Protein 5UXN (pdb70)

Structure (mmCIF, N/CA/C/O backbone):
data_5UXN
#
_entry.id   5UXN
#
_cell.length_a   81.270
_cell.length_b   100.540
_cell.length_c   115.550
_cell.angle_alpha   90.00
_cell.angle_beta   90.00
_cell.angle_gamma   90.00
#
_symmetry.space_group_name_H-M   'I 2 2 2'
#
loop_
_entity.id
_entity.type
_entity.pdbx_description
1 polymer 'Phospho-2-dehydro-3-deoxyheptonate aldolase'
2 non-polymer 'PHOSPHATE ION'
3 non-polymer 'COBALT (II) ION'
4 non-polymer PHOSPHOENOLPYRUVATE
5 non-polymer TYROSINE
6 non-polymer 'CHLORIDE ION'
7 water water
#
loop_
_atom_site.group_PDB
_atom_site.id
_atom_site.type_symbol
_atom_site.label_atom_id
_atom_site.label_alt_id
_atom_site.label_comp_id
_atom_site.label_asym_id
_atom_site.label_entity_id
_atom_site.label_seq_id
_atom_site.pdbx_PDB_ins_code
_atom_site.Cartn_x
_atom_site.Cartn_y
_atom_site.Cartn_z
_atom_site.occupancy
_atom_site.B_iso_or_equiv
_atom_site.auth_seq_id
_atom_site.auth_comp_id
_atom_site.auth_asym_id
_atom_site.auth_atom_id
_atom_site.pdbx_PDB_model_num
ATOM 1 N N . SER A 1 9 ? 7.408 -8.135 26.408 1.00 48.97 4 SER A N 1
ATOM 2 C CA . SER A 1 9 ? 8.785 -8.749 26.422 1.00 48.39 4 SER A CA 1
ATOM 3 C C . SER A 1 9 ? 9.746 -7.966 25.513 1.00 39.15 4 SER A C 1
ATOM 4 O O . SER A 1 9 ? 9.326 -7.267 24.592 1.00 41.09 4 SER A O 1
ATOM 7 N N . TRP A 1 10 ? 11.033 -8.148 25.755 1.00 31.76 5 TRP A N 1
ATOM 8 C CA . TRP A 1 10 ? 12.055 -7.194 25.307 1.00 25.24 5 TRP A CA 1
ATOM 9 C C . TRP A 1 10 ? 13.223 -7.990 24.829 1.00 22.86 5 TRP A C 1
ATOM 10 O O . TRP A 1 10 ? 13.519 -9.041 25.373 1.00 24.56 5 TRP A O 1
ATOM 21 N N . SER A 1 11 ? 13.911 -7.462 23.815 1.00 23.22 6 SER A N 1
ATOM 22 C CA . SER A 1 11 ? 15.156 -8.007 23.354 1.00 20.85 6 SER A CA 1
ATOM 23 C C . SER A 1 11 ? 16.029 -6.794 22.973 1.00 19.48 6 SER A C 1
ATOM 24 O O . SER A 1 11 ? 15.522 -5.679 22.890 1.00 17.42 6 SER A O 1
ATOM 27 N N . PRO A 1 12 ? 17.332 -7.017 22.743 1.00 19.16 7 PRO A N 1
ATOM 28 C CA . PRO A 1 12 ? 18.226 -5.959 22.292 1.00 21.04 7 PRO A CA 1
ATOM 29 C C . PRO A 1 12 ? 17.852 -5.368 20.938 1.00 21.98 7 PRO A C 1
ATOM 30 O O . PRO A 1 12 ? 18.387 -4.305 20.569 1.00 19.97 7 PRO A O 1
ATOM 34 N N . GLU A 1 13 ? 17.018 -6.080 20.175 1.00 22.56 8 GLU A N 1
ATOM 35 C CA . GLU A 1 13 ? 16.626 -5.632 18.845 1.00 26.49 8 GLU A CA 1
ATOM 36 C C . GLU A 1 13 ? 15.165 -5.166 18.778 1.00 23.75 8 GLU A C 1
ATOM 37 O O . GLU A 1 13 ? 14.694 -4.818 17.714 1.00 22.60 8 GLU A O 1
ATOM 43 N N . SER A 1 14 ? 14.465 -5.184 19.912 1.00 22.08 9 SER A N 1
ATOM 44 C CA . SER A 1 14 ? 13.037 -4.858 19.933 1.00 23.00 9 SER A CA 1
ATOM 45 C C . SER A 1 14 ? 12.813 -3.384 19.579 1.00 22.04 9 SER A C 1
ATOM 46 O O . SER A 1 14 ? 11.752 -3.038 19.114 1.00 21.17 9 SER A O 1
ATOM 49 N N . TRP A 1 15 ? 13.823 -2.529 19.768 1.00 20.67 10 TRP A N 1
ATOM 50 C CA . TRP A 1 15 ? 13.741 -1.134 19.321 1.00 19.70 10 TRP A CA 1
ATOM 51 C C . TRP A 1 15 ? 13.511 -0.924 17.819 1.00 19.13 10 TRP A C 1
ATOM 52 O O . TRP A 1 15 ? 13.006 0.107 17.421 1.00 22.27 10 TRP A O 1
ATOM 63 N N . ARG A 1 16 ? 13.892 -1.894 17.010 1.00 19.28 11 ARG A N 1
ATOM 64 C CA . ARG A 1 16 ? 13.805 -1.812 15.551 1.00 21.01 11 ARG A CA 1
ATOM 65 C C . ARG A 1 16 ? 12.382 -1.882 15.017 1.00 21.76 11 ARG A C 1
ATOM 66 O O . ARG A 1 16 ? 12.171 -1.628 13.857 1.00 23.17 11 ARG A O 1
ATOM 74 N N . ALA A 1 17 ? 11.419 -2.262 15.852 1.00 23.90 12 ALA A N 1
ATOM 75 C CA . ALA A 1 17 ? 10.036 -2.330 15.473 1.00 25.01 12 ALA A CA 1
ATOM 76 C C . ALA A 1 17 ? 9.305 -1.043 15.863 1.00 27.74 12 ALA A C 1
ATOM 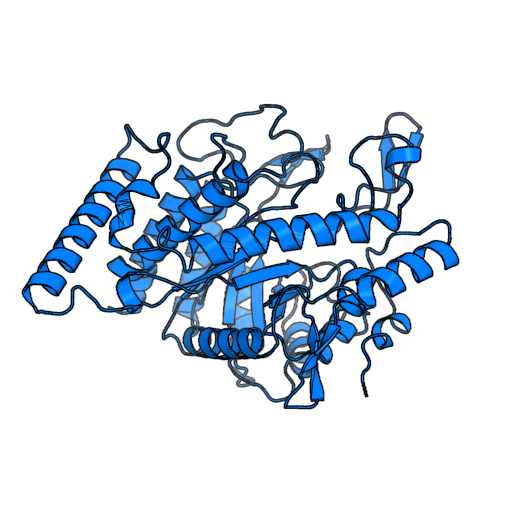77 O O . ALA A 1 17 ? 8.143 -0.850 15.526 1.00 30.76 12 ALA A O 1
ATOM 79 N N . LYS A 1 18 ? 9.978 -0.142 16.551 1.00 28.18 13 LYS A N 1
ATOM 80 C CA . LYS A 1 18 ? 9.326 1.074 16.987 1.00 25.73 13 LYS A CA 1
ATOM 81 C C . LYS A 1 18 ? 9.595 2.190 16.029 1.00 26.23 13 LYS A C 1
ATOM 82 O O . LYS A 1 18 ? 10.628 2.187 15.356 1.00 24.74 13 LYS A O 1
ATOM 88 N N . PRO A 1 19 ? 8.716 3.206 16.019 1.00 24.27 14 PRO A N 1
ATOM 89 C CA . PRO A 1 19 ? 9.048 4.473 15.377 1.00 24.22 14 PRO A CA 1
ATOM 90 C C . PRO A 1 19 ? 10.258 5.172 16.012 1.00 24.71 14 PRO A C 1
ATOM 91 O O . PRO A 1 19 ? 10.429 5.120 17.228 1.00 23.46 14 PRO A O 1
ATOM 95 N N . ILE A 1 20 ? 11.023 5.910 15.208 1.00 22.77 15 ILE A N 1
ATOM 96 C CA . ILE A 1 20 ? 12.361 6.344 15.617 1.00 21.25 15 ILE A CA 1
ATOM 97 C C . ILE A 1 20 ? 12.739 7.662 15.028 1.00 21.22 15 ILE A C 1
ATOM 98 O O . ILE A 1 20 ? 12.559 7.877 13.815 1.00 21.63 15 ILE A O 1
ATOM 103 N N . GLN A 1 21 ? 13.359 8.504 15.847 1.00 21.55 16 GLN A N 1
ATOM 104 C CA . GLN A 1 21 ? 13.925 9.776 15.379 1.00 25.41 16 GLN A CA 1
ATOM 105 C C . GLN A 1 21 ? 15.449 9.752 15.368 1.00 23.85 16 GLN A C 1
ATOM 106 O O . GLN A 1 21 ? 16.065 8.992 16.088 1.00 22.23 16 GLN A O 1
ATOM 112 N N . GLN A 1 22 ? 16.016 10.651 14.571 1.00 23.36 17 GLN A N 1
ATOM 113 C CA . GLN A 1 22 ? 17.418 11.031 14.632 1.00 26.74 17 GLN A CA 1
ATOM 114 C C . GLN A 1 22 ? 18.349 9.928 14.146 1.00 26.95 17 GLN A C 1
ATOM 115 O O . GLN A 1 22 ? 19.519 10.027 14.394 1.00 26.21 17 GLN A O 1
ATOM 121 N N . GLN A 1 23 ? 17.835 8.902 13.460 1.00 25.47 18 GLN A N 1
ATOM 122 C CA . GLN A 1 23 ? 18.693 7.856 12.888 1.00 30.26 18 GLN A CA 1
ATOM 123 C C . GLN A 1 23 ? 19.188 8.254 11.484 1.00 28.88 18 GLN A C 1
ATOM 124 O O . GLN A 1 23 ? 18.413 8.769 10.691 1.00 24.06 18 GLN A O 1
ATOM 130 N N . PRO A 1 24 ? 20.476 7.961 11.180 1.00 26.33 19 PRO A N 1
ATOM 131 C CA . PRO A 1 24 ? 21.011 8.211 9.836 1.00 23.35 19 PRO A CA 1
ATOM 132 C C . PRO A 1 24 ? 20.497 7.183 8.833 1.00 21.39 19 PRO A C 1
ATOM 133 O O . PRO A 1 24 ? 20.004 6.152 9.207 1.00 21.70 19 PRO A O 1
ATOM 137 N N . GLU A 1 25 ? 20.599 7.509 7.566 1.00 22.96 20 GLU A N 1
ATOM 138 C CA . GLU A 1 25 ? 20.228 6.603 6.481 1.00 25.59 20 GLU A CA 1
ATOM 139 C C . GLU A 1 25 ? 21.507 6.032 5.920 1.00 21.17 20 GLU A C 1
ATOM 140 O O . GLU A 1 25 ? 22.263 6.731 5.266 1.00 18.30 20 GLU A O 1
ATOM 146 N N . TYR A 1 26 ? 21.749 4.767 6.214 1.00 19.52 21 TYR A N 1
ATOM 147 C CA . TYR A 1 26 ? 22.954 4.112 5.760 1.00 19.82 21 TYR A CA 1
ATOM 148 C C . TYR A 1 26 ? 22.751 3.685 4.317 1.00 19.58 21 TYR A C 1
ATOM 149 O O . TYR A 1 26 ? 21.692 3.158 3.980 1.00 16.88 21 TYR A O 1
ATOM 158 N N . PRO A 1 27 ? 23.789 3.827 3.483 1.00 18.89 22 PRO A N 1
ATOM 159 C CA . PRO A 1 27 ? 23.572 3.472 2.083 1.00 19.07 22 PRO A CA 1
ATOM 160 C C . PRO A 1 27 ? 23.583 1.961 1.787 1.00 18.77 22 PRO A C 1
ATOM 161 O O . PRO A 1 27 ? 23.079 1.558 0.727 1.00 17.70 22 PRO A O 1
ATOM 165 N N . ASP A 1 28 ? 24.110 1.127 2.687 1.00 17.55 23 ASP A N 1
ATOM 166 C CA . ASP A 1 28 ? 24.212 -0.328 2.420 1.00 16.41 23 ASP A CA 1
ATOM 167 C C . ASP A 1 28 ? 23.843 -1.066 3.694 1.00 18.14 23 ASP A C 1
ATOM 168 O O . ASP A 1 28 ? 24.671 -1.162 4.627 1.00 19.58 23 ASP A O 1
ATOM 173 N N . ALA A 1 29 ? 22.617 -1.585 3.727 1.00 16.34 24 ALA A N 1
ATOM 174 C CA . ALA A 1 29 ? 22.069 -2.248 4.909 1.00 18.32 24 ALA A CA 1
ATOM 175 C C . ALA A 1 29 ? 22.887 -3.475 5.300 1.00 18.16 24 ALA A C 1
ATOM 176 O O . ALA A 1 29 ? 23.065 -3.779 6.471 1.00 19.89 24 ALA A O 1
ATOM 178 N N . ALA A 1 30 ? 23.278 -4.237 4.300 1.00 18.08 25 ALA A N 1
ATOM 179 C CA . ALA A 1 30 ? 24.112 -5.406 4.498 1.00 18.46 25 ALA A CA 1
ATOM 180 C C . ALA A 1 30 ? 25.494 -5.097 5.125 1.00 17.71 25 ALA A C 1
ATOM 181 O O . ALA A 1 30 ? 25.935 -5.788 6.029 1.00 19.52 25 ALA A O 1
ATOM 183 N N . HIS A 1 31 ? 26.201 -4.136 4.567 1.00 17.42 26 HIS A N 1
ATOM 184 C CA . HIS A 1 31 ? 27.463 -3.643 5.131 1.00 16.88 26 HIS A CA 1
ATOM 185 C C . HIS A 1 31 ? 27.304 -3.207 6.604 1.00 15.88 26 HIS A C 1
ATOM 186 O O . HIS A 1 31 ? 28.034 -3.678 7.492 1.00 14.10 26 HIS A O 1
ATOM 193 N N . LEU A 1 32 ? 26.293 -2.379 6.875 1.00 13.94 27 LEU A N 1
ATOM 194 C CA . LEU A 1 32 ? 26.007 -2.005 8.236 1.00 13.05 27 LEU A CA 1
ATOM 195 C C . LEU A 1 32 ? 25.821 -3.261 9.125 1.00 13.52 27 LEU A C 1
ATOM 196 O O . LEU A 1 32 ? 26.349 -3.326 10.252 1.00 12.62 27 LEU A O 1
ATOM 201 N N . ALA A 1 33 ? 25.029 -4.219 8.652 1.00 13.20 28 ALA A N 1
ATOM 202 C CA . ALA A 1 33 ? 24.792 -5.434 9.423 1.00 15.09 28 ALA A CA 1
ATOM 203 C C . ALA A 1 33 ? 26.077 -6.234 9.685 1.00 15.67 28 ALA A C 1
ATOM 204 O O . ALA A 1 33 ? 26.283 -6.709 10.809 1.00 18.88 28 ALA A O 1
ATOM 206 N N . ARG A 1 34 ? 27.008 -6.232 8.770 1.00 14.86 29 ARG A N 1
ATOM 207 C CA . ARG A 1 34 ? 28.298 -6.845 9.050 1.00 16.45 29 ARG A CA 1
ATOM 208 C C . ARG A 1 34 ? 29.124 -6.103 10.117 1.00 16.24 29 ARG A C 1
ATOM 209 O O . ARG A 1 34 ? 29.821 -6.760 10.825 1.00 18.23 29 ARG A O 1
ATOM 217 N N . VAL A 1 35 ? 29.132 -4.760 10.138 1.00 13.60 30 VAL A N 1
ATOM 218 C CA . VAL A 1 35 ? 29.871 -4.042 11.118 1.00 13.91 30 VAL A CA 1
ATOM 219 C C . VAL A 1 35 ? 29.263 -4.286 12.529 1.00 14.47 30 VAL A C 1
ATOM 220 O O . VAL A 1 35 ? 29.977 -4.547 13.498 1.00 12.83 30 VAL A O 1
ATOM 224 N N . GLU A 1 36 ? 27.938 -4.258 12.601 1.00 13.99 31 GLU A N 1
ATOM 225 C CA . GLU A 1 36 ? 27.199 -4.659 13.796 1.00 14.82 31 GLU A CA 1
ATOM 226 C C . GLU A 1 36 ? 27.528 -6.034 14.328 1.00 15.42 31 GLU A C 1
ATOM 227 O O . GLU A 1 36 ? 27.634 -6.204 15.575 1.00 17.49 31 GLU A O 1
ATOM 233 N N . GLN A 1 37 ? 27.686 -7.013 13.464 1.00 15.71 32 GLN A N 1
ATOM 234 C CA . GLN A 1 37 ? 28.091 -8.356 13.946 1.00 18.18 32 GLN A CA 1
ATOM 235 C C . GLN A 1 37 ? 29.517 -8.340 14.443 1.00 15.45 32 GLN A C 1
ATOM 236 O O . GLN A 1 37 ? 29.813 -8.978 15.420 1.00 14.75 32 GLN A O 1
ATOM 242 N N . THR A 1 38 ? 30.393 -7.592 13.774 1.00 15.20 33 THR A N 1
ATOM 243 C CA . THR A 1 38 ? 31.784 -7.457 14.248 1.00 15.12 33 THR A CA 1
ATOM 244 C C . THR A 1 38 ? 31.805 -6.911 15.651 1.00 13.20 33 THR A C 1
ATOM 245 O O . THR A 1 38 ? 32.438 -7.494 16.562 1.00 11.57 33 THR A O 1
ATOM 249 N N . LEU A 1 39 ? 31.061 -5.821 15.860 1.00 11.73 34 LEU A N 1
ATOM 250 C CA . LEU A 1 39 ? 31.065 -5.138 17.135 1.00 11.19 34 LEU A CA 1
ATOM 251 C C . LEU A 1 39 ? 30.415 -6.003 18.217 1.00 11.29 34 LEU A C 1
ATOM 252 O O . LEU A 1 39 ? 30.815 -5.968 19.419 1.00 10.87 34 LEU A O 1
ATOM 257 N N . ALA A 1 40 ? 29.415 -6.791 17.827 1.00 10.82 35 ALA A N 1
ATOM 258 C CA . ALA A 1 40 ? 28.735 -7.665 18.773 1.00 10.67 35 ALA A CA 1
ATOM 259 C C . ALA A 1 40 ? 29.648 -8.690 19.417 1.00 11.27 35 ALA A C 1
ATOM 260 O O . ALA A 1 40 ? 29.415 -9.079 20.516 1.00 12.65 35 ALA A O 1
ATOM 262 N N . GLY A 1 41 ? 30.698 -9.104 18.733 1.00 12.36 36 GLY A N 1
ATOM 263 C CA . GLY A 1 41 ? 31.670 -10.041 19.316 1.00 13.72 36 GLY A CA 1
ATOM 264 C C . GLY A 1 41 ? 32.869 -9.360 20.000 1.00 13.72 36 GLY A C 1
ATOM 265 O O . GLY A 1 41 ? 33.759 -10.047 20.533 1.00 12.79 36 GLY A O 1
ATOM 266 N N . TYR A 1 42 ? 32.918 -8.018 20.003 1.00 12.48 37 TYR A N 1
ATOM 267 C CA . TYR A 1 42 ? 34.010 -7.326 20.704 1.00 11.54 37 TYR A CA 1
ATOM 268 C C . TYR A 1 42 ? 33.712 -7.259 22.227 1.00 11.30 37 TYR A C 1
ATOM 269 O O . TYR A 1 42 ? 32.574 -7.335 22.650 1.00 11.27 37 TYR A O 1
ATOM 278 N N . PRO A 1 43 ? 34.735 -7.138 23.060 1.00 11.04 38 PRO A N 1
ATOM 279 C CA . PRO A 1 43 ? 34.452 -7.060 24.468 1.00 11.65 38 PRO A CA 1
ATOM 280 C C . PRO A 1 43 ? 33.674 -5.770 24.893 1.00 11.42 38 PRO A C 1
ATOM 281 O O . PRO A 1 43 ? 33.877 -4.751 24.306 1.00 10.80 38 PRO A O 1
ATOM 285 N N . PRO A 1 44 ? 32.858 -5.850 25.958 1.00 11.36 39 PRO A N 1
ATOM 286 C CA . PRO A 1 44 ? 32.119 -4.735 26.521 1.00 11.32 39 PRO A CA 1
ATOM 287 C C . PRO A 1 44 ? 33.042 -3.702 27.175 1.00 11.14 39 PRO A C 1
ATOM 288 O O . PRO A 1 44 ? 34.193 -4.023 27.487 1.00 12.76 39 PRO A O 1
ATOM 292 N N . LEU A 1 45 ? 32.608 -2.464 27.231 1.00 10.81 40 LEU A N 1
ATOM 293 C CA . LEU A 1 45 ? 33.387 -1.367 27.847 1.00 11.42 40 LEU A CA 1
ATOM 294 C C . LEU A 1 45 ? 33.296 -1.477 29.375 1.00 12.68 40 LEU A C 1
ATOM 295 O O . LEU A 1 45 ? 34.200 -1.040 30.103 1.00 13.45 40 LEU A O 1
ATOM 300 N N . VAL A 1 46 ? 32.172 -2.002 29.856 1.00 11.97 41 VAL A N 1
ATOM 301 C CA . VAL A 1 46 ? 31.916 -2.119 31.262 1.00 13.78 41 VAL A CA 1
ATOM 302 C C . VAL A 1 46 ? 31.344 -3.502 31.533 1.00 16.65 41 VAL A C 1
ATOM 303 O O . VAL A 1 46 ? 30.827 -4.171 30.645 1.00 13.48 41 VAL A O 1
ATOM 307 N N . PHE A 1 47 ? 31.406 -3.856 32.801 1.00 21.22 42 PHE A N 1
ATOM 308 C CA . PHE A 1 47 ? 30.985 -5.171 33.336 1.00 25.81 42 PHE A CA 1
ATOM 309 C C . PHE A 1 47 ? 29.699 -4.855 34.140 1.00 22.24 42 PHE A C 1
ATOM 310 O O . PHE A 1 47 ? 29.610 -3.805 34.805 1.00 19.30 42 PHE A O 1
ATOM 318 N N . ALA A 1 48 ? 28.691 -5.704 34.015 1.00 20.38 43 ALA A N 1
ATOM 319 C CA . ALA A 1 48 ? 27.389 -5.499 34.643 1.00 20.42 43 ALA A CA 1
ATOM 320 C C . ALA A 1 48 ? 27.406 -5.213 36.152 1.00 18.72 43 ALA A C 1
ATOM 321 O O . ALA A 1 48 ? 26.591 -4.415 36.673 1.00 19.31 43 ALA A O 1
ATOM 323 N N . GLY A 1 49 ? 28.302 -5.882 36.859 1.00 15.54 44 GLY A N 1
ATOM 324 C CA . GLY A 1 49 ? 28.510 -5.619 38.253 1.00 13.90 44 GLY A CA 1
ATOM 325 C C . GLY A 1 49 ? 28.658 -4.120 38.507 1.00 13.69 44 GLY A C 1
ATOM 326 O O . GLY A 1 49 ? 28.202 -3.627 39.548 1.00 13.40 44 GLY A O 1
ATOM 327 N N . GLU A 1 50 ? 29.395 -3.421 37.640 1.00 13.08 45 GLU A N 1
ATOM 328 C CA . GLU A 1 50 ? 29.701 -1.994 37.879 1.00 14.19 45 GLU A CA 1
ATOM 329 C C . GLU A 1 50 ? 28.458 -1.114 37.690 1.00 13.70 45 GLU A C 1
ATOM 330 O O . GLU A 1 50 ? 28.295 -0.140 38.369 1.00 12.91 45 GLU A O 1
ATOM 336 N N . ALA A 1 51 ? 27.614 -1.473 36.749 1.00 14.77 46 ALA A N 1
ATOM 337 C CA . ALA A 1 51 ? 26.373 -0.764 36.513 1.00 14.88 46 ALA A CA 1
ATOM 338 C C . ALA A 1 51 ? 25.442 -0.873 37.701 1.00 15.55 46 ALA A C 1
ATOM 339 O O . ALA A 1 51 ? 24.721 0.075 38.009 1.00 13.83 46 ALA A O 1
ATOM 341 N N . ARG A 1 52 ? 25.481 -2.032 38.360 1.00 16.67 47 ARG A N 1
ATOM 342 C CA . ARG A 1 52 ? 24.723 -2.262 39.578 1.00 18.43 47 ARG A CA 1
ATOM 343 C C . ARG A 1 52 ? 25.268 -1.422 40.715 1.00 16.75 47 ARG A C 1
ATOM 344 O O . ARG A 1 52 ? 24.534 -0.858 41.504 1.00 17.41 47 ARG A O 1
ATOM 352 N N . GLU A 1 53 ? 26.580 -1.343 40.799 1.00 15.24 48 GLU A N 1
ATOM 353 C CA . GLU A 1 53 ? 27.200 -0.497 41.778 1.00 13.67 48 GLU A CA 1
ATOM 354 C C . GLU A 1 53 ? 26.821 0.984 41.571 1.00 13.93 48 GLU A C 1
ATOM 355 O O . GLU A 1 53 ? 26.479 1.664 42.562 1.00 14.73 4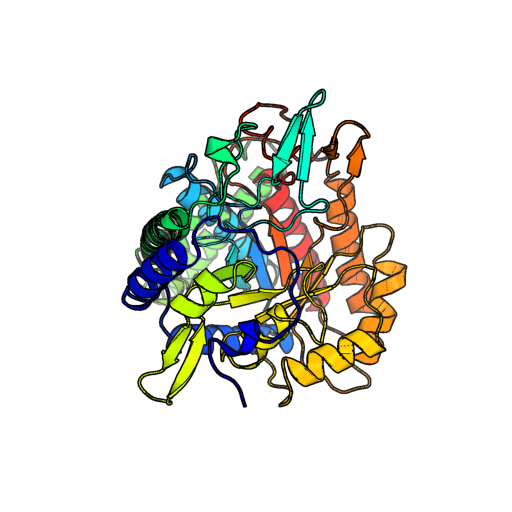8 GLU A O 1
ATOM 361 N N . LEU A 1 54 ? 26.798 1.463 40.334 1.00 13.71 49 LEU A N 1
ATOM 362 C CA . LEU A 1 54 ? 26.365 2.846 40.069 1.00 13.52 49 LEU A CA 1
ATOM 363 C C . LEU A 1 54 ? 24.901 3.061 40.461 1.00 14.78 49 LEU A C 1
ATOM 364 O O . LEU A 1 54 ? 24.544 4.121 40.964 1.00 14.75 49 LEU A O 1
ATOM 369 N N . ARG A 1 55 ? 24.052 2.044 40.250 1.00 15.33 50 ARG A N 1
ATOM 370 C CA . ARG A 1 55 ? 22.659 2.116 40.702 1.00 16.05 50 ARG A CA 1
ATOM 371 C C . ARG A 1 55 ? 22.591 2.322 42.231 1.00 15.58 50 ARG A C 1
ATOM 372 O O . ARG A 1 55 ? 21.872 3.180 42.734 1.00 15.70 50 ARG A O 1
ATOM 380 N N . ARG A 1 56 ? 23.392 1.563 42.941 1.00 15.02 51 ARG A N 1
ATOM 381 C CA . ARG A 1 56 ? 23.540 1.714 44.365 1.00 17.26 51 ARG A CA 1
ATOM 382 C C . ARG A 1 56 ? 23.970 3.140 44.765 1.00 16.98 51 ARG A C 1
ATOM 383 O O . ARG A 1 56 ? 23.448 3.663 45.726 1.00 15.33 51 ARG A O 1
ATOM 391 N N . GLN A 1 57 ? 24.910 3.754 44.042 1.00 16.33 52 GLN A N 1
ATOM 392 C CA . GLN A 1 57 ? 25.315 5.116 44.386 1.00 17.07 52 GLN A CA 1
ATOM 393 C C . GLN A 1 57 ? 24.186 6.118 43.968 1.00 17.17 52 GLN A C 1
ATOM 394 O O . GLN A 1 57 ? 23.884 7.031 44.710 1.00 13.41 52 GLN A O 1
ATOM 400 N N . PHE A 1 58 ? 23.480 5.857 42.859 1.00 16.76 53 PHE A N 1
ATOM 401 C CA . PHE A 1 58 ? 22.357 6.734 42.473 1.00 16.67 53 PHE A CA 1
ATOM 402 C C . PHE A 1 58 ? 21.313 6.765 43.610 1.00 18.10 53 PHE A C 1
ATOM 403 O O . PHE A 1 58 ? 20.820 7.829 43.989 1.00 15.29 53 PHE A O 1
ATOM 411 N N . ALA A 1 59 ? 21.077 5.615 44.211 1.00 18.12 54 ALA A N 1
ATOM 412 C CA . ALA A 1 59 ? 20.077 5.491 45.262 1.00 18.99 54 ALA A CA 1
ATOM 413 C C . ALA A 1 59 ? 20.473 6.343 46.479 1.00 19.51 54 ALA A C 1
ATOM 414 O O . ALA A 1 59 ? 19.603 6.924 47.131 1.00 20.12 54 ALA A O 1
ATOM 416 N N . GLU A 1 60 ? 21.779 6.367 46.779 1.00 19.50 55 GLU A N 1
ATOM 417 C CA . GLU A 1 60 ? 22.338 7.255 47.808 1.00 18.37 55 GLU A CA 1
ATOM 418 C C . GLU A 1 60 ? 22.056 8.690 47.464 1.00 17.98 55 GLU A C 1
ATOM 419 O O . GLU A 1 60 ? 21.634 9.435 48.320 1.00 21.37 55 GLU A O 1
ATOM 425 N N . VAL A 1 61 ? 22.268 9.089 46.223 1.00 16.63 56 VAL A N 1
ATOM 426 C CA . VAL A 1 61 ? 21.958 10.490 45.816 1.00 17.11 56 VAL A CA 1
ATOM 427 C C . VAL A 1 61 ? 20.460 10.769 45.930 1.00 17.48 56 VAL A C 1
ATOM 428 O O . VAL A 1 61 ? 20.055 11.852 46.309 1.00 19.25 56 VAL A O 1
ATOM 432 N N . THR A 1 62 ? 19.643 9.808 45.498 1.00 17.72 57 THR A N 1
ATOM 433 C CA . THR A 1 62 ? 18.209 9.991 45.438 1.00 19.59 57 THR A CA 1
ATOM 434 C C . THR A 1 62 ? 17.598 10.231 46.848 1.00 18.86 57 THR A C 1
ATOM 435 O O . THR A 1 62 ? 16.614 10.959 46.989 1.00 19.93 57 THR A O 1
ATOM 439 N N . ALA A 1 63 ? 18.207 9.604 47.834 1.00 18.67 58 ALA A N 1
ATOM 440 C CA . ALA A 1 63 ? 17.861 9.677 49.252 1.00 21.06 58 ALA A CA 1
ATOM 441 C C . ALA A 1 63 ? 18.508 10.844 49.996 1.00 21.50 58 ALA A C 1
ATOM 442 O O . ALA A 1 63 ? 18.323 10.985 51.214 1.00 22.56 58 ALA A O 1
ATOM 444 N N . GLY A 1 64 ? 19.286 11.677 49.295 1.00 21.02 59 GLY A N 1
ATOM 445 C CA . GLY A 1 64 ? 19.774 12.909 49.904 1.00 20.87 59 GLY A CA 1
ATOM 446 C C . GLY A 1 64 ? 21.072 12.738 50.631 1.00 21.99 59 GLY A C 1
ATOM 447 O O . GLY A 1 64 ? 21.475 13.648 51.356 1.00 21.36 59 GLY A O 1
ATOM 448 N N . ARG A 1 65 ? 21.733 11.586 50.424 1.00 22.09 60 ARG A N 1
ATOM 449 C CA . ARG A 1 65 ? 23.007 11.234 51.092 1.00 22.45 60 ARG A CA 1
ATOM 450 C C . ARG A 1 65 ? 24.293 11.358 50.208 1.00 22.46 60 ARG A C 1
ATOM 451 O O . ARG A 1 65 ? 25.414 11.069 50.669 1.00 21.12 60 ARG A O 1
ATOM 459 N N . ALA A 1 66 ? 24.124 11.784 48.948 1.00 19.98 61 ALA A N 1
ATOM 460 C CA . ALA A 1 66 ? 25.225 12.098 48.049 1.00 17.29 61 ALA A CA 1
ATOM 461 C C . ALA A 1 66 ? 24.773 13.041 46.940 1.00 16.97 61 ALA A C 1
ATOM 462 O O . ALA A 1 66 ? 23.601 13.424 46.891 1.00 18.04 61 ALA A O 1
ATOM 464 N N . PHE A 1 67 ? 25.704 13.415 46.054 1.00 15.00 62 PHE A N 1
ATOM 465 C CA . PHE A 1 67 ? 25.479 14.357 45.002 1.00 15.60 62 PHE A CA 1
ATOM 466 C C . PHE A 1 67 ? 26.114 13.812 43.725 1.00 15.75 62 PHE A C 1
ATOM 467 O O . PHE A 1 67 ? 27.183 13.213 43.788 1.00 14.94 62 PHE A O 1
ATOM 475 N N . LEU A 1 68 ? 25.438 14.000 42.584 1.00 14.33 63 LEU A N 1
ATOM 476 C CA . LEU A 1 68 ? 25.897 13.459 41.312 1.00 15.08 63 LEU A CA 1
ATOM 477 C C . LEU A 1 68 ? 26.569 14.572 40.476 1.00 14.14 63 LEU A C 1
ATOM 478 O O . LEU A 1 68 ? 25.953 15.567 40.158 1.00 12.76 63 LEU A O 1
ATOM 483 N N . LEU A 1 69 ? 27.820 14.322 40.090 1.00 13.21 64 LEU A N 1
ATOM 484 C CA . LEU A 1 69 ? 28.565 15.164 39.185 1.00 12.71 64 LEU A CA 1
ATOM 485 C C . LEU A 1 69 ? 28.756 14.428 37.842 1.00 13.23 64 LEU A C 1
ATOM 486 O O . LEU A 1 69 ? 29.460 13.406 37.738 1.00 11.96 64 LEU A O 1
ATOM 491 N N . GLN A 1 70 ? 28.130 14.970 36.805 1.00 12.54 65 GLN A N 1
ATOM 492 C CA . GLN A 1 70 ? 28.217 14.407 35.477 1.00 13.63 65 GLN A CA 1
ATOM 493 C C . GLN A 1 70 ? 28.680 15.487 34.541 1.00 13.55 65 GLN A C 1
ATOM 494 O O . GLN A 1 70 ? 28.062 16.544 34.428 1.00 14.61 65 GLN A O 1
ATOM 500 N N . GLY A 1 71 ? 29.811 15.244 33.910 1.00 13.85 66 GLY A N 1
ATOM 501 C CA . GLY A 1 71 ? 30.475 16.231 33.096 1.00 14.20 66 GLY A CA 1
ATOM 502 C C . GLY A 1 71 ? 31.319 15.583 32.014 1.00 15.07 66 GLY A C 1
ATOM 503 O O . GLY A 1 71 ? 31.852 14.492 32.202 1.00 13.21 66 GLY A O 1
ATOM 504 N N . GLY A 1 72 ? 31.436 16.270 30.892 1.00 14.34 67 GLY A N 1
ATOM 505 C CA . GLY A 1 72 ? 32.411 15.920 29.907 1.00 16.03 67 GLY A CA 1
ATOM 506 C C . GLY A 1 72 ? 32.099 16.593 28.615 1.00 17.13 67 GLY A C 1
ATOM 507 O O . GLY A 1 72 ? 31.534 17.699 28.606 1.00 14.26 67 GLY A O 1
ATOM 508 N N . ASP A 1 73 ? 32.401 15.908 27.523 1.00 17.98 68 ASP A N 1
ATOM 509 C CA . ASP A 1 73 ? 32.274 16.501 26.205 1.00 20.63 68 ASP A CA 1
ATOM 510 C C . ASP A 1 73 ? 30.836 16.681 25.727 1.00 20.38 68 ASP A C 1
ATOM 511 O O . ASP A 1 73 ? 29.933 15.939 26.128 1.00 18.78 68 ASP A O 1
ATOM 516 N N . CYS A 1 74 ? 30.674 17.620 24.809 1.00 18.83 69 CYS A N 1
ATOM 517 C CA . CYS A 1 74 ? 29.471 17.870 24.057 1.00 19.17 69 CYS A CA 1
ATOM 518 C C . CYS A 1 74 ? 29.409 16.669 23.085 1.00 16.69 69 CYS A C 1
ATOM 519 O O . CYS A 1 74 ? 28.462 15.951 23.109 1.00 15.52 69 CYS A O 1
ATOM 522 N N . ALA A 1 75 ? 30.435 16.473 22.265 1.00 16.41 70 ALA A N 1
ATOM 523 C CA . ALA A 1 75 ? 30.633 15.269 21.495 1.00 16.93 70 ALA A CA 1
ATOM 524 C C . ALA A 1 75 ? 32.090 15.056 21.270 1.00 17.49 70 ALA A C 1
ATOM 525 O O . ALA A 1 75 ? 32.786 15.934 20.766 1.00 18.35 70 ALA A O 1
ATOM 527 N N . GLU A 1 76 ? 32.561 13.870 21.608 1.00 16.90 71 GLU A N 1
ATOM 528 C CA . GLU A 1 76 ? 33.941 13.535 21.390 1.00 15.74 71 GLU A CA 1
ATOM 529 C C . GLU A 1 76 ? 34.182 13.466 19.908 1.00 15.01 71 GLU A C 1
ATOM 530 O O . GLU A 1 76 ? 33.283 13.054 19.185 1.00 14.99 71 GLU A O 1
ATOM 536 N N . SER A 1 77 ? 35.400 13.809 19.455 1.00 14.46 72 SER A N 1
ATOM 537 C CA . SER A 1 77 ? 35.782 13.657 18.068 1.00 14.11 72 SER A CA 1
ATOM 538 C C . SER A 1 77 ? 37.012 12.721 17.828 1.00 15.05 72 SER A C 1
ATOM 539 O O .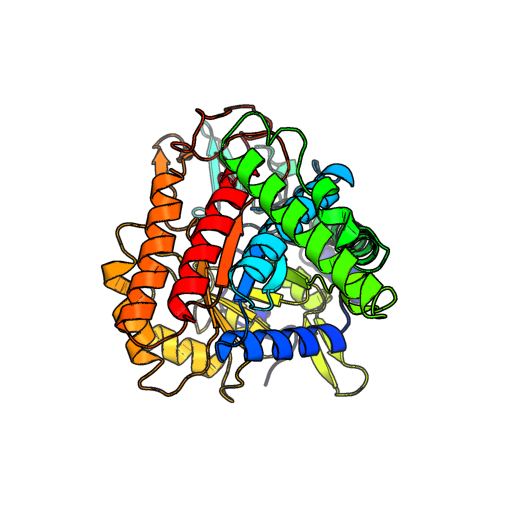 SER A 1 77 ? 37.897 12.582 18.678 1.00 13.00 72 SER A O 1
ATOM 542 N N . PHE A 1 78 ? 37.077 12.153 16.625 1.00 13.94 73 PHE A N 1
ATOM 543 C CA . PHE A 1 78 ? 38.216 11.395 16.194 1.00 16.37 73 PHE A CA 1
ATOM 544 C C . PHE A 1 78 ? 39.519 12.216 16.092 1.00 17.48 73 PHE A C 1
ATOM 545 O O . PHE A 1 78 ? 40.609 11.705 16.418 1.00 17.45 73 PHE A O 1
ATOM 553 N N . ALA A 1 79 ? 39.396 13.490 15.720 1.00 16.32 74 ALA A N 1
ATOM 554 C CA . ALA A 1 79 ? 40.544 14.373 15.603 1.00 17.86 74 ALA A CA 1
ATOM 555 C C . ALA A 1 79 ? 41.102 14.809 16.928 1.00 18.69 74 ALA A C 1
ATOM 556 O O . ALA A 1 79 ? 42.257 15.218 17.010 1.00 19.98 74 ALA A O 1
ATOM 558 N N . GLU A 1 80 ? 40.318 14.694 17.999 1.00 23.09 75 GLU A N 1
ATOM 559 C CA . GLU A 1 80 ? 40.786 15.045 19.355 1.00 27.25 75 GLU A CA 1
ATOM 560 C C . GLU A 1 80 ? 40.815 13.821 20.243 1.00 25.96 75 GLU A C 1
ATOM 561 O O . GLU A 1 80 ? 39.943 13.571 21.048 1.00 37.25 75 GLU A O 1
ATOM 567 N N . PHE A 1 81 ? 41.793 12.985 20.035 1.00 23.96 76 PHE A N 1
ATOM 568 C CA . PHE A 1 81 ? 41.828 11.724 20.686 1.00 22.55 76 PHE A CA 1
ATOM 569 C C . PHE A 1 81 ? 43.206 11.689 21.298 1.00 23.37 76 PHE A C 1
ATOM 570 O O . PHE A 1 81 ? 44.185 11.167 20.703 1.00 24.17 76 PHE A O 1
ATOM 578 N N . SER A 1 82 ? 43.329 12.309 22.467 1.00 19.37 77 SER A N 1
ATOM 579 C CA . SER A 1 82 ? 44.643 12.365 23.065 1.00 19.19 77 SER A CA 1
ATOM 580 C C . SER A 1 82 ? 44.526 12.068 24.514 1.00 15.72 77 SER A C 1
ATOM 581 O O . SER A 1 82 ? 43.555 12.456 25.170 1.00 14.59 77 SER A O 1
ATOM 584 N N . ALA A 1 83 ? 45.565 11.423 25.041 1.00 14.46 78 ALA A N 1
ATOM 585 C CA . ALA A 1 83 ? 45.705 11.279 26.460 1.00 13.43 78 ALA A CA 1
ATOM 586 C C . ALA A 1 83 ? 45.575 12.605 27.210 1.00 13.22 78 ALA A C 1
ATOM 587 O O . ALA A 1 83 ? 44.966 12.631 28.265 1.00 13.04 78 ALA A O 1
ATOM 589 N N . ALA A 1 84 ? 46.223 13.661 26.713 1.00 13.40 79 ALA A N 1
ATOM 590 C CA . ALA A 1 84 ? 46.193 14.977 27.373 1.00 15.28 79 ALA A CA 1
ATOM 591 C C . ALA A 1 84 ? 44.742 15.470 27.568 1.00 16.10 79 ALA A C 1
ATOM 592 O O . ALA A 1 84 ? 44.381 15.979 28.625 1.00 17.60 79 ALA A O 1
ATOM 594 N N . LYS A 1 85 ? 43.930 15.312 26.552 1.00 17.01 80 LYS A N 1
ATOM 595 C CA . LYS A 1 85 ? 42.602 15.825 26.605 1.00 20.42 80 LYS A CA 1
ATOM 596 C C . LYS A 1 85 ? 41.766 15.021 27.644 1.00 20.59 80 LYS A C 1
ATOM 597 O O . LYS A 1 85 ? 40.961 15.590 28.379 1.00 17.71 80 LYS A O 1
ATOM 603 N N . ILE A 1 86 ? 41.940 13.696 27.655 1.00 18.76 81 ILE A N 1
ATOM 604 C CA . ILE A 1 86 ? 41.212 12.807 28.575 1.00 18.01 81 ILE A CA 1
ATOM 605 C C . ILE A 1 86 ? 41.634 13.161 30.045 1.00 17.62 81 ILE A C 1
ATOM 606 O O . ILE A 1 86 ? 40.814 13.486 30.924 1.00 15.70 81 ILE A O 1
ATOM 611 N N . ARG A 1 87 ? 42.931 13.168 30.278 1.00 16.20 82 ARG A N 1
ATOM 612 C CA . ARG A 1 87 ? 43.489 13.562 31.573 1.00 17.64 82 ARG A CA 1
ATOM 613 C C . ARG A 1 87 ? 42.986 14.944 32.065 1.00 15.88 82 ARG A C 1
ATOM 614 O O . ARG A 1 87 ? 42.529 15.084 33.208 1.00 14.65 82 ARG A O 1
ATOM 622 N N . ASP A 1 88 ? 43.001 15.941 31.202 1.00 14.35 83 ASP A N 1
ATOM 623 C CA . ASP A 1 88 ? 42.674 17.303 31.652 1.00 15.30 83 ASP A CA 1
ATOM 624 C C . ASP A 1 88 ? 41.197 17.468 32.017 1.00 14.84 83 ASP A C 1
ATOM 625 O O . ASP A 1 88 ? 40.857 18.100 32.985 1.00 15.70 83 ASP A O 1
ATOM 630 N N . THR A 1 89 ? 40.327 16.845 31.248 1.00 15.26 84 THR A N 1
ATOM 631 C CA . THR A 1 89 ? 38.939 16.780 31.550 1.00 14.59 84 THR A CA 1
ATOM 632 C C . THR A 1 89 ? 38.674 16.052 32.882 1.00 14.01 84 THR A C 1
ATOM 633 O O . THR A 1 89 ? 37.899 16.505 33.697 1.00 12.14 84 THR A O 1
ATOM 637 N N . PHE A 1 90 ? 39.431 15.008 33.153 1.00 13.55 85 PHE A N 1
ATOM 638 C CA . PHE A 1 90 ? 39.279 14.226 34.368 1.00 13.29 85 PHE A CA 1
ATOM 639 C C . PHE A 1 90 ? 39.815 14.989 35.575 1.00 12.31 85 PHE A C 1
ATOM 640 O O . PHE A 1 90 ? 39.249 14.932 36.615 1.00 12.21 85 PHE A O 1
ATOM 648 N N . LYS A 1 91 ? 40.921 15.710 35.411 1.00 12.93 86 LYS A N 1
ATOM 649 C CA . LYS A 1 91 ? 41.372 16.666 36.391 1.00 13.04 86 LYS A CA 1
ATOM 650 C C . LYS A 1 91 ? 40.277 17.635 36.821 1.00 12.09 86 LYS A C 1
ATOM 651 O O . LYS A 1 91 ? 40.095 17.848 38.003 1.00 11.78 86 LYS A O 1
ATOM 657 N N . VAL A 1 92 ? 39.565 18.202 35.883 1.00 12.22 87 VAL A N 1
ATOM 658 C CA . VAL A 1 92 ? 38.543 19.189 36.241 1.00 14.11 87 VAL A CA 1
ATOM 659 C C . VAL A 1 92 ? 37.430 18.526 37.000 1.00 15.06 87 VAL A C 1
ATOM 660 O O . VAL A 1 92 ? 36.943 19.083 38.004 1.00 15.73 87 VAL A O 1
ATOM 664 N N . LEU A 1 93 ? 37.080 17.301 36.601 1.00 16.44 88 LEU A N 1
ATOM 665 C CA . LEU A 1 93 ? 36.094 16.567 37.356 1.00 16.75 88 LEU A CA 1
ATOM 666 C C . LEU A 1 93 ? 36.527 16.272 38.786 1.00 15.13 88 LEU A C 1
ATOM 667 O O . LEU A 1 93 ? 35.721 16.416 39.731 1.00 15.43 88 LEU A O 1
ATOM 672 N N . LEU A 1 94 ? 37.775 15.874 38.974 1.00 13.49 89 LEU A N 1
ATOM 673 C CA . LEU A 1 94 ? 38.233 15.591 40.338 1.00 13.38 89 LEU A CA 1
ATOM 674 C C . LEU A 1 94 ? 38.249 16.858 41.202 1.00 13.38 89 LEU A C 1
ATOM 675 O O . LEU A 1 94 ? 37.911 16.830 42.373 1.00 14.24 89 LEU A O 1
ATOM 680 N N . GLN A 1 95 ? 38.711 17.963 40.632 1.00 14.77 90 GLN A N 1
ATOM 681 C CA . GLN A 1 95 ? 38.676 19.254 41.284 1.00 17.31 90 GLN A CA 1
ATOM 682 C C . GLN A 1 95 ? 37.293 19.631 41.779 1.00 14.78 90 GLN A C 1
ATOM 683 O O . GLN A 1 95 ? 37.097 19.926 42.927 1.00 15.45 90 GLN A O 1
ATOM 689 N N . MET A 1 96 ? 36.333 19.603 40.897 1.00 14.68 91 MET A N 1
ATOM 690 C CA . MET A 1 96 ? 34.976 19.895 41.246 1.00 13.74 91 MET A CA 1
ATOM 691 C C . MET A 1 96 ? 34.524 18.979 42.377 1.00 13.67 91 MET A C 1
ATOM 692 O O . MET A 1 96 ? 33.856 19.441 43.330 1.00 11.77 91 MET A O 1
ATOM 697 N N . ALA A 1 97 ? 34.913 17.690 42.290 1.00 12.68 92 ALA A N 1
ATOM 698 C CA . ALA A 1 97 ? 34.364 16.703 43.174 1.00 12.25 92 ALA A CA 1
ATOM 699 C C . ALA A 1 97 ? 34.882 16.920 44.575 1.00 12.66 92 ALA A C 1
ATOM 700 O O . ALA A 1 97 ? 34.112 16.941 45.532 1.00 11.43 92 ALA A O 1
ATOM 702 N N . VAL A 1 98 ? 36.186 17.159 44.685 1.00 12.35 93 VAL A N 1
ATOM 703 C CA . VAL A 1 98 ? 36.746 17.364 45.965 1.00 14.64 93 VAL A CA 1
ATOM 704 C C . VAL A 1 98 ? 36.258 18.680 46.652 1.00 16.48 93 VAL A C 1
ATOM 705 O O . VAL A 1 98 ? 36.084 18.732 47.889 1.00 14.99 93 VAL A O 1
ATOM 709 N N . VAL A 1 99 ? 36.056 19.725 45.834 1.00 15.21 94 VAL A N 1
ATOM 710 C CA . VAL A 1 99 ? 35.552 20.973 46.338 1.00 15.97 94 VAL A CA 1
ATOM 711 C C . VAL A 1 99 ? 34.181 20.751 46.955 1.00 15.53 94 VAL A C 1
ATOM 712 O O . VAL A 1 99 ? 33.922 21.180 48.059 1.00 15.54 94 VAL A O 1
ATOM 716 N N . MET A 1 100 ? 33.318 20.064 46.236 1.00 16.07 95 MET A N 1
ATOM 717 C CA . MET A 1 100 ? 32.014 19.753 46.749 1.00 16.06 95 MET A CA 1
ATOM 718 C C . MET A 1 100 ? 32.066 18.789 47.946 1.00 18.74 95 MET A C 1
ATOM 719 O O . MET A 1 100 ? 31.387 18.991 48.972 1.00 16.09 95 MET A O 1
ATOM 724 N N . THR A 1 101 ? 32.896 17.749 47.847 1.00 18.27 96 THR A N 1
ATOM 725 C CA . THR A 1 101 ? 32.932 16.772 48.902 1.00 18.94 96 THR A CA 1
ATOM 726 C C . THR A 1 101 ? 33.356 17.436 50.261 1.00 20.27 96 THR A C 1
ATOM 727 O O . THR A 1 101 ? 32.664 17.281 51.259 1.00 18.44 96 THR A O 1
ATOM 731 N N . PHE A 1 102 ? 34.434 18.225 50.240 1.00 22.64 97 PHE A N 1
ATOM 732 C CA . PHE A 1 102 ? 35.032 18.776 51.448 1.00 25.47 97 PHE A CA 1
ATOM 733 C C . PHE A 1 102 ? 34.156 19.842 52.079 1.00 23.93 97 PHE A C 1
ATOM 734 O O . PHE A 1 102 ? 33.954 19.865 53.300 1.00 21.14 97 PHE A O 1
ATOM 742 N N . ALA A 1 103 ? 33.629 20.723 51.260 1.00 24.30 98 ALA A N 1
ATOM 743 C CA . ALA A 1 103 ? 32.879 21.849 51.819 1.00 28.40 98 ALA A CA 1
ATOM 744 C C . ALA A 1 103 ? 31.514 21.410 52.272 1.00 29.43 98 ALA A C 1
ATOM 745 O O . ALA A 1 103 ? 30.984 21.976 53.213 1.00 32.53 98 ALA A O 1
ATOM 747 N N . ALA A 1 104 ? 30.947 20.371 51.645 1.00 28.24 99 ALA A N 1
ATOM 748 C CA . ALA A 1 104 ? 29.606 19.920 51.967 1.00 24.61 99 ALA A CA 1
ATOM 749 C C . ALA A 1 104 ? 29.503 18.630 52.782 1.00 27.48 99 ALA A C 1
ATOM 750 O O . ALA A 1 104 ? 28.381 18.239 53.147 1.00 22.52 99 ALA A O 1
ATOM 752 N N . GLY A 1 105 ? 30.619 17.922 53.014 1.00 26.98 100 GLY A N 1
ATOM 753 C CA . GLY A 1 105 ? 30.564 16.688 53.849 1.00 27.09 100 GLY A CA 1
ATOM 754 C C . GLY A 1 105 ? 29.774 15.547 53.206 1.00 27.52 100 GLY A C 1
ATOM 755 O O . GLY A 1 105 ? 29.263 14.664 53.902 1.00 31.45 100 GLY A O 1
ATOM 756 N N . CYS A 1 106 ? 29.769 15.526 51.869 1.00 27.20 101 CYS A N 1
ATOM 757 C CA . CYS A 1 106 ? 28.804 14.786 51.053 1.00 28.15 101 CYS A CA 1
ATOM 758 C C . CYS A 1 106 ? 29.596 13.992 50.019 1.00 23.99 101 CYS A C 1
ATOM 759 O O . CYS A 1 106 ? 30.412 14.566 49.318 1.00 23.94 101 CYS A O 1
ATOM 762 N N . PRO A 1 107 ? 29.387 12.687 49.931 1.00 20.77 102 PRO A N 1
ATOM 763 C CA . PRO A 1 107 ? 29.978 11.913 48.824 1.00 18.58 102 PRO A CA 1
ATOM 764 C C . PRO A 1 107 ? 29.493 12.417 47.453 1.00 18.27 102 PRO A C 1
ATOM 765 O O . PRO A 1 107 ? 28.286 12.723 47.287 1.00 15.58 102 PRO A O 1
ATOM 769 N N . VAL A 1 108 ? 30.420 12.482 46.501 1.00 14.72 103 VAL A N 1
ATOM 770 C CA . VAL A 1 108 ? 30.079 12.851 45.140 1.00 15.60 103 VAL A CA 1
ATOM 771 C C . VAL A 1 108 ? 30.271 11.644 44.215 1.00 14.18 103 VAL A C 1
ATOM 772 O O . VAL A 1 108 ? 31.296 11.005 44.237 1.00 13.06 103 VAL A O 1
ATOM 776 N N . VAL A 1 109 ? 29.241 11.349 43.433 1.00 14.95 104 VAL A N 1
ATOM 777 C CA . VAL A 1 109 ? 29.303 10.254 42.469 1.00 15.04 104 VAL A CA 1
ATOM 778 C C . VAL A 1 109 ? 29.774 10.855 41.151 1.00 13.82 104 VAL A C 1
ATOM 779 O O . VAL A 1 109 ? 29.153 11.780 40.637 1.00 13.10 104 VAL A O 1
ATOM 783 N N . LYS A 1 110 ? 30.892 10.365 40.646 1.00 12.61 105 LYS A N 1
ATOM 784 C CA . LYS A 1 110 ? 31.527 10.955 39.459 1.00 12.37 105 LYS A CA 1
ATOM 785 C C . LYS A 1 110 ? 31.302 10.190 38.127 1.00 13.40 105 LYS A C 1
ATOM 786 O O . LYS A 1 110 ? 31.762 9.025 37.940 1.00 12.36 105 LYS A O 1
ATOM 792 N N . VAL A 1 111 ? 30.619 10.866 37.208 1.00 12.17 106 VAL A N 1
ATOM 793 C CA . VAL A 1 111 ? 30.239 10.312 35.951 1.00 12.45 106 VAL A CA 1
ATOM 794 C C . VAL A 1 111 ? 30.656 11.186 34.779 1.00 11.62 106 VAL A C 1
ATOM 795 O O . VAL A 1 111 ? 30.224 12.330 34.655 1.00 10.64 106 VAL A O 1
ATOM 799 N N . GLY A 1 112 ? 31.500 10.617 33.909 1.00 12.53 107 GLY A N 1
ATOM 800 C CA . GLY A 1 112 ? 32.071 11.339 32.765 1.00 11.75 107 GLY A CA 1
ATOM 801 C C . GLY A 1 112 ? 31.289 11.093 31.518 1.00 12.07 107 GLY A C 1
ATOM 802 O O . GLY A 1 112 ? 31.017 9.929 31.197 1.00 12.60 107 GLY A O 1
ATOM 803 N N . ARG A 1 113 ? 30.919 12.181 30.816 1.00 12.47 108 ARG A N 1
ATOM 804 C CA . ARG A 1 113 ? 30.436 12.154 29.455 1.00 12.42 108 ARG A CA 1
ATOM 805 C C . ARG A 1 113 ? 31.597 11.887 28.511 1.00 14.28 108 ARG A C 1
ATOM 806 O O . ARG A 1 113 ? 32.122 12.813 27.847 1.00 14.84 108 ARG A O 1
ATOM 814 N N . MET A 1 114 ? 32.055 10.646 28.501 1.00 14.99 109 MET A N 1
ATOM 815 C CA . MET A 1 114 ? 33.327 10.301 27.918 1.00 15.52 109 MET A CA 1
ATOM 816 C C . MET A 1 114 ? 33.315 8.828 27.533 1.00 13.59 109 MET A C 1
ATOM 817 O O . MET A 1 114 ? 32.462 8.065 27.995 1.00 11.54 109 MET A O 1
ATOM 822 N N . ALA A 1 115 ? 34.284 8.437 26.710 1.00 12.28 110 ALA A N 1
ATOM 823 C CA . ALA A 1 115 ? 34.394 7.096 26.229 1.00 12.03 110 ALA A CA 1
ATOM 824 C C . ALA A 1 115 ? 33.102 6.554 25.606 1.00 12.52 110 ALA A C 1
ATOM 825 O O . ALA A 1 115 ? 32.636 5.483 25.954 1.00 12.94 110 ALA A O 1
ATOM 827 N N . GLY A 1 116 ? 32.551 7.317 24.666 1.00 13.86 111 GLY A N 1
ATOM 828 C CA . GLY A 1 116 ? 31.373 6.934 23.891 1.00 13.30 111 GLY A CA 1
ATOM 829 C C . GLY A 1 116 ? 30.321 8.036 23.653 1.00 14.24 111 GLY A C 1
ATOM 830 O O . GLY A 1 116 ? 29.251 7.730 23.125 1.00 15.72 111 GLY A O 1
ATOM 831 N N . GLN A 1 117 ? 30.604 9.292 24.009 1.00 13.41 112 GLN A N 1
ATOM 832 C CA . GLN A 1 117 ? 29.719 10.419 23.712 1.00 14.07 112 GLN A CA 1
ATOM 833 C C . GLN A 1 117 ? 30.025 10.969 22.312 1.00 13.52 112 GLN A C 1
ATOM 834 O O . GLN A 1 117 ? 30.673 11.987 22.149 1.00 15.79 112 GLN A O 1
ATOM 840 N N . PHE A 1 118 ? 29.587 10.239 21.285 1.00 14.21 113 PHE A N 1
ATOM 841 C CA . PHE A 1 118 ? 29.946 10.543 19.895 1.00 15.39 113 PHE A CA 1
ATOM 842 C C . PHE A 1 118 ? 28.774 11.020 19.081 1.00 17.00 113 PHE A C 1
ATOM 843 O O . PHE A 1 118 ? 28.879 12.023 18.411 1.00 18.29 113 PHE A O 1
ATOM 851 N N . ALA A 1 119 ? 27.676 10.263 19.110 1.00 17.73 114 ALA A N 1
ATOM 852 C CA . ALA A 1 119 ? 26.437 10.595 18.377 1.00 18.49 114 ALA A CA 1
ATOM 853 C C . ALA A 1 119 ? 25.826 11.908 18.878 1.00 20.40 114 ALA A C 1
ATOM 854 O O . ALA A 1 119 ? 25.742 12.134 20.110 1.00 20.75 114 ALA A O 1
ATOM 856 N N . LYS A 1 120 ? 25.326 12.695 17.916 1.00 20.23 115 LYS A N 1
ATOM 857 C CA . LYS A 1 120 ? 24.686 13.966 18.173 1.00 21.36 115 LYS A CA 1
ATOM 858 C C . LYS A 1 120 ? 23.329 14.081 17.553 1.00 21.55 115 LYS A C 1
ATOM 859 O O . LYS A 1 120 ? 23.174 13.827 16.364 1.00 22.49 115 LYS A O 1
ATOM 865 N N . PRO A 1 121 ? 22.351 14.514 18.327 1.00 17.84 116 PRO A N 1
ATOM 866 C CA . PRO A 1 121 ? 21.011 14.753 17.751 1.00 17.89 116 PRO A CA 1
ATOM 867 C C . PRO A 1 121 ? 20.968 16.151 17.140 1.00 19.44 116 PRO A C 1
ATOM 868 O O . PRO A 1 121 ? 21.611 17.070 17.657 1.00 19.98 116 PRO A O 1
ATOM 872 N N . ARG A 1 122 ? 20.300 16.306 16.000 1.00 20.71 117 ARG A N 1
ATOM 873 C CA . ARG A 1 122 ? 20.270 17.589 15.302 1.00 22.88 117 ARG A CA 1
ATOM 874 C C . ARG A 1 122 ? 18.834 18.145 15.121 1.00 24.67 117 ARG A C 1
ATOM 875 O O . ARG A 1 122 ? 17.854 17.394 15.019 1.00 21.73 117 ARG A O 1
ATOM 883 N N . SER A 1 123 ? 18.735 19.470 15.115 1.00 25.52 118 SER A N 1
ATOM 884 C CA . SER A 1 123 ? 17.440 20.181 14.930 1.00 27.85 118 SER A CA 1
ATOM 885 C C . SER A 1 123 ? 16.911 19.938 13.534 1.00 25.92 118 SER A C 1
ATOM 886 O O . SER A 1 123 ? 15.712 19.827 13.337 1.00 28.66 118 SER A O 1
ATOM 889 N N . SER A 1 124 ? 17.815 19.835 12.574 1.00 25.33 119 SER A N 1
ATOM 890 C CA . SER A 1 124 ? 17.483 19.500 11.176 1.00 26.93 119 SER A CA 1
ATOM 891 C C . SER A 1 124 ? 18.264 18.245 10.668 1.00 25.48 119 SER A C 1
ATOM 892 O O . SER A 1 124 ? 19.469 18.103 10.931 1.00 25.63 119 SER A O 1
ATOM 895 N N . GLY A 1 125 ? 17.611 17.428 9.843 1.00 23.68 120 GLY A N 1
ATOM 896 C CA . GLY A 1 125 ? 18.230 16.212 9.245 1.00 24.46 120 GLY A CA 1
ATOM 897 C C . GLY A 1 125 ? 19.086 16.456 7.996 1.00 24.36 120 GLY A C 1
ATOM 898 O O . GLY A 1 125 ? 19.808 15.556 7.521 1.00 25.89 120 GLY A O 1
ATOM 899 N N . ASP A 1 126 ? 19.081 17.688 7.501 1.00 21.07 121 ASP A N 1
ATOM 900 C CA . ASP A 1 126 ? 20.038 18.051 6.472 1.00 24.14 121 ASP A CA 1
ATOM 901 C C . ASP A 1 126 ? 20.624 19.442 6.679 1.00 22.58 121 ASP A C 1
ATOM 902 O O . ASP A 1 126 ? 20.251 20.146 7.616 1.00 26.08 121 ASP A O 1
ATOM 907 N N . GLU A 1 127 ? 21.586 19.811 5.847 1.00 22.00 122 GLU A N 1
ATOM 908 C CA . GLU A 1 127 ? 22.216 21.120 5.948 1.00 20.64 122 GLU A CA 1
ATOM 909 C C . GLU A 1 127 ? 22.393 21.650 4.551 1.00 22.12 122 GLU A C 1
ATOM 910 O O . GLU A 1 127 ? 22.708 20.893 3.618 1.00 25.34 122 GLU A O 1
ATOM 916 N N . THR A 1 128 ? 22.188 22.957 4.389 1.00 26.41 123 THR A N 1
ATOM 917 C CA . THR A 1 128 ? 22.286 23.607 3.064 1.00 27.95 123 THR A CA 1
ATOM 918 C C . THR A 1 128 ? 23.335 24.720 3.059 1.00 28.47 123 THR A C 1
ATOM 919 O O . THR A 1 128 ? 23.310 25.588 3.902 1.00 29.21 123 THR A O 1
ATOM 923 N N . GLN A 1 129 ? 24.284 24.659 2.125 1.00 30.90 124 GLN A N 1
ATOM 924 C CA . GLN A 1 129 ? 25.227 25.762 1.925 1.00 35.74 124 GLN A CA 1
ATOM 925 C C . GLN A 1 129 ? 25.226 26.147 0.447 1.00 36.77 124 GLN A C 1
ATOM 926 O O . GLN A 1 129 ? 25.549 25.315 -0.414 1.00 40.76 124 GLN A O 1
ATOM 932 N N . ASN A 1 130 ? 24.775 27.371 0.161 1.00 34.11 125 ASN A N 1
ATOM 933 C CA . ASN A 1 130 ? 24.796 27.924 -1.191 1.00 32.55 125 ASN A CA 1
ATOM 934 C C . ASN A 1 130 ? 24.318 26.931 -2.240 1.00 25.76 125 ASN A C 1
ATOM 935 O O . ASN A 1 130 ? 25.085 26.516 -3.108 1.00 22.55 125 ASN A O 1
ATOM 940 N N . GLY A 1 131 ? 23.082 26.488 -2.113 1.00 25.04 126 GLY A N 1
ATOM 941 C CA . GLY A 1 131 ? 22.476 25.626 -3.106 1.00 25.68 126 GLY A CA 1
ATOM 942 C C . GLY A 1 131 ? 22.800 24.148 -3.071 1.00 27.39 126 GLY A C 1
ATOM 943 O O . GLY A 1 131 ? 22.184 23.353 -3.803 1.00 27.63 126 GLY A O 1
ATOM 944 N N . VAL A 1 132 ? 23.723 23.739 -2.209 1.00 28.43 127 VAL A N 1
ATOM 945 C CA . VAL A 1 132 ? 24.042 22.311 -2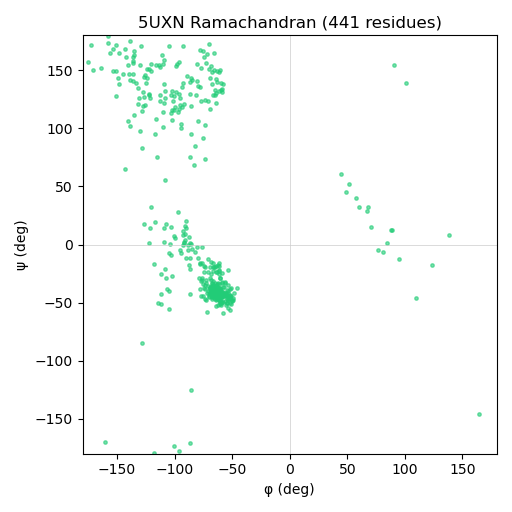.091 1.00 29.44 127 VAL A CA 1
ATOM 946 C C . VAL A 1 132 ? 23.498 21.800 -0.779 1.00 28.02 127 VAL A C 1
ATOM 947 O O . VAL A 1 132 ? 23.680 22.439 0.258 1.00 30.96 127 VAL A O 1
ATOM 951 N N . THR A 1 133 ? 22.808 20.667 -0.830 1.00 28.45 128 THR A N 1
ATOM 952 C CA . THR A 1 133 ? 22.151 20.087 0.344 1.00 27.59 128 THR A CA 1
ATOM 953 C C . THR A 1 133 ? 22.652 18.679 0.613 1.00 28.48 128 THR A C 1
ATOM 954 O O . THR A 1 133 ? 22.678 17.801 -0.292 1.00 25.41 128 THR A O 1
ATOM 958 N N . LEU A 1 134 ? 23.059 18.468 1.877 1.00 29.60 129 LEU A N 1
ATOM 959 C CA . LEU A 1 134 ? 23.780 17.237 2.294 1.00 26.46 129 LEU A CA 1
ATOM 960 C C . LEU A 1 134 ? 23.220 16.721 3.611 1.00 24.25 129 LEU A C 1
ATOM 961 O O . LEU A 1 134 ? 22.558 17.484 4.328 1.00 22.08 129 LEU A O 1
ATOM 966 N N . PRO A 1 135 ? 23.409 15.417 3.903 1.00 20.83 130 PRO A N 1
ATOM 967 C CA . PRO A 1 135 ? 22.873 14.924 5.166 1.00 20.89 130 PRO A CA 1
ATOM 968 C C . PRO A 1 135 ? 23.593 15.657 6.320 1.00 20.84 130 PRO A C 1
ATOM 969 O O . PRO A 1 135 ? 24.740 16.113 6.161 1.00 18.84 130 PRO A O 1
ATOM 973 N N . ALA A 1 136 ? 22.897 15.843 7.424 1.00 19.77 131 ALA A N 1
ATOM 974 C CA . ALA A 1 136 ? 23.449 16.564 8.536 1.00 19.80 131 ALA A CA 1
ATOM 975 C C . ALA A 1 136 ? 24.579 15.750 9.227 1.00 18.59 131 ALA A C 1
ATOM 976 O O . ALA A 1 136 ? 24.625 14.528 9.146 1.00 14.96 131 ALA A O 1
ATOM 978 N N . TYR A 1 137 ? 25.530 16.473 9.821 1.00 19.16 132 TYR A N 1
ATOM 979 C CA . TYR A 1 137 ? 26.578 15.863 10.666 1.00 17.84 132 TYR A CA 1
ATOM 980 C C . TYR A 1 137 ? 25.959 15.387 11.944 1.00 16.47 132 TYR A C 1
ATOM 981 O O . TYR A 1 137 ? 25.371 16.165 12.631 1.00 16.37 132 TYR A O 1
ATOM 990 N N . ARG A 1 138 ? 26.114 14.096 12.244 1.00 17.01 133 ARG A N 1
ATOM 991 C CA . ARG A 1 138 ? 25.468 13.443 13.367 1.00 16.11 133 ARG A CA 1
ATOM 992 C C . ARG A 1 138 ? 26.474 12.924 14.391 1.00 15.81 133 ARG A C 1
ATOM 993 O O . ARG A 1 138 ? 26.114 12.068 15.206 1.00 13.39 133 ARG A O 1
ATOM 1001 N N . GLY A 1 139 ? 27.710 13.467 14.360 1.00 14.48 134 GLY A N 1
ATOM 1002 C CA . GLY A 1 139 ? 28.824 12.958 15.136 1.00 15.11 134 GLY A CA 1
ATOM 1003 C C . GLY A 1 139 ? 29.681 11.906 14.447 1.00 14.99 134 GLY A C 1
ATOM 1004 O O . GLY A 1 139 ? 29.240 11.220 13.538 1.00 17.41 134 GLY A O 1
ATOM 1005 N N . ASP A 1 140 ? 30.927 11.818 14.863 1.00 14.67 135 ASP A N 1
ATOM 1006 C CA . ASP A 1 140 ? 31.922 11.024 14.156 1.00 14.38 135 ASP A CA 1
ATOM 1007 C C . ASP A 1 140 ? 31.620 9.539 14.119 1.00 13.37 135 ASP A C 1
ATOM 1008 O O . ASP A 1 140 ? 32.089 8.871 13.263 1.00 13.48 135 ASP A O 1
ATOM 1013 N N . ILE A 1 141 ? 30.833 9.053 15.068 1.00 13.56 136 ILE A N 1
ATOM 1014 C CA . ILE A 1 141 ? 30.358 7.659 15.054 1.00 13.74 136 ILE A CA 1
ATOM 1015 C C . ILE A 1 141 ? 29.480 7.324 13.810 1.00 13.53 136 ILE A C 1
ATOM 1016 O O . ILE A 1 141 ? 29.357 6.154 13.419 1.00 13.92 136 ILE A O 1
ATOM 1021 N N . VAL A 1 142 ? 28.897 8.365 13.210 1.00 12.69 137 VAL A N 1
ATOM 1022 C CA . VAL A 1 142 ? 28.062 8.259 12.034 1.00 12.52 137 VAL A CA 1
ATOM 1023 C C . VAL A 1 142 ? 28.749 8.725 10.754 1.00 11.53 137 VAL A C 1
ATOM 1024 O O . VAL A 1 142 ? 28.743 8.023 9.766 1.00 10.92 137 VAL A O 1
ATOM 1028 N N . ASN A 1 143 ? 29.235 9.966 10.769 1.00 10.81 138 ASN A N 1
ATOM 1029 C CA . ASN A 1 143 ? 29.760 10.573 9.603 1.00 11.62 138 ASN A CA 1
ATOM 1030 C C . ASN A 1 143 ? 30.651 11.732 10.008 1.00 11.91 138 ASN A C 1
ATOM 1031 O O . ASN A 1 143 ? 30.967 11.888 11.189 1.00 12.07 138 ASN A O 1
ATOM 1036 N N . GLY A 1 144 ? 31.062 12.543 9.044 1.00 12.43 139 GLY A N 1
ATOM 1037 C CA . GLY A 1 144 ? 32.156 13.524 9.254 1.00 13.05 139 GLY A CA 1
ATOM 1038 C C . GLY A 1 144 ? 31.657 14.955 9.183 1.00 13.82 139 GLY A C 1
ATOM 1039 O O . GLY A 1 144 ? 30.695 15.269 8.500 1.00 12.67 139 GLY A O 1
ATOM 1040 N N . ILE A 1 145 ? 32.369 15.844 9.845 1.00 17.71 140 ILE A N 1
ATOM 1041 C CA . ILE A 1 145 ? 31.954 17.244 9.969 1.00 19.90 140 ILE A CA 1
ATOM 1042 C C . ILE A 1 145 ? 32.092 18.016 8.643 1.00 19.57 140 ILE A C 1
ATOM 1043 O O . ILE A 1 145 ? 31.367 19.004 8.415 1.00 21.03 140 ILE A O 1
ATOM 1048 N N . GLY A 1 146 ? 32.969 17.531 7.760 1.00 18.81 141 GLY A N 1
ATOM 1049 C CA . GLY A 1 146 ? 33.227 18.189 6.471 1.00 20.73 141 GLY A CA 1
ATOM 1050 C C . GLY A 1 146 ? 31.954 18.310 5.623 1.00 22.23 141 GLY A C 1
ATOM 1051 O O . GLY A 1 146 ? 31.175 17.331 5.509 1.00 20.22 141 GLY A O 1
ATOM 1052 N N . PHE A 1 147 ? 31.727 19.507 5.056 1.00 21.79 142 PHE A N 1
ATOM 1053 C CA . PHE A 1 147 ? 30.577 19.726 4.169 1.00 22.79 142 PHE A CA 1
ATOM 1054 C C . PHE A 1 147 ? 30.901 19.238 2.750 1.00 21.93 142 PHE A C 1
ATOM 1055 O O . PHE A 1 147 ? 31.399 19.990 1.898 1.00 23.53 142 PHE A O 1
ATOM 1063 N N . ASP A 1 148 ? 30.701 17.947 2.553 1.00 21.48 143 ASP A N 1
ATOM 1064 C CA . ASP A 1 148 ? 31.013 17.255 1.285 1.00 22.80 143 ASP A CA 1
ATOM 1065 C C . ASP A 1 148 ? 30.448 15.839 1.364 1.00 22.04 143 ASP A C 1
ATOM 1066 O O . ASP A 1 148 ? 30.371 15.274 2.446 1.00 20.27 143 ASP A O 1
ATOM 1071 N N . GLU A 1 149 ? 30.074 15.275 0.225 1.00 21.85 144 GLU A N 1
ATOM 1072 C CA . GLU A 1 149 ? 29.340 14.019 0.125 1.00 23.97 144 GLU A CA 1
ATOM 1073 C C . GLU A 1 149 ? 29.987 12.809 0.821 1.00 24.76 144 GLU A C 1
ATOM 1074 O O . GLU A 1 149 ? 29.349 12.090 1.592 1.00 25.81 144 GLU A O 1
ATOM 1077 N N . LYS A 1 150 ? 31.255 12.563 0.523 1.00 27.80 145 LYS A N 1
ATOM 1078 C CA . LYS A 1 150 ? 32.006 11.445 1.119 1.00 27.38 145 LYS A CA 1
ATOM 1079 C C . LYS A 1 150 ? 32.022 11.535 2.690 1.00 25.09 145 LYS A C 1
ATOM 1080 O O . LYS A 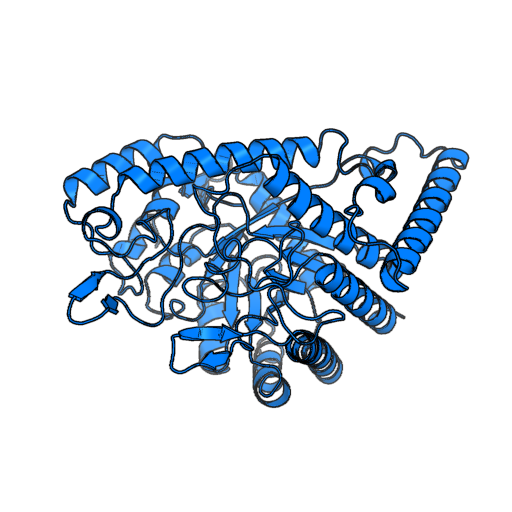1 150 ? 31.749 10.555 3.375 1.00 23.27 145 LYS A O 1
ATOM 1083 N N . SER A 1 151 ? 32.263 12.732 3.217 1.00 22.08 146 SER A N 1
ATOM 1084 C CA . SER A 1 151 ? 32.122 12.990 4.656 1.00 21.05 146 SER A CA 1
ATOM 1085 C C . SER A 1 151 ? 30.758 12.661 5.216 1.00 18.91 146 SER A C 1
ATOM 1086 O O . SER A 1 151 ? 30.692 11.986 6.243 1.00 17.81 146 SER A O 1
ATOM 1089 N N . ARG A 1 152 ? 29.692 13.133 4.547 1.00 15.93 147 ARG A N 1
ATOM 1090 C CA . ARG A 1 152 ? 28.347 13.133 5.108 1.00 15.04 147 ARG A CA 1
ATOM 1091 C C . ARG A 1 152 ? 27.552 11.889 4.896 1.00 13.78 147 ARG A C 1
ATOM 1092 O O . ARG A 1 152 ? 26.616 11.634 5.627 1.00 11.79 147 ARG A O 1
ATOM 1100 N N . VAL A 1 153 ? 27.944 11.065 3.953 1.00 15.43 148 VAL A N 1
ATOM 1101 C CA . VAL A 1 153 ? 27.295 9.791 3.775 1.00 17.61 148 VAL A CA 1
ATOM 1102 C C . VAL A 1 153 ? 27.600 8.929 5.015 1.00 18.15 148 VAL A C 1
ATOM 1103 O O . VAL A 1 153 ? 28.760 8.816 5.403 1.00 16.89 148 VAL A O 1
ATOM 1107 N N . PRO A 1 154 ? 26.558 8.356 5.652 1.00 17.65 149 PRO A N 1
ATOM 1108 C CA . PRO A 1 154 ? 26.842 7.549 6.807 1.00 17.46 149 PRO A CA 1
ATOM 1109 C C . PRO A 1 154 ? 27.752 6.374 6.466 1.00 17.44 149 PRO A C 1
ATOM 1110 O O . PRO A 1 154 ? 27.611 5.798 5.424 1.00 16.36 149 PRO A O 1
ATOM 1114 N N . ASP A 1 155 ? 28.783 6.174 7.289 1.00 16.00 150 ASP A N 1
ATOM 1115 C CA . ASP A 1 155 ? 29.771 5.097 7.117 1.00 14.47 150 ASP A CA 1
ATOM 1116 C C . ASP A 1 155 ? 29.714 4.131 8.291 1.00 12.77 150 ASP A C 1
ATOM 1117 O O . ASP A 1 155 ? 30.162 4.474 9.374 1.00 10.07 150 ASP A O 1
ATOM 1122 N N . PRO A 1 156 ? 29.182 2.909 8.081 1.00 12.79 151 PRO A N 1
ATOM 1123 C CA . PRO A 1 156 ? 29.095 2.000 9.226 1.00 12.83 151 PRO A CA 1
ATOM 1124 C C . PRO A 1 156 ? 30.431 1.611 9.887 1.00 13.22 151 PRO A C 1
ATOM 1125 O O . PRO A 1 156 ? 30.446 1.266 11.082 1.00 12.47 151 PRO A O 1
ATOM 1129 N N . GLU A 1 157 ? 31.552 1.782 9.201 1.00 14.13 152 GLU A N 1
ATOM 1130 C CA . GLU A 1 157 ? 32.851 1.431 9.810 1.00 14.83 152 GLU A CA 1
ATOM 1131 C C . GLU A 1 157 ? 33.182 2.342 11.019 1.00 14.12 152 GLU A C 1
ATOM 1132 O O . GLU A 1 157 ? 33.973 1.959 11.900 1.00 10.29 152 GLU A O 1
ATOM 1138 N N . ARG A 1 158 ? 32.514 3.493 11.078 1.00 12.86 153 ARG A N 1
ATOM 1139 C CA . ARG A 1 158 ? 32.754 4.468 12.105 1.00 13.60 153 ARG A CA 1
ATOM 1140 C C . ARG A 1 158 ? 32.321 4.017 13.476 1.00 13.00 153 ARG A C 1
ATOM 1141 O O . ARG A 1 158 ? 32.874 4.487 14.463 1.00 13.35 153 ARG A O 1
ATOM 1149 N N . LEU A 1 159 ? 31.349 3.101 13.522 1.00 11.79 154 LEU A N 1
ATOM 1150 C CA . LEU A 1 159 ? 31.020 2.399 14.706 1.00 11.72 154 LEU A CA 1
ATOM 1151 C C . LEU A 1 159 ? 32.229 1.802 15.402 1.00 11.88 154 LEU A C 1
ATOM 1152 O O . LEU A 1 159 ? 32.341 1.899 16.634 1.00 10.56 154 LEU A O 1
ATOM 1157 N N . LEU A 1 160 ? 33.069 1.121 14.631 1.00 11.21 155 LEU A N 1
ATOM 1158 C CA . LEU A 1 160 ? 34.228 0.452 15.184 1.00 11.04 155 LEU A CA 1
ATOM 1159 C C . LEU A 1 160 ? 35.275 1.465 15.603 1.00 11.37 155 LEU A C 1
ATOM 1160 O O . LEU A 1 160 ? 35.878 1.306 16.630 1.00 11.59 155 LEU A O 1
ATOM 1165 N N . GLN A 1 161 ? 35.512 2.499 14.806 1.00 11.14 156 GLN A N 1
ATOM 1166 C CA . GLN A 1 161 ? 36.443 3.508 15.234 1.00 11.60 156 GLN A CA 1
ATOM 1167 C C . GLN A 1 161 ? 35.961 4.187 16.570 1.00 11.61 156 GLN A C 1
ATOM 1168 O O . GLN A 1 161 ? 36.776 4.444 17.460 1.00 11.23 156 GLN A O 1
ATOM 1174 N N . ALA A 1 162 ? 34.665 4.416 16.726 1.00 10.52 157 ALA A N 1
ATOM 1175 C CA . ALA A 1 162 ? 34.136 4.962 18.020 1.00 10.99 157 ALA A CA 1
ATOM 1176 C C . ALA A 1 162 ? 34.393 4.011 19.214 1.00 10.37 157 ALA A C 1
ATOM 1177 O O . ALA A 1 162 ? 34.834 4.432 20.262 1.00 9.42 157 ALA A O 1
ATOM 1179 N N . TYR A 1 163 ? 34.116 2.724 19.003 1.00 10.12 158 TYR A N 1
ATOM 1180 C CA . TYR A 1 163 ? 34.429 1.702 19.960 1.00 10.25 158 TYR A CA 1
ATOM 1181 C C . TYR A 1 163 ? 35.915 1.701 20.365 1.00 10.12 158 TYR A C 1
ATOM 1182 O O . TYR A 1 163 ? 36.234 1.707 21.545 1.00 10.49 158 TYR A O 1
ATOM 1191 N N . HIS A 1 164 ? 36.799 1.697 19.405 1.00 10.80 159 HIS A N 1
ATOM 1192 C CA . HIS A 1 164 ? 38.252 1.714 19.719 1.00 11.87 159 HIS A CA 1
ATOM 1193 C C . HIS A 1 164 ? 38.695 2.953 20.436 1.00 11.27 159 HIS A C 1
ATOM 1194 O O . HIS A 1 164 ? 39.555 2.878 21.312 1.00 11.20 159 HIS A O 1
ATOM 1201 N N . GLN A 1 165 ? 38.118 4.104 20.105 1.00 9.78 160 GLN A N 1
ATOM 1202 C CA . GLN A 1 165 ? 38.465 5.298 20.839 1.00 10.13 160 GLN A CA 1
ATOM 1203 C C . GLN A 1 165 ? 37.945 5.138 22.292 1.00 9.43 160 GLN A C 1
ATOM 1204 O O . GLN A 1 165 ? 38.606 5.529 23.283 1.00 7.86 160 GLN A O 1
ATOM 1210 N N . SER A 1 166 ? 36.772 4.524 22.429 1.00 8.76 161 SER A N 1
ATOM 1211 C CA . SER A 1 166 ? 36.167 4.350 23.729 1.00 8.70 161 SER A CA 1
ATOM 1212 C C . SER A 1 166 ? 36.954 3.383 24.622 1.00 8.28 161 SER A C 1
ATOM 1213 O O . SER A 1 166 ? 37.186 3.639 25.778 1.00 7.40 161 SER A O 1
ATOM 1216 N N . THR A 1 167 ? 37.378 2.247 24.103 1.00 8.53 162 THR A N 1
ATOM 1217 C CA . THR A 1 167 ? 38.175 1.354 24.981 1.00 8.28 162 THR A CA 1
ATOM 1218 C C . THR A 1 167 ? 39.496 2.063 25.364 1.00 8.11 162 THR A C 1
ATOM 1219 O O . THR A 1 167 ? 39.869 2.071 26.504 1.00 9.48 162 THR A O 1
ATOM 1223 N N . ALA A 1 168 ? 40.159 2.724 24.449 1.00 7.72 163 ALA A N 1
ATOM 1224 C CA . ALA A 1 168 ? 41.332 3.469 24.835 1.00 7.51 163 ALA A CA 1
ATOM 1225 C C . ALA A 1 168 ? 41.102 4.481 25.914 1.00 7.37 163 ALA A C 1
ATOM 1226 O O . ALA A 1 168 ? 41.929 4.588 26.806 1.00 7.06 163 ALA A O 1
ATOM 1228 N N . SER A 1 169 ? 39.977 5.228 25.855 1.00 7.33 164 SER A N 1
ATOM 1229 C CA . SER A 1 169 ? 39.756 6.308 26.782 1.00 7.59 164 SER A CA 1
ATOM 1230 C C . SER A 1 169 ? 39.377 5.806 28.148 1.00 8.09 164 SER A C 1
ATOM 1231 O O . SER A 1 169 ? 39.875 6.295 29.139 1.00 8.44 164 SER A O 1
ATOM 1234 N N . LEU A 1 170 ? 38.480 4.814 28.202 1.00 7.81 165 LEU A N 1
ATOM 1235 C CA . LEU A 1 170 ? 38.091 4.254 29.443 1.00 8.34 165 LEU A CA 1
ATOM 1236 C C . LEU A 1 170 ? 39.219 3.460 30.089 1.00 8.41 165 LEU A C 1
ATOM 1237 O O . LEU A 1 170 ? 39.476 3.605 31.301 1.00 7.76 165 LEU A O 1
ATOM 1242 N N . ASN A 1 171 ? 40.009 2.757 29.281 1.00 8.61 166 ASN A N 1
ATOM 1243 C CA . ASN A 1 171 ? 41.175 2.083 29.865 1.00 9.12 166 ASN A CA 1
ATOM 1244 C C . ASN A 1 171 ? 42.067 3.092 30.639 1.00 9.64 166 ASN A C 1
ATOM 1245 O O . ASN A 1 171 ? 42.469 2.847 31.799 1.00 10.70 166 ASN A O 1
ATOM 1250 N N . LEU A 1 172 ? 42.337 4.225 30.017 1.00 10.03 167 LEU A N 1
ATOM 1251 C CA . LEU A 1 172 ? 43.171 5.249 30.635 1.00 10.91 167 LEU A CA 1
ATOM 1252 C C . LEU A 1 172 ? 42.511 5.865 31.887 1.00 11.12 167 LEU A C 1
ATOM 1253 O O . LEU A 1 172 ? 43.160 6.114 32.907 1.00 10.85 167 LEU A O 1
ATOM 1258 N N . LEU A 1 173 ? 41.212 6.116 31.801 1.00 11.89 168 LEU A N 1
ATOM 1259 C CA . LEU A 1 173 ? 40.455 6.698 32.918 1.00 11.95 168 LEU A CA 1
ATOM 1260 C C . LEU A 1 173 ? 40.449 5.768 34.106 1.00 10.84 168 LEU A C 1
ATOM 1261 O O . LEU A 1 173 ? 40.684 6.200 35.211 1.00 11.05 168 LEU A O 1
ATOM 1266 N N . ARG A 1 174 ? 40.250 4.468 33.860 1.00 10.34 169 ARG A N 1
ATOM 1267 C CA . ARG A 1 174 ? 40.307 3.482 34.912 1.00 9.68 169 ARG A CA 1
ATOM 1268 C C . ARG A 1 174 ? 41.718 3.421 35.503 1.00 8.88 169 ARG A C 1
ATOM 1269 O O . ARG A 1 174 ? 41.894 3.258 36.700 1.00 8.83 169 ARG A O 1
ATOM 1277 N N . ALA A 1 175 ? 42.721 3.514 34.671 1.00 9.36 170 ALA A N 1
ATOM 1278 C CA . ALA A 1 175 ? 44.094 3.604 35.166 1.00 10.25 170 ALA A CA 1
ATOM 1279 C C . ALA A 1 175 ? 44.329 4.823 36.084 1.00 11.02 170 ALA A C 1
ATOM 1280 O O . ALA A 1 175 ? 45.002 4.715 37.109 1.00 11.19 170 ALA A O 1
ATOM 1282 N N . PHE A 1 176 ? 43.817 5.970 35.705 1.00 12.59 171 PHE A N 1
ATOM 1283 C CA . PHE A 1 176 ? 44.031 7.181 36.464 1.00 13.53 171 PHE A CA 1
ATOM 1284 C C . PHE A 1 176 ? 43.324 7.076 37.786 1.00 13.90 171 PHE A C 1
ATOM 1285 O O . PHE A 1 176 ? 43.873 7.449 38.866 1.00 16.16 171 PHE A O 1
ATOM 1293 N N . ALA A 1 177 ? 42.113 6.541 37.726 1.00 13.32 172 ALA A N 1
ATOM 1294 C CA . ALA A 1 177 ? 41.222 6.549 38.863 1.00 12.75 172 ALA A CA 1
ATOM 1295 C C . ALA A 1 177 ? 41.712 5.585 39.942 1.00 13.63 172 ALA A C 1
ATOM 1296 O O . ALA A 1 177 ? 41.635 5.908 41.137 1.00 13.12 172 ALA A O 1
ATOM 1298 N N . GLN A 1 178 ? 42.211 4.427 39.521 1.00 12.63 173 GLN A N 1
ATOM 1299 C CA A GLN A 1 178 ? 42.615 3.363 40.435 0.50 14.71 173 GLN A CA 1
ATOM 1300 C CA B GLN A 1 178 ? 42.605 3.393 40.452 0.50 14.27 173 GLN A CA 1
ATOM 1301 C C . GLN A 1 178 ? 44.119 3.394 40.712 1.00 14.31 173 GLN A C 1
ATOM 1302 O O . GLN A 1 178 ? 44.543 2.974 41.753 1.00 15.40 173 GLN A O 1
ATOM 1313 N N . GLY A 1 179 ? 44.899 3.850 39.750 1.00 13.94 174 GLY A N 1
ATOM 1314 C CA . GLY A 1 179 ? 46.362 3.670 39.789 1.00 14.99 174 GLY A CA 1
ATOM 1315 C C . GLY A 1 179 ? 47.225 4.770 40.439 1.00 14.47 174 GLY A C 1
ATOM 1316 O O . GLY A 1 179 ? 48.445 4.708 40.358 1.00 11.69 174 GLY A O 1
ATOM 1317 N N . GLY A 1 180 ? 46.595 5.746 41.104 1.00 14.75 175 GLY A N 1
ATOM 1318 C CA . GLY A 1 180 ? 47.350 6.760 41.897 1.00 15.29 175 GLY A CA 1
ATOM 1319 C C . GLY A 1 180 ? 47.124 8.206 41.544 1.00 15.16 175 GLY A C 1
ATOM 1320 O O . GLY A 1 180 ? 47.418 9.112 42.352 1.00 16.33 175 GLY A O 1
ATOM 1321 N N . PHE A 1 181 ? 46.578 8.437 40.366 1.00 14.18 176 PHE A N 1
ATOM 1322 C CA . PHE A 1 181 ? 46.407 9.778 39.832 1.00 14.27 176 PHE A CA 1
ATOM 1323 C C . PHE A 1 181 ? 45.289 10.530 40.565 1.00 12.95 176 PHE A C 1
ATOM 1324 O O . PHE A 1 181 ? 45.383 11.725 40.781 1.00 11.34 176 PHE A O 1
ATOM 1332 N N . ALA A 1 182 ? 44.269 9.775 40.988 1.00 12.71 177 ALA A N 1
ATOM 1333 C CA . ALA A 1 182 ? 43.129 10.316 41.751 1.00 13.43 177 ALA A CA 1
ATOM 1334 C C . ALA A 1 182 ? 43.324 10.279 43.295 1.00 14.61 177 ALA A C 1
ATOM 1335 O O . ALA A 1 182 ? 42.394 10.618 44.071 1.00 12.64 177 ALA A O 1
ATOM 1337 N N . ASP A 1 183 ? 44.508 9.845 43.748 1.00 15.27 178 ASP A N 1
ATOM 1338 C CA . ASP A 1 183 ? 44.830 9.811 45.177 1.00 16.22 178 ASP A CA 1
ATOM 1339 C C . ASP A 1 183 ? 44.712 11.245 45.755 1.00 15.49 178 ASP A C 1
ATOM 1340 O O . ASP A 1 183 ? 45.237 12.182 45.195 1.00 16.64 178 ASP A O 1
ATOM 1345 N N . LEU A 1 184 ? 44.011 11.412 46.867 1.00 15.88 179 LEU A N 1
ATOM 1346 C CA . LEU A 1 184 ? 43.789 12.754 47.478 1.00 15.25 179 LEU A CA 1
ATOM 1347 C C . LEU A 1 184 ? 45.062 13.609 47.767 1.00 15.94 179 LEU A C 1
ATOM 1348 O O . LEU A 1 184 ? 45.002 14.832 47.782 1.00 12.60 179 LEU A O 1
ATOM 1353 N N . HIS A 1 185 ? 46.208 12.965 47.877 1.00 18.31 180 HIS A N 1
ATOM 1354 C CA . HIS A 1 185 ? 47.489 13.683 48.000 1.00 23.01 180 HIS A CA 1
ATOM 1355 C C . HIS A 1 185 ? 47.842 14.448 46.752 1.00 22.72 180 HIS A C 1
ATOM 1356 O O . HIS A 1 185 ? 48.726 15.321 46.828 1.00 20.90 180 HIS A O 1
ATOM 1363 N N . GLN A 1 186 ? 47.160 14.118 45.621 1.00 20.29 181 GLN A N 1
ATOM 1364 C CA . GLN A 1 186 ? 47.346 14.779 44.355 1.00 20.39 181 GLN A CA 1
ATOM 1365 C C . GLN A 1 186 ? 46.496 16.012 44.133 1.00 19.92 181 GLN A C 1
ATOM 1366 O O . GLN A 1 186 ? 46.563 16.628 43.054 1.00 19.53 181 GLN A O 1
ATOM 1372 N N . VAL A 1 187 ? 45.774 16.417 45.163 1.00 18.15 182 VAL A N 1
ATOM 1373 C CA . VAL A 1 187 ? 44.814 17.483 45.086 1.00 17.32 182 VAL A CA 1
ATOM 1374 C C . VAL A 1 187 ? 45.282 18.733 44.353 1.00 18.04 182 VAL A C 1
ATOM 1375 O O . VAL A 1 187 ? 44.448 19.363 43.599 1.00 19.40 182 VAL A O 1
ATOM 1379 N N . HIS A 1 188 ? 46.545 19.097 44.526 1.00 16.58 183 HIS A N 1
ATOM 1380 C CA . HIS A 1 188 ? 47.097 20.325 43.865 1.00 19.27 183 HIS A CA 1
ATOM 1381 C C . HIS A 1 188 ? 47.336 20.132 42.386 1.00 18.93 183 HIS A C 1
ATOM 1382 O O . HIS A 1 188 ? 47.227 21.074 41.607 1.00 16.80 183 HIS A O 1
ATOM 1389 N N . ARG A 1 189 ? 47.792 18.930 42.032 1.00 20.50 184 ARG A N 1
ATOM 1390 C CA . ARG A 1 189 ? 48.139 18.585 40.663 1.00 22.76 184 ARG A CA 1
ATOM 1391 C C . ARG A 1 189 ? 46.890 18.531 39.776 1.00 22.45 184 ARG A C 1
ATOM 1392 O O . ARG A 1 189 ? 46.981 18.589 38.565 1.00 23.57 184 ARG A O 1
ATOM 1395 N N . TRP A 1 190 ? 45.700 18.483 40.365 1.00 22.73 185 TRP A N 1
ATOM 1396 C CA . TRP A 1 190 ? 44.509 18.537 39.543 1.00 23.41 185 TRP A CA 1
ATOM 1397 C C . TRP A 1 190 ? 44.238 19.966 39.001 1.00 28.59 185 TRP A C 1
ATOM 1398 O O . TRP A 1 190 ? 43.589 20.126 37.976 1.00 29.17 185 TRP A O 1
ATOM 1409 N N . ASN A 1 191 ? 44.746 20.997 39.672 1.00 29.57 186 ASN A N 1
ATOM 1410 C CA . ASN A 1 191 ? 44.561 22.364 39.180 1.00 30.11 186 ASN A CA 1
ATOM 1411 C C . ASN A 1 191 ? 45.356 22.609 37.883 1.00 29.67 186 ASN A C 1
ATOM 1412 O O . ASN A 1 191 ? 46.595 22.527 37.852 1.00 31.53 186 ASN A O 1
ATOM 1417 N N . LEU A 1 192 ? 44.632 22.888 36.804 1.00 27.99 187 LEU A N 1
ATOM 1418 C CA . LEU A 1 192 ? 45.272 23.218 35.542 1.00 32.16 187 LEU A CA 1
ATOM 1419 C C . LEU A 1 192 ? 46.070 24.539 35.682 1.00 31.94 187 LEU A C 1
ATOM 1420 O O . LEU A 1 192 ? 45.655 25.438 36.398 1.00 28.73 187 LEU A O 1
ATOM 1425 N N . ASP A 1 193 ? 47.225 24.621 35.038 1.00 35.17 188 ASP A N 1
ATOM 1426 C CA . ASP A 1 193 ? 48.145 25.735 35.276 1.00 40.48 188 ASP A CA 1
ATOM 1427 C C . ASP A 1 193 ? 47.578 27.127 34.864 1.00 41.30 188 ASP A C 1
ATOM 1428 O O . ASP A 1 193 ? 48.036 28.147 35.364 1.00 45.63 188 ASP A O 1
ATOM 1433 N N . PHE A 1 194 ? 46.540 27.152 34.035 1.00 37.54 189 PHE A N 1
ATOM 1434 C CA . PHE A 1 194 ? 45.889 28.416 33.629 1.00 41.74 189 PHE A CA 1
ATOM 1435 C C . PHE A 1 194 ? 44.821 28.964 34.573 1.00 43.53 189 PHE A C 1
ATOM 1436 O O . PHE A 1 194 ? 44.266 30.072 34.359 1.00 40.07 189 PHE A O 1
ATOM 1444 N N . ILE A 1 195 ? 44.532 28.198 35.619 1.00 46.19 190 ILE A N 1
ATOM 1445 C CA . ILE A 1 195 ? 43.789 28.714 36.758 1.00 46.33 190 ILE A CA 1
ATOM 1446 C C . ILE A 1 195 ? 44.861 29.161 37.765 1.00 49.61 190 ILE A C 1
ATOM 1447 O O . ILE A 1 195 ? 45.512 28.328 38.412 1.00 43.35 190 ILE A O 1
ATOM 1452 N N . ALA A 1 196 ? 45.042 30.479 37.830 1.00 49.24 191 ALA A N 1
ATOM 1453 C CA . ALA A 1 196 ? 46.078 31.155 38.618 1.00 53.34 191 ALA A CA 1
ATOM 1454 C C . ALA A 1 196 ? 45.774 32.658 38.525 1.00 53.65 191 ALA A C 1
ATOM 1455 O O . ALA A 1 196 ? 44.872 33.082 37.782 1.00 50.68 191 ALA A O 1
ATOM 1457 N N . ASN A 1 197 ? 46.485 33.455 39.308 1.00 55.16 192 ASN A N 1
ATOM 1458 C CA . ASN A 1 197 ? 46.327 34.916 39.263 1.00 56.21 192 ASN A CA 1
ATOM 1459 C C . ASN A 1 197 ? 44.862 35.403 39.336 1.00 55.10 192 ASN A C 1
ATOM 1460 O O . ASN A 1 197 ? 44.456 36.280 38.557 1.00 48.74 192 ASN A O 1
ATOM 1465 N N . SER A 1 198 ? 44.086 34.819 40.260 1.00 51.78 193 SER A N 1
ATOM 1466 C CA . SER A 1 198 ? 42.652 35.148 40.436 1.00 50.00 193 SER A CA 1
ATOM 1467 C C . SER A 1 198 ? 42.145 34.646 41.787 1.00 47.40 193 SER A C 1
ATOM 1468 O O . SER A 1 198 ? 42.645 33.629 42.311 1.00 43.64 193 SER A O 1
ATOM 1471 N N . ALA A 1 199 ? 41.129 35.327 42.325 1.00 37.99 194 ALA A N 1
ATOM 1472 C CA . ALA A 1 199 ? 40.581 34.962 43.642 1.00 46.44 194 ALA A CA 1
ATOM 1473 C C . ALA A 1 199 ? 40.109 33.488 43.688 1.00 46.34 194 ALA A C 1
ATOM 1474 O O . ALA A 1 199 ? 40.229 32.837 44.718 1.00 47.54 194 ALA A O 1
ATOM 1476 N N . LEU A 1 200 ? 39.615 32.997 42.550 1.00 44.53 195 LEU A N 1
ATOM 1477 C CA . LEU A 1 200 ? 39.113 31.632 42.402 1.00 44.92 195 LEU A CA 1
ATOM 1478 C C . LEU A 1 200 ? 40.240 30.575 42.516 1.00 39.47 195 LEU A C 1
ATOM 1479 O O . LEU A 1 200 ? 40.075 29.583 43.187 1.00 29.24 195 LEU A O 1
ATOM 1484 N N . ALA A 1 201 ? 41.384 30.827 41.894 1.00 35.16 196 ALA A N 1
ATOM 1485 C CA . ALA A 1 201 ? 42.531 29.947 42.003 1.00 32.06 196 ALA A CA 1
ATOM 1486 C C . ALA A 1 201 ? 43.048 29.897 43.439 1.00 33.81 196 ALA A C 1
ATOM 1487 O O . ALA A 1 201 ? 43.325 28.820 43.967 1.00 33.87 196 ALA A O 1
ATOM 1489 N N . GLU A 1 202 ? 43.200 31.086 44.029 1.00 32.20 197 GLU A N 1
ATOM 1490 C CA . GLU A 1 202 ? 43.558 31.270 45.415 1.00 32.05 197 GLU A CA 1
ATOM 1491 C C . GLU A 1 202 ? 42.618 30.450 46.273 1.00 26.46 197 GLU A C 1
ATOM 1492 O O . GLU A 1 202 ? 43.061 29.783 47.161 1.00 25.98 197 GLU A O 1
ATOM 1494 N N . ARG A 1 203 ? 41.338 30.525 45.978 1.00 22.86 198 ARG A N 1
ATOM 1495 C CA . ARG A 1 203 ? 40.330 29.741 46.659 1.00 24.69 198 ARG A CA 1
ATOM 1496 C C . ARG A 1 203 ? 40.551 28.210 46.548 1.00 23.55 198 ARG A C 1
ATOM 1497 O O . ARG A 1 203 ? 40.428 27.502 47.527 1.00 24.91 198 ARG A O 1
ATOM 1505 N N . TYR A 1 204 ? 40.893 27.700 45.388 1.00 21.08 199 TYR A N 1
ATOM 1506 C CA . TYR A 1 204 ? 41.088 26.271 45.275 1.00 21.14 199 TYR A CA 1
ATOM 1507 C C . TYR A 1 204 ? 42.320 25.888 46.030 1.00 21.20 199 TYR A C 1
ATOM 1508 O O . TYR A 1 204 ? 42.325 24.879 46.708 1.00 16.79 199 TYR A O 1
ATOM 1517 N N . GLN A 1 205 ? 43.356 26.706 45.890 1.00 23.14 200 GLN A N 1
ATOM 1518 C CA . GLN A 1 205 ? 44.632 26.416 46.527 1.00 28.37 200 GLN A CA 1
ATOM 1519 C C . GLN A 1 205 ? 44.530 26.342 48.075 1.00 27.25 200 GLN A C 1
ATOM 1520 O O . GLN A 1 205 ? 45.146 25.445 48.683 1.00 23.31 200 GLN A O 1
ATOM 1526 N N . GLN A 1 206 ? 43.704 27.213 48.666 1.00 22.95 201 GLN A N 1
ATOM 1527 C CA . GLN A 1 206 ? 43.426 27.191 50.092 1.00 25.13 201 GLN A CA 1
ATOM 1528 C C . GLN A 1 206 ? 42.657 25.930 50.498 1.00 22.53 201 GLN A C 1
ATOM 1529 O O . GLN A 1 206 ? 42.862 25.429 51.571 1.00 19.88 201 GLN A O 1
ATOM 1535 N N . LEU A 1 207 ? 41.698 25.503 49.689 1.00 20.95 202 LEU A N 1
ATOM 1536 C CA . LEU A 1 207 ? 40.940 24.314 49.986 1.00 20.38 202 LEU A CA 1
ATOM 1537 C C . LEU A 1 207 ? 41.845 23.108 49.886 1.00 19.72 202 LEU A C 1
ATOM 1538 O O . LEU A 1 207 ? 41.882 22.317 50.786 1.00 21.01 202 LEU A O 1
ATOM 1543 N N . ALA A 1 208 ? 42.660 23.047 48.836 1.00 18.86 203 ALA A N 1
ATOM 1544 C CA . ALA A 1 208 ? 43.662 22.040 48.714 1.00 19.45 203 ALA A CA 1
ATOM 1545 C C . ALA A 1 208 ? 44.591 21.991 49.943 1.00 21.63 203 ALA A C 1
ATOM 1546 O O . ALA A 1 208 ? 44.904 20.906 50.410 1.00 20.56 203 ALA A O 1
ATOM 1548 N N . ASP A 1 209 ? 45.020 23.148 50.450 1.00 20.70 204 ASP A N 1
ATOM 1549 C CA . ASP A 1 209 ? 45.836 23.189 51.661 1.00 23.27 204 ASP A CA 1
ATOM 1550 C C . ASP A 1 209 ? 45.076 22.571 52.804 1.00 22.18 204 ASP A C 1
ATOM 1551 O O . ASP A 1 209 ? 45.641 21.805 53.551 1.00 21.89 204 ASP A O 1
ATOM 1556 N N . ARG A 1 210 ? 43.813 22.918 52.955 1.00 21.84 205 ARG A N 1
ATOM 1557 C CA . ARG A 1 210 ? 42.984 22.313 54.004 1.00 24.29 205 ARG A CA 1
ATOM 1558 C C . ARG A 1 210 ? 42.923 20.788 53.878 1.00 23.73 205 ARG A C 1
ATOM 1559 O O . ARG A 1 210 ? 42.84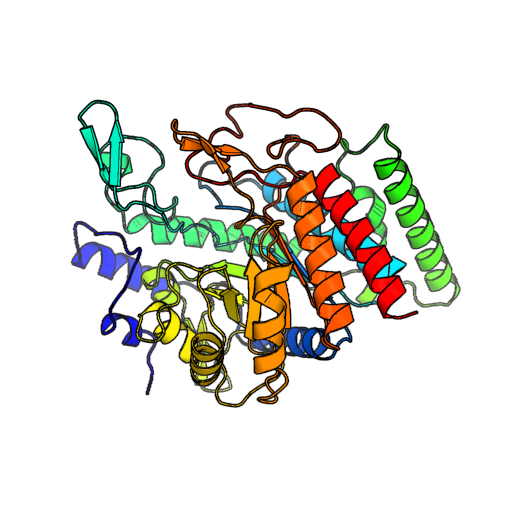5 20.099 54.897 1.00 23.71 205 ARG A O 1
ATOM 1567 N N . ILE A 1 211 ? 42.903 20.282 52.631 1.00 20.13 206 ILE A N 1
ATOM 1568 C CA . ILE A 1 211 ? 42.898 18.825 52.371 1.00 20.39 206 ILE A CA 1
ATOM 1569 C C . ILE A 1 211 ? 44.226 18.190 52.764 1.00 18.30 206 ILE A C 1
ATOM 1570 O O . ILE A 1 211 ? 44.223 17.136 53.313 1.00 17.66 206 ILE A O 1
ATOM 1575 N N . ASP A 1 212 ? 45.350 18.863 52.484 1.00 19.34 207 ASP A N 1
ATOM 1576 C CA . ASP A 1 212 ? 46.682 18.429 52.931 1.00 19.34 207 ASP A CA 1
ATOM 1577 C C . ASP A 1 212 ? 46.732 18.258 54.438 1.00 20.39 207 ASP A C 1
ATOM 1578 O O . ASP A 1 212 ? 47.236 17.253 54.936 1.00 16.56 207 ASP A O 1
ATOM 1583 N N . GLU A 1 213 ? 46.155 19.228 55.132 1.00 19.21 208 GLU A N 1
ATOM 1584 C CA . GLU A 1 213 ? 46.122 19.226 56.570 1.00 21.96 208 GLU A CA 1
ATOM 1585 C C . GLU A 1 213 ? 45.274 18.105 57.106 1.00 18.71 208 GLU A C 1
ATOM 1586 O O . GLU A 1 213 ? 45.619 17.484 58.109 1.00 20.85 208 GLU A O 1
ATOM 1592 N N . THR A 1 214 ? 44.149 17.876 56.467 1.00 18.59 209 THR A N 1
ATOM 1593 C CA . THR A 1 214 ? 43.239 16.773 56.825 1.00 19.17 209 THR A CA 1
ATOM 1594 C C . THR A 1 214 ? 43.984 15.439 56.686 1.00 20.09 209 THR A C 1
ATOM 1595 O O . THR A 1 214 ? 43.972 14.640 57.612 1.00 18.49 209 THR A O 1
ATOM 1599 N N . LEU A 1 215 ? 44.655 15.225 55.557 1.00 17.74 210 LEU A N 1
ATOM 1600 C CA . LEU A 1 215 ? 45.389 13.969 55.350 1.00 20.09 210 LEU A CA 1
ATOM 1601 C C . LEU A 1 215 ? 46.592 13.787 56.278 1.00 20.05 210 LEU A C 1
ATOM 1602 O O . LEU A 1 215 ? 46.905 12.669 56.706 1.00 19.34 210 LEU A O 1
ATOM 1607 N N . ALA A 1 216 ? 47.311 14.866 56.537 1.00 16.20 211 ALA A N 1
ATOM 1608 C CA . ALA A 1 216 ? 48.388 14.813 57.487 1.00 16.45 211 ALA A CA 1
ATOM 1609 C C . ALA A 1 216 ? 47.849 14.391 58.872 1.00 14.84 211 ALA A C 1
ATOM 1610 O O . ALA A 1 216 ? 48.467 13.673 59.592 1.00 13.48 211 ALA A O 1
ATOM 1612 N N . PHE A 1 217 ? 46.693 14.912 59.250 1.00 16.45 212 PHE A N 1
ATOM 1613 C CA . PHE A 1 217 ? 46.088 14.574 60.523 1.00 17.04 212 PHE A CA 1
ATOM 1614 C C . PHE A 1 217 ? 45.617 13.124 60.547 1.00 17.59 212 PHE A C 1
ATOM 1615 O O . PHE A 1 217 ? 45.764 12.454 61.541 1.00 16.55 212 PHE A O 1
ATOM 1623 N N . MET A 1 218 ? 45.120 12.636 59.425 1.00 19.78 213 MET A N 1
ATOM 1624 C CA . MET A 1 218 ? 44.743 11.237 59.302 1.00 22.49 213 MET A CA 1
ATOM 1625 C C . MET A 1 218 ? 45.923 10.292 59.414 1.00 24.28 213 MET A C 1
ATOM 1626 O O . MET A 1 218 ? 45.805 9.229 60.049 1.00 22.89 213 MET A O 1
ATOM 1631 N N . ARG A 1 219 ? 47.048 10.698 58.811 1.00 23.17 214 ARG A N 1
ATOM 1632 C CA . ARG A 1 219 ? 48.324 10.021 58.933 1.00 24.40 214 ARG A CA 1
ATOM 1633 C C . ARG A 1 219 ? 48.733 9.987 60.417 1.00 23.75 214 ARG A C 1
ATOM 1634 O O . ARG A 1 219 ? 49.088 8.948 60.938 1.00 25.23 214 ARG A O 1
ATOM 1638 N N . ALA A 1 220 ? 48.728 11.138 61.077 1.00 23.53 215 ALA A N 1
ATOM 1639 C CA . ALA A 1 220 ? 49.085 11.195 62.507 1.00 21.86 215 ALA A CA 1
ATOM 1640 C C . ALA A 1 220 ? 48.124 10.364 63.387 1.00 18.93 215 ALA A C 1
ATOM 1641 O O . ALA A 1 220 ? 48.535 9.925 64.431 1.00 17.62 215 ALA A O 1
ATOM 1643 N N . CYS A 1 221 ? 46.883 10.147 62.947 1.00 18.76 216 CYS A N 1
ATOM 1644 C CA . CYS A 1 221 ? 45.935 9.247 63.604 1.00 19.19 216 CYS A CA 1
ATOM 1645 C C . CYS A 1 221 ? 46.106 7.769 63.312 1.00 21.48 216 CYS A C 1
ATOM 1646 O O . CYS A 1 221 ? 45.353 6.945 63.881 1.00 21.90 216 CYS A O 1
ATOM 1649 N N . GLY A 1 222 ? 47.067 7.402 62.451 1.00 22.49 217 GLY A N 1
ATOM 1650 C CA . GLY A 1 222 ? 47.221 5.999 62.018 1.00 26.04 217 GLY A CA 1
ATOM 1651 C C . GLY A 1 222 ? 46.416 5.516 60.794 1.00 27.44 217 GLY A C 1
ATOM 1652 O O . GLY A 1 222 ? 46.364 4.308 60.499 1.00 28.70 217 GLY A O 1
ATOM 1653 N N . LEU A 1 223 ? 45.829 6.433 60.036 1.00 27.54 218 LEU A N 1
ATOM 1654 C CA . LEU A 1 223 ? 45.068 6.061 58.848 1.00 26.74 218 LEU A CA 1
ATOM 1655 C C . LEU A 1 223 ? 45.770 6.300 57.478 1.00 29.84 218 LEU A C 1
ATOM 1656 O O . LEU A 1 223 ? 45.119 6.241 56.419 1.00 31.08 218 LEU A O 1
ATOM 1661 N N . ASP A 1 224 ? 47.080 6.524 57.466 1.00 32.38 219 ASP A N 1
ATOM 1662 C CA . ASP A 1 224 ? 47.751 6.893 56.212 1.00 38.71 219 ASP A CA 1
ATOM 1663 C C . ASP A 1 224 ? 47.622 5.870 55.073 1.00 35.34 219 ASP A C 1
ATOM 1664 O O . ASP A 1 224 ? 47.569 6.261 53.919 1.00 33.84 219 ASP A O 1
ATOM 1669 N N . SER A 1 225 ? 47.556 4.589 55.392 1.00 30.32 220 SER A N 1
ATOM 1670 C CA . SER A 1 225 ? 47.430 3.570 54.346 1.00 33.50 220 SER A CA 1
ATOM 1671 C C . SER A 1 225 ? 45.968 3.164 53.947 1.00 30.89 220 SER A C 1
ATOM 1672 O O . SER A 1 225 ? 45.765 2.140 53.283 1.00 28.25 220 SER A O 1
ATOM 1675 N N . ALA A 1 226 ? 44.951 3.946 54.308 1.00 26.79 221 ALA A N 1
ATOM 1676 C CA . ALA A 1 226 ? 43.588 3.571 53.879 1.00 25.08 221 ALA A CA 1
ATOM 1677 C C . ALA A 1 226 ? 43.409 3.617 52.328 1.00 22.98 221 ALA A C 1
ATOM 1678 O O . ALA A 1 226 ? 43.713 4.617 51.671 1.00 24.31 221 ALA A O 1
ATOM 1680 N N . PRO A 1 227 ? 42.891 2.529 51.733 1.00 19.20 222 PRO A N 1
ATOM 1681 C CA . PRO A 1 227 ? 42.735 2.555 50.291 1.00 17.42 222 PRO A CA 1
ATOM 1682 C C . PRO A 1 227 ? 41.754 3.605 49.797 1.00 15.17 222 PRO A C 1
ATOM 1683 O O . PRO A 1 227 ? 41.902 4.084 48.670 1.00 15.88 222 PRO A O 1
ATOM 1687 N N . GLN A 1 228 ? 40.831 4.009 50.651 1.00 14.03 223 GLN A N 1
ATOM 1688 C CA . GLN A 1 228 ? 39.830 5.006 50.377 1.00 15.40 223 GLN A CA 1
ATOM 1689 C C . GLN A 1 228 ? 40.418 6.378 50.059 1.00 16.03 223 GLN A C 1
ATOM 1690 O O . GLN A 1 228 ? 39.768 7.156 49.391 1.00 15.22 223 GLN A O 1
ATOM 1696 N N . LEU A 1 229 ? 41.653 6.657 50.468 1.00 15.80 224 LEU A N 1
ATOM 1697 C CA . LEU A 1 229 ? 42.269 7.949 50.220 1.00 17.95 224 LEU A CA 1
ATOM 1698 C C . LEU A 1 229 ? 43.029 8.016 48.906 1.00 18.74 224 LEU A C 1
ATOM 1699 O O . LEU A 1 229 ? 43.425 9.086 48.437 1.00 16.80 224 LEU A O 1
ATOM 1704 N N . ARG A 1 230 ? 43.211 6.852 48.316 1.00 19.05 225 ARG A N 1
ATOM 1705 C CA . ARG A 1 230 ? 44.137 6.647 47.227 1.00 19.43 225 ARG A CA 1
ATOM 1706 C C . ARG A 1 230 ? 43.498 6.411 45.837 1.00 16.29 225 ARG A C 1
ATOM 1707 O O . ARG A 1 230 ? 44.155 6.599 44.822 1.00 14.36 225 ARG A O 1
ATOM 1710 N N . GLU A 1 231 ? 42.238 5.995 45.803 1.00 14.81 226 GLU A N 1
ATOM 1711 C CA . GLU A 1 231 ? 41.577 5.585 44.579 1.00 14.77 226 GLU A CA 1
ATOM 1712 C C . GLU A 1 231 ? 40.155 6.078 44.664 1.00 14.68 226 GLU A C 1
ATOM 1713 O O . GLU A 1 231 ? 39.675 6.335 45.765 1.00 11.83 226 GLU A O 1
ATOM 1719 N N . THR A 1 232 ? 39.465 6.159 43.517 1.00 13.69 227 THR A N 1
ATOM 1720 C CA . THR A 1 232 ? 38.055 6.451 43.491 1.00 14.51 227 THR A CA 1
ATOM 1721 C C . THR A 1 232 ? 37.455 5.759 42.326 1.00 15.88 227 THR A C 1
ATOM 1722 O O . THR A 1 232 ? 38.161 5.403 41.444 1.00 20.09 227 THR A O 1
ATOM 1726 N N . SER A 1 233 ? 36.142 5.629 42.281 1.00 18.27 228 SER A N 1
ATOM 1727 C CA . SER A 1 233 ? 35.516 5.061 41.108 1.00 20.47 228 SER A CA 1
ATOM 1728 C C . SER A 1 233 ? 35.137 6.202 40.152 1.00 19.64 228 SER A C 1
ATOM 1729 O O . SER A 1 233 ? 34.726 7.291 40.605 1.00 17.57 228 SER A O 1
ATOM 1732 N N . PHE A 1 234 ? 35.363 5.973 38.858 1.00 17.34 229 PHE A N 1
ATOM 1733 C CA . PHE A 1 234 ? 34.872 6.854 37.801 1.00 17.92 229 PHE A CA 1
ATOM 1734 C C . PHE A 1 234 ? 33.984 6.061 36.830 1.00 16.67 229 PHE A C 1
ATOM 1735 O O . PHE A 1 234 ? 34.401 5.021 36.313 1.00 13.93 229 PHE A O 1
ATOM 1743 N N . PHE A 1 235 ? 32.794 6.598 36.563 1.00 12.86 230 PHE A N 1
ATOM 1744 C CA . PHE A 1 235 ? 31.824 5.941 35.712 1.00 12.63 230 PHE A CA 1
ATOM 1745 C C . PHE A 1 235 ? 31.719 6.746 34.438 1.00 12.23 230 PHE A C 1
ATOM 1746 O O . PHE A 1 235 ? 32.208 7.878 34.391 1.00 13.87 230 PHE A O 1
ATOM 1754 N N . THR A 1 236 ? 31.156 6.132 33.402 1.00 11.62 231 THR A N 1
ATOM 1755 C CA . THR A 1 236 ? 30.985 6.716 32.074 1.00 11.33 231 THR A CA 1
ATOM 1756 C C . THR A 1 236 ? 29.523 6.722 31.675 1.00 10.70 231 THR A C 1
ATOM 1757 O O . THR A 1 236 ? 28.727 5.905 32.123 1.00 10.75 231 THR A O 1
ATOM 1761 N N . ALA A 1 237 ? 29.188 7.704 30.850 1.00 10.11 232 ALA A N 1
ATOM 1762 C CA . ALA A 1 237 ? 27.863 7.877 30.357 1.00 10.91 232 ALA A CA 1
ATOM 1763 C C . ALA A 1 237 ? 27.856 8.531 29.015 1.00 10.84 232 ALA A C 1
ATOM 1764 O O . ALA A 1 237 ? 28.798 9.236 28.657 1.00 14.83 232 ALA A O 1
ATOM 1766 N N . HIS A 1 238 ? 26.864 8.210 28.198 1.00 11.47 233 HIS A N 1
ATOM 1767 C CA . HIS A 1 238 ? 26.566 8.986 26.976 1.00 10.90 233 HIS A CA 1
ATOM 1768 C C . HIS A 1 238 ? 25.104 8.911 26.640 1.00 10.56 233 HIS A C 1
ATOM 1769 O O . HIS A 1 238 ? 24.377 8.081 27.168 1.00 10.60 233 HIS A O 1
ATOM 1776 N N . GLU A 1 239 ? 24.683 9.703 25.661 1.00 11.00 234 GLU A N 1
ATOM 1777 C CA . GLU A 1 239 ? 23.316 9.580 25.143 1.00 10.90 234 GLU A CA 1
ATOM 1778 C C . GLU A 1 239 ? 23.257 8.342 24.325 1.00 11.06 234 GLU A C 1
ATOM 1779 O O . GLU A 1 239 ? 24.009 8.200 23.395 1.00 11.26 234 GLU A O 1
ATOM 1785 N N . ALA A 1 240 ? 22.337 7.455 24.669 1.00 12.00 235 ALA A N 1
ATOM 1786 C CA . ALA A 1 240 ? 22.043 6.321 23.829 1.00 13.58 235 ALA A CA 1
ATOM 1787 C C . ALA A 1 240 ? 21.236 6.817 22.644 1.00 13.61 235 ALA A C 1
ATOM 1788 O O . ALA A 1 240 ? 20.012 6.967 22.769 1.00 18.01 235 ALA A O 1
ATOM 1790 N N . LEU A 1 241 ? 21.901 7.172 21.556 1.00 13.53 236 LEU A N 1
ATOM 1791 C CA . LEU A 1 241 ? 21.258 7.791 20.370 1.00 13.91 236 LEU A CA 1
ATOM 1792 C C . LEU A 1 241 ? 21.328 6.893 19.164 1.00 14.52 236 LEU A C 1
ATOM 1793 O O . LEU A 1 241 ? 20.326 6.649 18.503 1.00 12.94 236 LEU A O 1
ATOM 1798 N N . LEU A 1 242 ? 22.523 6.403 18.872 1.00 14.77 237 LEU A N 1
ATOM 1799 C CA . LEU A 1 242 ? 22.687 5.437 17.810 1.00 14.11 237 LEU A CA 1
ATOM 1800 C C . LEU A 1 242 ? 22.436 4.025 18.325 1.00 13.89 237 LEU A C 1
ATOM 1801 O O . LEU A 1 242 ? 23.361 3.357 18.799 1.00 12.77 237 LEU A O 1
ATOM 1806 N N . LEU A 1 243 ? 21.205 3.518 18.167 1.00 13.75 238 LEU A N 1
ATOM 1807 C CA . LEU A 1 243 ? 20.824 2.274 18.777 1.00 14.98 238 LEU A CA 1
ATOM 1808 C C . LEU A 1 243 ? 21.537 1.001 18.240 1.00 17.41 238 LEU A C 1
ATOM 1809 O O . LEU A 1 243 ? 21.560 -0.003 18.917 1.00 17.09 238 LEU A O 1
ATOM 1814 N N . ASN A 1 244 ? 22.118 1.085 17.051 1.00 20.79 239 ASN A N 1
ATOM 1815 C CA . ASN A 1 244 ? 22.909 0.016 16.447 1.00 19.71 239 ASN A CA 1
ATOM 1816 C C . ASN A 1 244 ? 24.160 -0.239 17.280 1.00 16.83 239 ASN A C 1
ATOM 1817 O O . ASN A 1 244 ? 24.510 -1.343 17.544 1.00 18.15 239 ASN A O 1
ATOM 1822 N N . TYR A 1 245 ? 24.808 0.824 17.713 1.00 13.51 240 TYR A N 1
ATOM 1823 C CA . TYR A 1 245 ? 25.927 0.739 18.585 1.00 12.74 240 TYR A CA 1
ATOM 1824 C C . TYR A 1 245 ? 25.559 0.120 19.935 1.00 12.96 240 TYR A C 1
ATOM 1825 O O . TYR A 1 245 ? 26.192 -0.888 20.407 1.00 12.21 240 TYR A O 1
ATOM 1834 N N . GLU A 1 246 ? 24.526 0.687 20.528 1.00 11.86 241 GLU A N 1
ATOM 1835 C CA . GLU A 1 246 ? 23.994 0.230 21.806 1.00 12.54 241 GLU A CA 1
ATOM 1836 C C . GLU A 1 246 ? 23.567 -1.251 21.788 1.00 12.95 241 GLU A C 1
ATOM 1837 O O . GLU A 1 246 ? 23.890 -1.990 22.724 1.00 12.88 241 GLU A O 1
ATOM 1843 N N . GLU A 1 247 ? 22.915 -1.683 20.735 1.00 12.62 242 GLU A N 1
ATOM 1844 C CA . GLU A 1 247 ? 22.487 -3.064 20.666 1.00 14.15 242 GLU A CA 1
ATOM 1845 C C . GLU A 1 247 ? 23.682 -4.014 20.619 1.00 13.28 242 GLU A C 1
ATOM 1846 O O . GLU A 1 247 ? 23.734 -4.979 21.360 1.00 12.24 242 GLU A O 1
ATOM 1852 N N . ALA A 1 248 ? 24.657 -3.709 19.774 1.00 13.01 243 ALA A N 1
ATOM 1853 C CA . ALA A 1 248 ? 25.798 -4.581 19.591 1.00 13.07 243 ALA A CA 1
ATOM 1854 C C . ALA A 1 248 ? 26.559 -4.754 20.914 1.00 12.61 243 ALA A C 1
ATOM 1855 O O . ALA A 1 248 ? 27.083 -5.827 21.159 1.00 14.21 243 ALA A O 1
ATOM 1857 N N . LEU A 1 249 ? 26.504 -3.735 21.775 1.00 12.06 244 LEU A N 1
ATOM 1858 C CA . LEU A 1 249 ? 27.205 -3.697 23.078 1.00 11.96 244 LEU A CA 1
ATOM 1859 C C . LEU A 1 249 ? 26.319 -4.025 24.289 1.00 11.98 244 LEU A C 1
ATOM 1860 O O . LEU A 1 249 ? 26.776 -3.930 25.406 1.00 10.77 244 LEU A O 1
ATOM 1865 N N . THR A 1 250 ? 25.065 -4.461 24.046 1.00 11.61 245 THR A N 1
ATOM 1866 C CA . THR A 1 250 ? 24.205 -5.008 25.047 1.00 12.63 245 THR A CA 1
ATOM 1867 C C . THR A 1 250 ? 24.454 -6.540 25.203 1.00 13.13 245 THR A C 1
ATOM 1868 O O . THR A 1 250 ? 24.558 -7.227 24.254 1.00 11.68 245 THR A O 1
ATOM 1872 N N . ARG A 1 251 ? 24.660 -6.978 26.442 1.00 14.49 246 ARG A N 1
ATOM 1873 C CA . ARG A 1 251 ? 25.198 -8.289 26.788 1.00 15.64 246 ARG A CA 1
ATOM 1874 C C . ARG A 1 251 ? 24.519 -8.735 28.052 1.00 16.94 246 ARG A C 1
ATOM 1875 O O . ARG A 1 251 ? 24.097 -7.888 28.904 1.00 14.69 246 ARG A O 1
ATOM 1883 N N . ARG A 1 252 ? 24.334 -10.045 28.135 1.00 16.72 247 ARG A N 1
ATOM 1884 C CA . ARG A 1 252 ? 23.733 -10.649 29.312 1.00 19.78 247 ARG A CA 1
ATOM 1885 C C . ARG A 1 252 ? 24.694 -10.765 30.461 1.00 19.96 247 ARG A C 1
ATOM 1886 O O . ARG A 1 252 ? 25.781 -11.239 30.270 1.00 21.30 247 ARG A O 1
ATOM 1894 N N . ASP A 1 253 ? 24.251 -10.423 31.670 1.00 20.75 248 ASP A N 1
ATOM 1895 C CA . ASP A 1 253 ? 25.075 -10.617 32.839 1.00 24.25 248 ASP A CA 1
ATOM 1896 C C . ASP A 1 253 ? 25.307 -12.140 33.009 1.00 26.99 248 ASP A C 1
ATOM 1897 O O . ASP A 1 253 ? 24.344 -12.932 32.988 1.00 26.28 248 ASP A O 1
ATOM 1902 N N . SER A 1 254 ? 26.574 -12.507 33.185 1.00 33.65 249 SER A N 1
ATOM 1903 C CA . SER A 1 254 ? 27.010 -13.912 33.407 1.00 41.79 249 SER A CA 1
ATOM 1904 C C . SER A 1 254 ? 26.252 -14.623 34.552 1.00 40.76 249 SER A C 1
ATOM 1905 O O . SER A 1 254 ? 25.741 -15.710 34.369 1.00 40.65 249 SER A O 1
ATOM 1908 N N . LEU A 1 255 ? 26.191 -13.978 35.718 1.00 34.40 250 LEU A N 1
ATOM 1909 C CA . LEU A 1 255 ? 25.576 -14.550 36.905 1.00 35.49 250 LEU A CA 1
ATOM 1910 C C . LEU A 1 255 ? 24.067 -14.578 36.840 1.00 32.29 250 LEU A C 1
ATOM 1911 O O . LEU A 1 255 ? 23.478 -15.606 37.161 1.00 32.45 250 LEU A O 1
ATOM 1913 N N . THR A 1 256 ? 23.443 -13.457 36.446 1.00 27.36 251 THR A N 1
ATOM 1914 C CA . THR A 1 256 ? 21.981 -13.290 36.570 1.00 25.55 251 THR A CA 1
ATOM 1915 C C . THR A 1 256 ? 21.147 -13.449 35.284 1.00 24.59 251 THR A C 1
ATOM 1916 O O . THR A 1 256 ? 19.938 -13.383 35.350 1.00 26.78 251 THR A O 1
ATOM 1920 N N . GLY A 1 257 ? 21.763 -13.537 34.124 1.00 27.69 252 GLY A N 1
ATOM 1921 C CA . GLY A 1 257 ? 21.010 -13.590 32.861 1.00 26.46 252 GLY A CA 1
ATOM 1922 C C . GLY A 1 257 ? 20.440 -12.257 32.370 1.00 27.50 252 GLY A C 1
ATOM 1923 O O . GLY A 1 257 ? 19.876 -12.191 31.283 1.00 30.58 252 GLY A O 1
ATOM 1924 N N . GLU A 1 258 ? 20.577 -11.186 33.145 1.00 26.91 253 GLU A N 1
ATOM 1925 C CA . GLU A 1 258 ? 19.806 -9.967 32.881 1.00 27.32 253 GLU A CA 1
ATOM 1926 C C . GLU A 1 258 ? 20.598 -9.087 31.916 1.00 22.08 253 GLU A C 1
ATOM 1927 O O . GLU A 1 258 ? 21.813 -9.146 31.917 1.00 17.07 253 GLU A O 1
ATOM 1933 N N . TRP A 1 259 ? 19.894 -8.386 31.026 1.00 18.83 254 TRP A N 1
ATOM 1934 C CA . TRP A 1 259 ? 20.559 -7.612 29.958 1.00 17.97 254 TRP A CA 1
ATOM 1935 C C . TRP A 1 259 ? 21.086 -6.269 30.500 1.00 15.50 254 TRP A C 1
ATOM 1936 O O . TRP A 1 259 ? 20.395 -5.590 31.256 1.00 16.11 254 TRP A O 1
ATOM 1947 N N . TYR A 1 260 ? 22.305 -5.918 30.104 1.00 14.24 255 TYR A N 1
ATOM 1948 C CA . TYR A 1 260 ? 22.913 -4.606 30.391 1.00 13.50 255 TYR A CA 1
ATOM 1949 C C . TYR A 1 260 ? 23.504 -4.025 29.119 1.00 12.13 255 TYR A C 1
ATOM 1950 O O . TYR A 1 260 ? 24.171 -4.731 28.359 1.00 11.45 255 TYR A O 1
ATOM 1959 N N . ASP A 1 261 ? 23.255 -2.758 28.861 1.00 11.42 256 ASP A N 1
ATOM 1960 C CA . ASP A 1 261 ? 23.947 -2.049 27.799 1.00 12.96 256 ASP A CA 1
ATOM 1961 C C . ASP A 1 261 ? 25.351 -1.797 28.292 1.00 12.52 256 ASP A C 1
ATOM 1962 O O . ASP A 1 261 ? 25.562 -0.905 29.110 1.00 12.69 256 ASP A O 1
ATOM 1967 N N . CYS A 1 262 ? 26.304 -2.598 27.807 1.00 12.28 257 CYS A N 1
ATOM 1968 C CA . CYS A 1 262 ? 27.710 -2.479 28.283 1.00 12.52 257 CYS A CA 1
ATOM 1969 C C . CYS A 1 262 ? 28.610 -1.503 27.504 1.00 11.42 257 CYS A C 1
ATOM 1970 O O . CYS A 1 262 ? 29.854 -1.564 27.559 1.00 13.19 257 CYS A O 1
ATOM 1973 N N . SER A 1 263 ? 28.011 -0.566 26.781 1.00 10.10 258 SER A N 1
ATOM 1974 C CA . SER A 1 263 ? 28.754 0.498 26.099 1.00 9.08 258 SER A CA 1
ATOM 1975 C C . SER A 1 263 ? 29.267 1.565 27.094 1.00 9.08 258 SER A C 1
ATOM 1976 O O . SER A 1 263 ? 30.229 2.290 26.810 1.00 10.62 258 SER A O 1
ATOM 1979 N N . ALA A 1 264 ? 28.672 1.582 28.274 1.00 8.55 259 ALA A N 1
ATOM 1980 C CA . ALA A 1 264 ? 28.812 2.640 29.284 1.00 9.79 259 ALA A CA 1
ATOM 1981 C C . ALA A 1 264 ? 28.047 2.221 30.546 1.00 11.11 259 ALA A C 1
ATOM 1982 O O . ALA A 1 264 ? 27.116 1.391 30.481 1.00 10.57 259 ALA A O 1
ATOM 1984 N N . HIS A 1 265 ? 28.437 2.805 31.680 1.00 11.64 260 HIS A N 1
ATOM 1985 C CA . HIS A 1 265 ? 27.785 2.533 32.916 1.00 12.44 260 HIS A CA 1
ATOM 1986 C C . HIS A 1 265 ? 26.338 3.094 32.913 1.00 12.74 260 HIS A C 1
ATOM 1987 O O . HIS A 1 265 ? 25.399 2.397 33.285 1.00 10.75 260 HIS A O 1
ATOM 1994 N N . MET A 1 266 ? 26.206 4.326 32.446 1.00 12.48 261 MET A N 1
ATOM 1995 C CA . MET A 1 266 ? 24.898 4.993 32.380 1.00 13.51 261 MET A CA 1
ATOM 1996 C C . MET A 1 266 ? 24.559 5.508 30.977 1.00 12.74 261 MET A C 1
ATOM 1997 O O . MET A 1 266 ? 25.405 6.111 30.279 1.00 12.10 261 MET A O 1
ATOM 2002 N N . LEU A 1 267 ? 23.313 5.333 30.587 1.00 11.16 262 LEU A N 1
ATOM 2003 C CA . LEU A 1 267 ? 22.852 5.857 29.303 1.00 12.17 262 LEU A CA 1
ATOM 2004 C C . LEU A 1 267 ? 21.663 6.750 29.522 1.00 12.93 262 LEU A C 1
ATOM 2005 O O . LEU A 1 267 ? 20.916 6.576 30.469 1.00 12.60 262 LEU A O 1
ATOM 2010 N N . TRP A 1 268 ? 21.489 7.718 28.652 1.00 14.71 263 TRP A N 1
ATOM 2011 C CA . TRP A 1 268 ? 20.374 8.628 28.804 1.00 14.44 263 TRP A CA 1
ATOM 2012 C C . TRP A 1 268 ? 19.700 8.872 27.464 1.00 14.33 263 TRP A C 1
ATOM 2013 O O . TRP A 1 268 ? 20.311 8.748 26.421 1.00 15.44 263 TRP A O 1
ATOM 2024 N N . ILE A 1 269 ? 18.435 9.266 27.545 1.00 15.02 264 ILE A N 1
ATOM 2025 C CA . ILE A 1 269 ? 17.631 9.589 26.398 1.00 15.15 264 ILE A CA 1
ATOM 2026 C C . ILE A 1 269 ? 17.542 11.115 26.261 1.00 14.44 264 ILE A C 1
ATOM 2027 O O . ILE A 1 269 ? 17.266 11.810 27.212 1.00 13.56 264 ILE A O 1
ATOM 2032 N N . GLY A 1 270 ? 17.775 11.592 25.057 1.00 16.01 265 GLY A N 1
ATOM 2033 C CA . GLY A 1 270 ? 17.869 13.017 24.779 1.00 17.71 265 GLY A CA 1
ATOM 2034 C C . GLY A 1 270 ? 16.465 13.589 24.730 1.00 18.16 265 GLY A C 1
ATOM 2035 O O . GLY A 1 270 ? 15.484 12.852 24.720 1.00 17.03 265 GLY A O 1
ATOM 2036 N N . ASP A 1 271 ? 16.393 14.904 24.754 1.00 17.62 266 ASP A N 1
ATOM 2037 C CA . ASP A 1 271 ? 15.118 15.575 24.803 1.00 20.25 266 ASP A CA 1
ATOM 2038 C C . ASP A 1 271 ? 14.266 15.357 23.540 1.00 19.68 266 ASP A C 1
ATOM 2039 O O . ASP A 1 271 ? 13.059 15.263 23.609 1.00 20.27 266 ASP A O 1
ATOM 2044 N N . ARG A 1 272 ? 14.909 15.223 22.384 1.00 20.30 267 ARG A N 1
ATOM 2045 C CA . ARG A 1 272 ? 14.205 15.057 21.146 1.00 18.24 267 ARG A CA 1
ATOM 2046 C C . ARG A 1 272 ? 13.890 13.599 20.823 1.00 17.01 267 ARG A C 1
ATOM 2047 O O . ARG A 1 272 ? 13.323 13.357 19.794 1.00 13.88 267 ARG A O 1
ATOM 2055 N N . THR A 1 273 ? 14.281 12.630 21.653 1.00 15.99 268 THR A N 1
ATOM 2056 C CA . THR A 1 273 ? 14.104 11.203 21.288 1.00 15.51 268 THR A CA 1
ATOM 2057 C C . THR A 1 273 ? 13.363 10.412 22.351 1.00 18.34 268 THR A C 1
ATOM 2058 O O . THR A 1 273 ? 13.412 9.167 22.387 1.00 16.64 268 THR A O 1
ATOM 2062 N N . ARG A 1 274 ? 12.682 11.148 23.232 1.00 21.41 269 ARG A N 1
ATOM 2063 C CA . ARG A 1 274 ? 12.057 10.549 24.391 1.00 23.73 269 ARG A CA 1
ATOM 2064 C C . ARG A 1 274 ? 10.585 10.245 24.195 1.00 23.57 269 ARG A C 1
ATOM 2065 O O . ARG A 1 274 ? 9.844 10.107 25.155 1.00 24.00 269 ARG A O 1
ATOM 2073 N N . GLN A 1 275 ? 10.194 10.004 22.957 1.00 26.44 270 GLN A N 1
ATOM 2074 C CA . GLN A 1 275 ? 8.810 9.652 22.633 1.00 27.23 270 GLN A CA 1
ATOM 2075 C C . GLN A 1 275 ? 8.499 8.352 23.366 1.00 26.77 270 GLN A C 1
ATOM 2076 O O . GLN A 1 275 ? 9.291 7.383 23.318 1.00 26.30 270 GLN A O 1
ATOM 2082 N N . ILE A 1 276 ? 7.364 8.321 24.050 1.00 24.94 271 ILE A N 1
ATOM 2083 C CA . ILE A 1 276 ? 7.073 7.205 24.936 1.00 27.00 271 ILE A CA 1
ATOM 2084 C C . ILE A 1 276 ? 6.814 5.929 24.171 1.00 24.30 271 ILE A C 1
ATOM 2085 O O . ILE A 1 276 ? 7.082 4.862 24.669 1.00 25.34 271 ILE A O 1
ATOM 2090 N N . ASP A 1 277 ? 6.316 6.059 22.950 1.00 26.47 272 ASP A N 1
ATOM 2091 C CA . ASP A 1 277 ? 6.114 4.919 22.042 1.00 29.70 272 ASP A CA 1
ATOM 2092 C C . ASP A 1 277 ? 7.326 4.679 21.115 1.00 27.01 272 ASP A C 1
ATOM 2093 O O . ASP A 1 277 ? 7.257 3.834 20.220 1.00 31.31 272 ASP A O 1
ATOM 2098 N N . GLY A 1 278 ? 8.423 5.392 21.356 1.00 22.63 273 GLY A N 1
ATOM 2099 C CA . GLY A 1 278 ? 9.538 5.409 20.445 1.00 21.48 273 GLY A CA 1
ATOM 2100 C C . GLY A 1 278 ? 10.629 4.388 20.727 1.00 18.51 273 GLY A C 1
ATOM 2101 O O . GLY A 1 278 ? 10.664 3.764 21.774 1.00 17.79 273 GLY A O 1
ATOM 2102 N N . ALA A 1 279 ? 11.556 4.271 19.782 1.00 18.25 274 ALA A N 1
ATOM 2103 C CA . ALA A 1 279 ? 12.637 3.276 19.854 1.00 17.54 274 ALA A CA 1
ATOM 2104 C C . ALA A 1 279 ? 13.560 3.437 21.083 1.00 17.72 274 ALA A C 1
ATOM 2105 O O . ALA A 1 279 ? 13.985 2.444 21.650 1.00 18.16 274 ALA A O 1
ATOM 2107 N N . HIS A 1 280 ? 13.897 4.691 21.427 1.00 17.71 275 HIS A N 1
ATOM 2108 C CA . HIS A 1 280 ? 14.933 4.993 22.415 1.00 16.32 275 HIS A CA 1
ATOM 2109 C C . HIS A 1 280 ? 14.491 4.558 23.790 1.00 16.96 275 HIS A C 1
ATOM 2110 O O . HIS A 1 280 ? 15.229 3.856 24.493 1.00 15.11 275 HIS A O 1
ATOM 2117 N N . VAL A 1 281 ? 13.257 4.909 24.137 1.00 16.36 276 VAL A N 1
ATOM 2118 C CA . VAL A 1 281 ? 12.672 4.457 25.346 1.00 17.08 276 VAL A CA 1
ATOM 2119 C C . VAL A 1 281 ? 12.564 2.927 25.353 1.00 17.52 276 VAL A C 1
ATOM 2120 O O . VAL A 1 281 ? 12.738 2.302 26.395 1.00 17.82 276 VAL A O 1
ATOM 2124 N N . GLU A 1 282 ? 12.259 2.316 24.211 1.00 17.22 277 GLU A N 1
ATOM 2125 C CA . GLU A 1 282 ? 12.070 0.876 24.184 1.00 17.59 277 GLU A CA 1
ATOM 2126 C C . GLU A 1 282 ? 13.398 0.169 24.462 1.00 17.78 277 GLU A C 1
ATOM 2127 O O . GLU A 1 282 ? 13.422 -0.825 25.198 1.00 16.42 277 GLU A O 1
ATOM 2133 N N . MET A 1 283 ? 14.501 0.727 23.937 1.00 17.76 278 MET A N 1
ATOM 2134 C CA . MET A 1 283 ? 15.844 0.174 24.190 1.00 17.35 278 MET A CA 1
ATOM 2135 C C . MET A 1 283 ? 16.187 0.122 25.664 1.00 15.90 278 MET A C 1
ATOM 2136 O O . MET A 1 283 ? 16.549 -0.956 26.185 1.00 13.81 278 MET A O 1
ATOM 2141 N N . LEU A 1 284 ? 16.156 1.303 26.300 1.00 14.86 279 LEU A N 1
ATOM 2142 C CA . LEU A 1 284 ? 16.528 1.458 27.686 1.00 15.13 279 LEU A CA 1
ATOM 2143 C C . LEU A 1 284 ? 15.545 0.820 28.684 1.00 15.68 279 LEU A C 1
ATOM 2144 O O . LEU A 1 284 ? 15.919 0.473 29.818 1.00 15.97 279 LEU A O 1
ATOM 2149 N N . ARG A 1 285 ? 14.329 0.564 28.231 1.00 15.78 280 ARG A N 1
ATOM 2150 C CA . ARG A 1 285 ? 13.303 -0.075 29.019 1.00 18.19 280 ARG A CA 1
ATOM 2151 C C . ARG A 1 285 ? 13.770 -1.351 29.673 1.00 16.82 280 ARG A C 1
ATOM 2152 O O . ARG A 1 285 ? 13.401 -1.625 30.826 1.00 16.91 280 ARG A O 1
ATOM 2160 N N . GLY A 1 286 ? 14.591 -2.121 28.964 1.00 16.20 281 GLY A N 1
ATOM 2161 C CA . GLY A 1 286 ? 14.849 -3.507 29.336 1.00 15.79 281 GLY A CA 1
ATOM 2162 C C . GLY A 1 286 ? 16.282 -3.809 29.603 1.00 16.36 281 GLY A C 1
ATOM 2163 O O . GLY A 1 286 ? 16.652 -4.963 29.695 1.00 18.79 281 GLY A O 1
ATOM 2164 N N . VAL A 1 287 ? 17.092 -2.770 29.758 1.00 16.33 282 VAL A N 1
ATOM 2165 C CA . VAL A 1 287 ? 18.434 -2.918 30.283 1.00 15.22 282 VAL A CA 1
ATOM 2166 C C . VAL A 1 287 ? 18.449 -2.577 31.771 1.00 15.26 282 VAL A C 1
ATOM 2167 O O . VAL A 1 287 ? 17.602 -1.790 32.290 1.00 16.19 282 VAL A O 1
ATOM 2171 N N . GLY A 1 288 ? 19.431 -3.144 32.441 1.00 13.22 283 GLY A N 1
ATOM 2172 C CA . GLY A 1 288 ? 19.554 -3.009 33.875 1.00 14.53 283 GLY A CA 1
ATOM 2173 C C . GLY A 1 288 ? 20.356 -1.790 34.328 1.00 13.43 283 GLY A C 1
ATOM 2174 O O . GLY A 1 288 ? 20.527 -1.617 35.501 1.00 12.46 283 GLY A O 1
ATOM 2175 N N . ASN A 1 289 ? 20.929 -1.036 33.406 1.00 11.88 284 ASN A N 1
ATOM 2176 C CA . ASN A 1 289 ? 21.727 0.123 33.753 1.00 13.10 284 ASN A CA 1
ATOM 2177 C C . ASN A 1 289 ? 20.972 1.212 34.533 1.00 12.77 284 ASN A C 1
ATOM 2178 O O . ASN A 1 289 ? 19.768 1.397 34.319 1.00 11.68 284 ASN A O 1
ATOM 2183 N N . PRO A 1 290 ? 21.688 1.959 35.382 1.00 11.88 285 PRO A N 1
ATOM 2184 C CA . PRO A 1 290 ? 21.173 3.276 35.665 1.00 12.45 285 PRO A CA 1
ATOM 2185 C C . PRO A 1 290 ? 21.028 4.116 34.383 1.00 13.34 285 PRO A C 1
ATOM 2186 O O . PRO A 1 290 ? 21.885 4.063 33.472 1.00 12.37 285 PRO A O 1
ATOM 2190 N N . ILE A 1 291 ? 19.920 4.833 34.291 1.00 12.72 286 ILE A N 1
ATOM 2191 C CA . ILE A 1 291 ? 19.613 5.593 33.100 1.00 13.88 286 ILE A CA 1
ATOM 2192 C C . ILE A 1 291 ? 19.108 6.994 33.439 1.00 13.69 286 ILE A C 1
ATOM 2193 O O . ILE A 1 291 ? 18.758 7.266 34.593 1.00 13.45 286 ILE A O 1
ATOM 2198 N N . GLY A 1 292 ? 19.067 7.863 32.431 1.00 12.66 287 GLY A N 1
ATOM 2199 C CA . GLY A 1 292 ? 18.581 9.221 32.584 1.00 13.21 287 GLY A CA 1
ATOM 2200 C C . GLY A 1 292 ? 17.668 9.626 31.453 1.00 13.72 287 GLY A C 1
ATOM 2201 O O . GLY A 1 292 ? 17.636 8.963 30.426 1.00 13.87 287 GLY A O 1
ATOM 2202 N N . VAL A 1 293 ? 16.866 10.671 31.662 1.00 14.05 288 VAL A N 1
ATOM 2203 C CA . VAL A 1 293 ? 16.113 11.265 30.583 1.00 14.72 288 VAL A CA 1
ATOM 2204 C C . VAL A 1 293 ? 16.272 12.772 30.669 1.00 15.12 288 VAL A C 1
ATOM 2205 O O . VAL A 1 293 ? 16.167 13.348 31.758 1.00 13.81 288 VAL A O 1
ATOM 2209 N N . LYS A 1 294 ? 16.435 13.380 29.512 1.00 14.72 289 LYS A N 1
ATOM 2210 C CA . LYS A 1 294 ? 16.465 14.809 29.376 1.00 15.29 289 LYS A CA 1
ATOM 2211 C C . LYS A 1 294 ? 15.045 15.392 29.457 1.00 15.21 289 LYS A C 1
ATOM 2212 O O . LYS A 1 294 ? 14.125 14.961 28.764 1.00 16.04 289 LYS A O 1
ATOM 2218 N N . VAL A 1 295 ? 14.875 16.305 30.401 1.00 15.20 290 VAL A N 1
ATOM 2219 C CA . VAL A 1 295 ? 13.560 16.914 30.690 1.00 16.63 290 VAL A CA 1
ATOM 2220 C C . VAL A 1 295 ? 13.606 18.415 30.418 1.00 16.90 290 VAL A C 1
ATOM 2221 O O . VAL A 1 295 ? 14.086 19.172 31.250 1.00 15.69 290 VAL A O 1
ATOM 2225 N N . GLY A 1 296 ? 13.182 18.797 29.228 1.00 18.48 291 GLY A N 1
ATOM 2226 C CA . GLY A 1 296 ? 13.118 20.181 28.776 1.00 22.33 291 GLY A CA 1
ATOM 2227 C C . GLY A 1 296 ? 11.721 20.786 28.856 1.00 23.58 291 GLY A C 1
ATOM 2228 O O . GLY A 1 296 ? 10.796 20.166 29.390 1.00 21.33 291 GLY A O 1
ATOM 2229 N N . PRO A 1 297 ? 11.566 22.009 28.328 1.00 27.66 292 PRO A N 1
ATOM 2230 C CA . PRO A 1 297 ? 10.355 22.800 28.577 1.00 29.45 292 PRO A CA 1
ATOM 2231 C C . PRO A 1 297 ? 9.070 22.207 28.006 1.00 30.10 292 PRO A C 1
ATOM 2232 O O . PRO A 1 297 ? 7.974 22.564 28.475 1.00 38.05 292 PRO A O 1
ATOM 2236 N N . SER A 1 298 ? 9.198 21.295 27.046 1.00 28.73 293 SER A N 1
ATOM 2237 C CA . SER A 1 298 ? 8.061 20.692 26.388 1.00 30.63 293 SER A CA 1
ATOM 2238 C C . SER A 1 298 ? 7.406 19.570 27.221 1.00 30.27 293 SER A C 1
ATOM 2239 O O . SER A 1 298 ? 6.311 19.126 26.899 1.00 29.42 293 SER A O 1
ATOM 2242 N N . MET A 1 299 ? 8.061 19.132 28.293 1.00 29.85 294 MET A N 1
ATOM 2243 C CA . MET A 1 299 ? 7.548 18.018 29.106 1.00 29.53 294 MET A CA 1
ATOM 2244 C C . MET A 1 299 ? 6.503 18.485 30.073 1.00 26.53 294 MET A C 1
ATOM 2245 O O . MET A 1 299 ? 6.744 19.374 30.882 1.00 24.93 294 MET A O 1
ATOM 2250 N N . ASP A 1 300 ? 5.370 17.809 30.051 1.00 31.00 295 ASP A N 1
ATOM 2251 C CA . ASP A 1 300 ? 4.311 18.074 31.032 1.00 30.42 295 ASP A CA 1
ATOM 2252 C C . ASP A 1 300 ? 4.330 16.939 32.017 1.00 31.62 295 ASP A C 1
ATOM 2253 O O . ASP A 1 300 ? 5.021 15.903 31.789 1.00 30.37 295 ASP A O 1
ATOM 2258 N N . SER A 1 301 ? 3.557 17.118 33.092 1.00 29.27 296 SER A N 1
ATOM 2259 C CA . SER A 1 301 ? 3.613 16.234 34.256 1.00 32.72 296 SER A CA 1
ATOM 2260 C C . SER A 1 301 ? 2.948 14.892 34.054 1.00 30.28 296 SER A C 1
ATOM 2261 O O . SER A 1 301 ? 3.440 13.910 34.556 1.00 33.36 296 SER A O 1
ATOM 2264 N N . GLU A 1 302 ? 1.868 14.840 33.277 1.00 30.24 297 GLU A N 1
ATOM 2265 C CA . GLU A 1 302 ? 1.224 13.566 32.878 1.00 32.29 297 GLU A CA 1
ATOM 2266 C C . GLU A 1 302 ? 2.200 12.673 32.075 1.00 30.40 297 GLU A C 1
ATOM 2267 O O . GLU A 1 302 ? 2.382 11.512 32.350 1.00 35.82 297 GLU A O 1
ATOM 2269 N N . GLU A 1 303 ? 2.789 13.275 31.053 1.00 30.15 298 GLU A N 1
ATOM 2270 C CA . GLU A 1 303 ? 3.791 12.680 30.166 1.00 28.55 298 GLU A CA 1
ATOM 2271 C C . GLU A 1 303 ? 5.024 12.125 30.942 1.00 27.50 298 GLU A C 1
ATOM 2272 O O . GLU A 1 303 ? 5.510 11.009 30.679 1.00 24.84 298 GLU A O 1
ATOM 2278 N N . LEU A 1 304 ? 5.491 12.911 31.908 1.00 23.52 299 LEU A N 1
ATOM 2279 C CA . LEU A 1 304 ? 6.604 12.531 32.743 1.00 25.12 299 LEU A CA 1
ATOM 2280 C C . LEU A 1 304 ? 6.335 11.269 33.558 1.00 26.53 299 LEU A C 1
ATOM 2281 O O . LEU A 1 304 ? 7.190 10.418 33.634 1.00 30.96 299 LEU A O 1
ATOM 2286 N N . ILE A 1 305 ? 5.167 11.193 34.202 1.00 31.77 300 ILE A N 1
ATOM 2287 C CA . ILE A 1 305 ? 4.781 10.024 35.005 1.00 29.61 300 ILE A CA 1
ATOM 2288 C C . ILE A 1 305 ? 4.638 8.768 34.144 1.00 27.44 300 ILE A C 1
ATOM 2289 O O . ILE A 1 305 ? 5.066 7.672 34.551 1.00 24.23 300 ILE A O 1
ATOM 2294 N N . ARG A 1 306 ? 3.997 8.897 32.985 1.00 29.84 301 ARG A N 1
ATOM 2295 C CA . ARG A 1 306 ? 3.895 7.739 32.078 1.00 30.56 301 ARG A CA 1
ATOM 2296 C C . ARG A 1 306 ? 5.290 7.238 31.681 1.00 30.88 301 ARG A C 1
ATOM 2297 O O . ARG A 1 306 ? 5.555 6.015 31.603 1.00 27.33 301 ARG A O 1
ATOM 2305 N N . LEU A 1 307 ? 6.188 8.190 31.427 1.00 28.11 302 LEU A N 1
ATOM 2306 C CA . LEU A 1 307 ? 7.545 7.849 31.026 1.00 25.79 302 LEU A CA 1
ATOM 2307 C C . LEU A 1 307 ? 8.244 7.077 32.140 1.00 22.79 302 LEU A C 1
ATOM 2308 O O . LEU A 1 307 ? 8.924 6.075 31.880 1.00 20.09 302 LEU A O 1
ATOM 2313 N N . ILE A 1 308 ? 8.049 7.533 33.375 1.00 21.28 303 ILE A N 1
ATOM 2314 C CA . ILE A 1 308 ? 8.599 6.836 34.527 1.00 23.59 303 ILE A CA 1
ATOM 2315 C C . ILE A 1 308 ? 7.962 5.453 34.749 1.00 26.90 303 ILE A C 1
ATOM 2316 O O . ILE A 1 308 ? 8.663 4.508 35.148 1.00 26.96 303 ILE A O 1
ATOM 2321 N N . ASP A 1 309 ? 6.657 5.321 34.505 1.00 27.10 304 ASP A N 1
ATOM 2322 C CA . ASP A 1 309 ? 6.012 3.981 34.575 1.00 31.30 304 ASP A CA 1
ATOM 2323 C C . ASP A 1 309 ? 6.745 2.952 33.689 1.00 32.59 304 ASP A C 1
ATOM 2324 O O . ASP A 1 309 ? 6.913 1.784 34.085 1.00 31.44 304 ASP A O 1
ATOM 2329 N N . ILE A 1 310 ? 7.170 3.402 32.500 1.00 28.55 305 ILE A N 1
ATOM 2330 C CA . ILE A 1 310 ? 7.847 2.542 31.557 1.00 26.00 305 ILE A CA 1
ATOM 2331 C C . ILE A 1 310 ? 9.308 2.295 31.945 1.00 22.49 305 ILE A C 1
ATOM 2332 O O . ILE A 1 310 ? 9.742 1.171 31.937 1.00 19.31 305 ILE A O 1
ATOM 2337 N N . LEU A 1 311 ? 10.031 3.338 32.339 1.00 20.51 306 LEU A N 1
ATOM 2338 C CA . LEU A 1 311 ? 11.480 3.277 32.526 1.00 20.53 306 LEU A CA 1
ATOM 2339 C C . LEU A 1 311 ? 11.880 2.805 33.901 1.00 20.47 306 LEU A C 1
ATOM 2340 O O . LEU A 1 311 ? 12.920 2.205 34.041 1.00 20.84 306 LEU A O 1
ATOM 2345 N N . ASN A 1 312 ? 10.979 2.919 34.871 1.00 21.56 307 ASN A N 1
ATOM 2346 C CA . ASN A 1 312 ? 11.170 2.413 36.206 1.00 19.47 307 ASN A CA 1
ATOM 2347 C C . ASN A 1 312 ? 9.834 1.846 36.799 1.00 22.65 307 ASN A C 1
ATOM 2348 O O . ASN A 1 312 ? 9.358 2.332 37.812 1.00 20.57 307 ASN A O 1
ATOM 2353 N N . PRO A 1 313 ? 9.282 0.763 36.220 1.00 24.95 308 PRO A N 1
ATOM 2354 C CA . PRO A 1 313 ? 7.998 0.188 36.735 1.00 28.87 308 PRO A CA 1
ATOM 2355 C C . PRO A 1 313 ? 8.022 -0.165 38.213 1.00 27.76 308 PRO A C 1
ATOM 2356 O O . PRO A 1 313 ? 7.079 0.175 38.914 1.00 28.45 308 PRO A O 1
ATOM 2360 N N . ASP A 1 314 ? 9.101 -0.792 38.688 1.00 26.02 309 ASP A N 1
ATOM 2361 C CA . ASP A 1 314 ? 9.235 -1.151 40.104 1.00 27.36 309 ASP A CA 1
ATOM 2362 C C . ASP A 1 314 ? 9.588 0.001 41.050 1.00 24.36 309 ASP A C 1
ATOM 2363 O O . ASP A 1 314 ? 9.703 -0.211 42.244 1.00 23.26 309 ASP A O 1
ATOM 2368 N N . ASN A 1 315 ? 9.787 1.196 40.511 1.00 25.14 310 ASN A N 1
ATOM 2369 C CA . ASN A 1 315 ? 10.093 2.393 41.332 1.00 26.95 310 ASN A CA 1
ATOM 2370 C C . ASN A 1 315 ? 11.369 2.146 42.174 1.00 24.74 310 ASN A C 1
ATOM 2371 O O . ASN A 1 315 ? 11.421 2.499 43.327 1.00 26.73 310 ASN A O 1
ATOM 2376 N N . ASP A 1 316 ? 12.370 1.490 41.575 1.00 25.71 311 ASP A N 1
ATOM 2377 C CA . ASP A 1 316 ? 13.659 1.260 42.220 1.00 25.33 311 ASP A CA 1
ATOM 2378 C C . ASP A 1 316 ? 14.413 2.596 42.352 1.00 24.19 311 ASP A C 1
ATOM 2379 O O . ASP A 1 316 ? 14.358 3.438 41.463 1.00 21.48 311 ASP A O 1
ATOM 2384 N N . PRO A 1 317 ? 15.135 2.783 43.463 1.00 25.16 312 PRO A N 1
ATOM 2385 C CA . PRO A 1 317 ? 15.514 4.167 43.793 1.00 23.17 312 PRO A CA 1
ATOM 2386 C C . PRO A 1 317 ? 16.807 4.616 43.134 1.00 21.69 312 PRO A C 1
ATOM 2387 O O . PRO A 1 317 ? 17.092 5.833 43.080 1.00 21.71 312 PRO A O 1
ATOM 2391 N N . GLY A 1 318 ? 17.543 3.668 42.556 1.00 18.46 313 GLY A N 1
ATOM 2392 C CA . GLY A 1 318 ? 18.792 3.971 41.853 1.00 18.37 313 GLY A CA 1
ATOM 2393 C C . GLY A 1 318 ? 18.744 3.837 40.332 1.00 17.07 313 GLY A C 1
ATOM 2394 O O . GLY A 1 318 ? 19.780 3.914 39.669 1.00 18.30 313 GLY A O 1
ATOM 2395 N N . ARG A 1 319 ? 17.531 3.744 39.792 1.00 15.70 314 ARG A N 1
ATOM 2396 C CA . ARG A 1 319 ? 17.300 3.481 38.370 1.00 14.64 314 ARG A CA 1
ATOM 2397 C C . ARG A 1 319 ? 17.284 4.705 37.471 1.00 14.82 314 ARG A C 1
ATOM 2398 O O . ARG A 1 319 ? 17.747 4.637 36.327 1.00 14.23 314 ARG A O 1
ATOM 2406 N N . LEU A 1 320 ? 16.646 5.779 37.907 1.00 15.58 315 LEU A N 1
ATOM 2407 C CA . LEU A 1 320 ? 16.280 6.833 36.963 1.00 16.36 315 LEU A CA 1
ATOM 2408 C C . LEU A 1 320 ? 16.771 8.202 37.369 1.00 17.39 315 LEU A C 1
ATOM 2409 O O . LEU A 1 320 ? 16.471 8.659 38.477 1.00 20.07 315 LEU A O 1
ATOM 2414 N N . ASN A 1 321 ? 17.483 8.873 36.465 1.00 16.25 316 ASN A N 1
ATOM 2415 C CA . ASN A 1 321 ? 17.947 10.220 36.678 1.00 15.52 316 ASN A CA 1
ATOM 2416 C C . ASN A 1 321 ? 17.153 11.164 35.767 1.00 15.96 316 ASN A C 1
ATOM 2417 O O . ASN A 1 321 ? 17.135 10.988 34.535 1.00 15.07 316 ASN A O 1
ATOM 2422 N N . LEU A 1 322 ? 16.472 12.143 36.366 1.00 14.80 317 LEU A N 1
ATOM 2423 C CA . LEU A 1 322 ? 15.770 13.182 35.576 1.00 15.02 317 LEU A CA 1
ATOM 2424 C C . LEU A 1 322 ? 16.628 14.431 35.426 1.00 13.30 317 LEU A C 1
ATOM 2425 O O . LEU A 1 322 ? 17.061 15.016 36.418 1.00 15.01 317 LEU A O 1
ATOM 2430 N N . ILE A 1 323 ? 16.992 14.756 34.181 1.00 12.78 318 ILE A N 1
ATOM 2431 C CA . ILE A 1 323 ? 18.070 15.692 33.876 1.00 12.06 318 ILE A CA 1
ATOM 2432 C C . ILE A 1 323 ? 17.355 16.920 33.314 1.00 13.34 318 ILE A C 1
ATOM 2433 O O . ILE A 1 323 ? 16.896 16.933 32.160 1.00 13.84 318 ILE A O 1
ATOM 2438 N N . VAL A 1 324 ? 17.216 17.926 34.151 1.00 13.79 319 VAL A N 1
ATOM 2439 C CA . VAL A 1 324 ? 16.280 19.076 33.878 1.00 14.57 319 VAL A CA 1
ATOM 2440 C C . VAL A 1 324 ? 17.035 20.174 33.200 1.00 14.14 319 VAL A C 1
ATOM 2441 O O . VAL A 1 324 ? 18.031 20.686 33.748 1.00 15.57 319 VAL A O 1
ATOM 2445 N N . ARG A 1 325 ? 16.628 20.491 31.988 1.00 14.51 320 ARG A N 1
ATOM 2446 C CA . ARG A 1 325 ? 17.237 21.567 31.218 1.00 16.73 320 ARG A CA 1
ATOM 2447 C C . ARG A 1 325 ? 16.141 22.463 30.694 1.00 16.42 320 ARG A C 1
ATOM 2448 O O . ARG A 1 325 ? 15.540 22.177 29.684 1.00 17.72 320 ARG A O 1
ATOM 2456 N N . MET A 1 326 ? 15.891 23.558 31.372 1.00 19.80 321 MET A N 1
ATOM 2457 C CA . MET A 1 326 ? 14.702 24.352 31.062 1.00 20.72 321 MET A CA 1
ATOM 2458 C C . MET A 1 326 ? 14.981 25.703 30.442 1.00 22.18 321 MET A C 1
ATOM 2459 O O . MET A 1 326 ? 14.093 26.256 29.781 1.00 24.93 321 MET A O 1
ATOM 2464 N N . GLY A 1 327 ? 16.161 26.263 30.689 1.00 22.67 322 GLY A N 1
ATOM 2465 C CA . GLY A 1 327 ? 16.407 27.713 30.436 1.00 22.35 322 GLY A CA 1
ATOM 2466 C C . GLY A 1 327 ? 16.338 28.467 31.743 1.00 20.34 322 GLY A C 1
ATOM 2467 O O . GLY A 1 327 ? 15.514 28.147 32.603 1.00 21.45 322 GLY A O 1
ATOM 2468 N N . ALA A 1 328 ? 17.243 29.419 31.926 1.00 21.45 323 ALA A N 1
ATOM 2469 C CA . ALA A 1 328 ? 17.230 30.321 33.107 1.00 22.84 323 ALA A CA 1
ATOM 2470 C C . ALA A 1 328 ? 15.869 31.056 33.311 1.00 22.63 323 ALA A C 1
ATOM 2471 O O . ALA A 1 328 ? 15.453 31.309 34.420 1.00 18.37 323 ALA A O 1
ATOM 2473 N N . ASP A 1 329 ? 15.217 31.399 32.217 1.00 25.70 324 ASP A N 1
ATOM 2474 C CA . ASP A 1 329 ? 13.908 32.068 32.264 1.00 36.07 324 ASP A CA 1
ATOM 2475 C C . ASP A 1 329 ? 12.676 31.137 32.572 1.00 38.66 324 ASP A C 1
ATOM 2476 O O . ASP A 1 329 ? 11.609 31.651 32.915 1.00 40.18 324 ASP A O 1
ATOM 2481 N N . LYS A 1 330 ? 12.828 29.807 32.444 1.00 35.11 325 LYS A N 1
ATOM 2482 C CA . LYS A 1 330 ? 11.693 28.866 32.376 1.00 31.24 325 LYS A CA 1
ATOM 2483 C C . LYS A 1 330 ? 11.619 27.852 33.501 1.00 30.43 325 LYS A C 1
ATOM 2484 O O . LYS A 1 330 ? 10.579 27.236 33.726 1.00 34.39 325 LYS A O 1
ATOM 2490 N N . VAL A 1 331 ? 12.709 27.669 34.213 1.00 32.16 326 VAL A N 1
ATOM 2491 C CA . VAL A 1 331 ? 12.808 26.641 35.261 1.00 31.73 326 VAL A CA 1
ATOM 2492 C C . VAL A 1 331 ? 11.857 26.962 36.428 1.00 35.33 326 VAL A C 1
ATOM 2493 O O . VAL A 1 331 ? 11.142 26.064 36.940 1.00 30.98 326 VAL A O 1
ATOM 2497 N N . GLY A 1 332 ? 11.838 28.250 36.798 1.00 34.59 327 GLY A N 1
ATOM 2498 C CA . GLY A 1 332 ? 10.927 28.776 37.811 1.00 33.26 327 GLY A CA 1
ATOM 2499 C C . GLY A 1 332 ? 9.511 28.407 37.511 1.00 30.54 327 GLY A C 1
ATOM 2500 O O . GLY A 1 332 ? 8.807 27.926 38.390 1.00 30.46 327 GLY A O 1
ATOM 2501 N N . ASP A 1 333 ? 9.137 28.554 36.242 1.00 34.73 328 ASP A N 1
ATOM 2502 C CA . ASP A 1 333 ? 7.775 28.291 35.761 1.00 38.31 328 ASP A CA 1
ATOM 2503 C C . ASP A 1 333 ? 7.390 26.839 35.538 1.00 36.76 328 ASP A C 1
ATOM 2504 O O . ASP A 1 333 ? 6.208 26.525 35.600 1.00 36.36 328 ASP A O 1
ATOM 2509 N N . HIS A 1 334 ? 8.355 25.973 35.209 1.00 32.86 329 HIS A N 1
ATOM 2510 C CA . HIS A 1 334 ? 8.047 24.620 34.702 1.00 27.66 329 HIS A CA 1
ATOM 2511 C C . HIS A 1 334 ? 8.307 23.506 35.685 1.00 26.49 329 HIS A C 1
ATOM 2512 O O . HIS A 1 334 ? 7.548 22.517 35.731 1.00 26.27 329 HIS A O 1
ATOM 2519 N N . LEU A 1 335 ? 9.390 23.636 36.460 1.00 24.48 330 LEU A N 1
ATOM 2520 C CA . LEU A 1 335 ? 9.833 22.565 37.331 1.00 22.80 330 LEU A CA 1
ATOM 2521 C C . LEU A 1 335 ? 8.909 22.245 38.496 1.00 25.67 330 LEU A C 1
ATOM 2522 O O . LEU A 1 335 ? 8.748 21.058 38.867 1.00 23.57 330 LEU A O 1
ATOM 2527 N N . PRO A 1 336 ? 8.359 23.295 39.145 1.00 24.83 331 PRO A N 1
ATOM 2528 C CA . PRO A 1 336 ? 7.541 23.033 40.308 1.00 23.07 331 PRO A CA 1
ATOM 2529 C C . PRO A 1 336 ? 6.480 21.983 40.110 1.00 20.38 331 PRO A C 1
ATOM 2530 O O . PRO A 1 336 ? 6.288 21.115 40.967 1.00 22.55 331 PRO A O 1
ATOM 2534 N N . ARG A 1 337 ? 5.779 22.095 39.002 1.00 22.56 332 ARG A N 1
ATOM 2535 C CA . ARG A 1 337 ? 4.648 21.222 38.647 1.00 22.93 332 ARG A CA 1
ATOM 2536 C C . ARG A 1 337 ? 5.118 19.772 38.381 1.00 26.44 332 ARG A C 1
ATOM 2537 O O . ARG A 1 337 ? 4.406 18.801 38.622 1.00 27.03 332 ARG A O 1
ATOM 2539 N N . LEU A 1 338 ? 6.342 19.647 37.880 1.00 26.47 333 LEU A N 1
ATOM 2540 C CA . LEU A 1 338 ? 6.924 18.332 37.624 1.00 26.25 333 LEU A CA 1
ATOM 2541 C C . LEU A 1 338 ? 7.306 17.621 38.882 1.00 22.47 333 LEU A C 1
ATOM 2542 O O . LEU A 1 338 ? 6.961 16.477 39.050 1.00 23.17 333 LEU A O 1
ATOM 2547 N N . ILE A 1 339 ? 7.994 18.298 39.770 1.00 22.58 334 ILE A N 1
ATOM 2548 C CA . ILE A 1 339 ? 8.302 17.743 41.097 1.00 24.53 334 ILE A CA 1
ATOM 2549 C C . ILE A 1 339 ? 7.053 17.341 41.905 1.00 26.67 334 ILE A C 1
ATOM 2550 O O . ILE A 1 339 ? 7.023 16.299 42.590 1.00 23.67 334 ILE A O 1
ATOM 2555 N N . GLN A 1 340 ? 6.052 18.216 41.851 1.00 27.85 335 GLN A N 1
ATOM 2556 C CA . GLN A 1 340 ? 4.826 18.022 42.611 1.00 28.70 335 GLN A CA 1
ATOM 2557 C C . GLN A 1 340 ? 4.136 16.733 42.200 1.00 26.78 335 GLN A C 1
ATOM 2558 O O . GLN A 1 340 ? 3.603 15.994 43.014 1.00 24.64 335 GLN A O 1
ATOM 2564 N N . ALA A 1 341 ? 4.153 16.482 40.909 1.00 28.23 336 ALA A N 1
ATOM 2565 C CA . ALA A 1 341 ? 3.571 15.263 40.351 1.00 30.68 336 ALA A CA 1
ATOM 2566 C C . ALA A 1 341 ? 4.297 14.014 40.851 1.00 31.60 336 ALA A C 1
ATOM 2567 O O . ALA A 1 341 ? 3.662 13.048 41.296 1.00 34.67 336 ALA A O 1
ATOM 2569 N N . ILE A 1 342 ? 5.633 14.063 40.814 1.00 31.64 337 ILE A N 1
ATOM 2570 C CA . ILE A 1 342 ? 6.472 12.957 41.266 1.00 29.56 337 ILE A CA 1
ATOM 2571 C C . ILE A 1 342 ? 6.241 12.669 42.745 1.00 31.17 337 ILE A C 1
ATOM 2572 O O . ILE A 1 342 ? 6.131 11.514 43.120 1.00 23.55 337 ILE A O 1
ATOM 2577 N N . GLN A 1 343 ? 6.255 13.726 43.562 1.00 33.68 338 GLN A N 1
ATOM 2578 C CA A GLN A 1 343 ? 6.001 13.622 45.012 0.50 36.70 338 GLN A CA 1
ATOM 2579 C CA B GLN A 1 343 ? 6.024 13.588 45.008 0.50 36.25 338 GLN A CA 1
ATOM 2580 C C . GLN A 1 343 ? 4.637 12.983 45.251 1.00 37.73 338 GLN A C 1
ATOM 2581 O O . GLN A 1 343 ? 4.507 12.021 45.993 1.00 37.01 338 GLN A O 1
ATOM 2592 N N . ARG A 1 344 ? 3.623 13.530 44.591 1.00 39.93 339 ARG A N 1
ATOM 2593 C CA . ARG A 1 344 ? 2.266 13.025 44.713 1.00 42.34 339 ARG A CA 1
ATOM 2594 C C . ARG A 1 344 ? 2.168 11.539 44.396 1.00 39.95 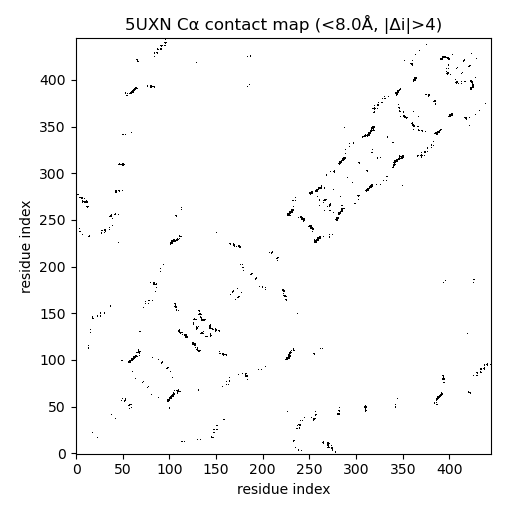339 ARG A C 1
ATOM 2595 O O . ARG A 1 344 ? 1.451 10.811 45.069 1.00 37.72 339 ARG A O 1
ATOM 2603 N N . GLU A 1 345 ? 2.906 11.087 43.389 1.00 41.48 340 GLU A N 1
ATOM 2604 C CA . GLU A 1 345 ? 2.853 9.686 42.951 1.00 37.99 340 GLU A CA 1
ATOM 2605 C C . GLU A 1 345 ? 3.886 8.782 43.621 1.00 32.74 340 GLU A C 1
ATOM 2606 O O . GLU A 1 345 ? 3.989 7.592 43.298 1.00 29.44 340 GLU A O 1
ATOM 2612 N N . GLY A 1 346 ? 4.657 9.352 44.533 1.00 30.57 341 GLY A N 1
ATOM 2613 C CA . GLY A 1 346 ? 5.633 8.600 45.349 1.00 33.22 341 GLY A CA 1
ATOM 2614 C C . GLY A 1 346 ? 6.835 8.038 44.577 1.00 33.25 341 GLY A C 1
ATOM 2615 O O . GLY A 1 346 ? 7.364 6.950 44.903 1.00 27.78 341 GLY A O 1
ATOM 2616 N N . ARG A 1 347 ? 7.259 8.746 43.531 1.00 31.89 342 ARG A N 1
ATOM 2617 C CA . ARG A 1 347 ? 8.304 8.191 42.671 1.00 32.00 342 ARG A CA 1
ATOM 2618 C C . ARG A 1 347 ? 9.662 8.500 43.195 1.00 29.76 342 ARG A C 1
ATOM 2619 O O . ARG A 1 347 ? 9.883 9.585 43.749 1.00 24.68 342 ARG A O 1
ATOM 2627 N N . GLN A 1 348 ? 10.566 7.526 43.034 1.00 29.46 343 GLN A N 1
ATOM 2628 C CA . GLN A 1 348 ? 11.972 7.716 43.410 1.00 27.75 343 GLN A CA 1
ATOM 2629 C C . GLN A 1 348 ? 12.774 8.103 42.178 1.00 25.49 343 GLN A C 1
ATOM 2630 O O . GLN A 1 348 ? 12.917 7.315 41.233 1.00 24.87 343 GLN A O 1
ATOM 2636 N N . VAL A 1 349 ? 13.290 9.332 42.191 1.00 22.93 344 VAL A N 1
ATOM 2637 C CA . VAL A 1 349 ? 14.071 9.835 41.101 1.00 21.51 344 VAL A CA 1
ATOM 2638 C C . VAL A 1 349 ? 15.217 10.647 41.626 1.00 20.15 344 VAL A C 1
ATOM 2639 O O . VAL A 1 349 ? 15.164 11.222 42.745 1.00 21.54 344 VAL A O 1
ATOM 2643 N N . LEU A 1 350 ? 16.257 10.690 40.800 1.00 18.96 345 LEU A N 1
ATOM 2644 C CA . LEU A 1 350 ? 17.439 11.472 41.020 1.00 17.10 345 LEU A CA 1
ATOM 2645 C C . LEU A 1 350 ? 17.247 12.695 40.144 1.00 17.10 345 LEU A C 1
ATOM 2646 O O . LEU A 1 350 ? 17.155 12.545 38.934 1.00 15.16 345 LEU A O 1
ATOM 2651 N N . TRP A 1 351 ? 17.132 13.888 40.751 1.00 16.28 346 TRP A N 1
ATOM 2652 C CA . TRP A 1 351 ? 16.961 15.100 39.986 1.00 15.67 346 TRP A CA 1
ATOM 2653 C C . TRP A 1 351 ? 18.303 15.771 39.756 1.00 15.11 346 TRP A C 1
ATOM 2654 O O . TRP A 1 351 ? 18.946 16.136 40.667 1.00 15.42 346 TRP A O 1
ATOM 2665 N N . SER A 1 352 ? 18.677 15.933 38.492 1.00 16.53 347 SER A N 1
ATOM 2666 C CA . SER A 1 352 ? 19.821 16.704 38.074 1.00 16.65 347 SER A CA 1
ATOM 2667 C C . SER A 1 352 ? 19.429 17.944 37.298 1.00 14.94 347 SER A C 1
ATOM 2668 O O . SER A 1 352 ? 18.442 17.931 36.612 1.00 13.79 347 SER A O 1
ATOM 2671 N N . SER A 1 353 ? 20.276 18.960 37.363 1.00 14.61 348 SER A N 1
ATOM 2672 C CA . SER A 1 353 ? 20.237 20.135 36.480 1.00 14.35 348 SER A CA 1
ATOM 2673 C C . SER A 1 353 ? 21.256 20.036 35.343 1.00 14.13 348 SER A C 1
ATOM 2674 O O . SER A 1 353 ? 22.465 19.950 35.611 1.00 16.43 348 SER A O 1
ATOM 2677 N N . ASP A 1 354 ? 20.787 20.023 34.087 1.00 13.56 349 ASP A N 1
ATOM 2678 C CA . ASP A 1 354 ? 21.575 20.393 32.955 1.00 13.70 349 ASP A CA 1
ATOM 2679 C C . ASP A 1 354 ? 21.302 21.880 32.683 1.00 14.66 349 ASP A C 1
ATOM 2680 O O . ASP A 1 354 ? 20.280 22.251 32.036 1.00 14.00 349 ASP A O 1
ATOM 2685 N N . PRO A 1 355 ? 22.201 22.747 33.120 1.00 13.49 350 PRO A N 1
ATOM 2686 C CA . PRO A 1 355 ? 21.912 24.170 32.985 1.00 15.92 350 PRO A CA 1
ATOM 2687 C C . PRO A 1 355 ? 22.390 24.741 31.688 1.00 17.46 350 PRO A C 1
ATOM 2688 O O . PRO A 1 355 ? 22.502 25.985 31.564 1.00 20.31 350 PRO A O 1
ATOM 2692 N N . MET A 1 356 ? 22.722 23.889 30.738 1.00 16.91 351 MET A N 1
ATOM 2693 C CA . MET A 1 356 ? 23.351 24.360 29.536 1.00 19.11 351 MET A CA 1
ATOM 2694 C C . MET A 1 356 ? 22.512 24.259 28.269 1.00 18.65 351 MET A C 1
ATOM 2695 O O . MET A 1 356 ? 22.473 25.213 27.495 1.00 16.89 351 MET A O 1
ATOM 2700 N N . HIS A 1 357 ? 21.816 23.142 28.082 1.00 18.72 352 HIS A N 1
ATOM 2701 C CA . HIS A 1 357 ? 21.136 22.908 26.818 1.00 19.89 352 HIS A CA 1
ATOM 2702 C C . HIS A 1 357 ? 19.866 23.713 26.667 1.00 19.09 352 HIS A C 1
ATOM 2703 O O . HIS A 1 357 ? 19.317 23.759 25.605 1.00 18.32 352 HIS A O 1
ATOM 2710 N N . GLY A 1 358 ? 19.354 24.249 27.750 1.00 19.03 353 GLY A N 1
ATOM 2711 C CA . GLY A 1 358 ? 18.240 25.171 27.665 1.00 19.99 353 GLY A CA 1
ATOM 2712 C C . GLY A 1 358 ? 18.674 26.621 27.574 1.00 19.14 353 GLY A C 1
ATOM 2713 O O . GLY A 1 358 ? 17.828 27.472 27.607 1.00 17.07 353 GLY A O 1
ATOM 2714 N N . ASN A 1 359 ? 19.976 26.909 27.559 1.00 18.43 354 ASN A N 1
ATOM 2715 C CA . ASN A 1 359 ? 20.439 28.314 27.566 1.00 20.15 354 ASN A CA 1
ATOM 2716 C C . ASN A 1 359 ? 21.269 28.672 26.378 1.00 20.73 354 ASN A C 1
ATOM 2717 O O . ASN A 1 359 ? 22.148 29.500 26.465 1.00 25.97 354 ASN A O 1
ATOM 2722 N N . THR A 1 360 ? 20.971 28.059 25.247 1.00 23.43 355 THR A N 1
ATOM 2723 C CA . THR A 1 360 ? 21.739 28.275 24.045 1.00 26.01 355 THR A CA 1
ATOM 2724 C C . THR A 1 360 ? 20.983 29.194 23.118 1.00 26.07 355 THR A C 1
ATOM 2725 O O . THR A 1 360 ? 19.836 28.924 22.776 1.00 22.71 355 THR A O 1
ATOM 2729 N N . ILE A 1 361 ? 21.677 30.245 22.676 1.00 25.91 356 ILE A N 1
ATOM 2730 C CA . ILE A 1 361 ? 21.160 31.139 21.676 1.00 31.56 356 ILE A CA 1
ATOM 2731 C C . ILE A 1 361 ? 21.770 30.792 20.309 1.00 36.30 356 ILE A C 1
ATOM 2732 O O . ILE A 1 361 ? 23.001 30.704 20.152 1.00 29.32 356 ILE A O 1
ATOM 2737 N N . LYS A 1 362 ? 20.887 30.617 19.330 1.00 42.53 357 LYS A N 1
ATOM 2738 C CA . LYS A 1 362 ? 21.279 30.478 17.928 1.00 51.42 357 LYS A CA 1
ATOM 2739 C C . LYS A 1 362 ? 21.002 31.789 17.182 1.00 47.64 357 LYS A C 1
ATOM 2740 O O . LYS A 1 362 ? 19.856 32.210 17.067 1.00 54.69 357 LYS A O 1
ATOM 2746 N N . ALA A 1 363 ? 22.057 32.461 16.737 1.00 52.32 358 ALA A N 1
ATOM 2747 C CA . ALA A 1 363 ? 21.919 33.578 15.787 1.00 57.20 358 ALA A CA 1
ATOM 2748 C C . ALA A 1 363 ? 21.387 33.055 14.439 1.00 58.24 358 ALA A C 1
ATOM 2749 O O . ALA A 1 363 ? 21.389 31.836 14.184 1.00 57.29 358 ALA A O 1
ATOM 2751 N N . SER A 1 364 ? 20.916 33.973 13.595 1.00 61.13 359 SER A N 1
ATOM 2752 C CA . SER A 1 364 ? 20.377 33.622 12.265 1.00 64.36 359 SER A CA 1
ATOM 2753 C C . SER A 1 364 ? 21.419 32.859 11.440 1.00 58.98 359 SER A C 1
ATOM 2754 O O . SER A 1 364 ? 21.073 31.905 10.731 1.00 53.90 359 SER A O 1
ATOM 2757 N N . SER A 1 365 ? 22.682 33.262 11.601 1.00 54.24 360 SER A N 1
ATOM 2758 C CA . SER A 1 365 ? 23.847 32.564 11.039 1.00 54.30 360 SER A CA 1
ATOM 2759 C C . SER A 1 365 ? 24.096 31.093 11.509 1.00 47.59 360 SER A C 1
ATOM 2760 O O . SER A 1 365 ? 24.838 30.359 10.864 1.00 39.09 360 SER A O 1
ATOM 2763 N N . GLY A 1 366 ? 23.470 30.650 12.596 1.00 47.51 361 GLY A N 1
ATOM 2764 C CA . GLY A 1 366 ? 23.738 29.305 13.152 1.00 42.90 361 GLY A CA 1
ATOM 2765 C C . GLY A 1 366 ? 24.784 29.318 14.268 1.00 43.03 361 GLY A C 1
ATOM 2766 O O . GLY A 1 366 ? 24.922 28.324 14.979 1.00 42.94 361 GLY A O 1
ATOM 2767 N N . TYR A 1 367 ? 25.507 30.439 14.428 1.00 43.93 362 TYR A N 1
ATOM 2768 C CA . TYR A 1 367 ? 26.509 30.619 15.495 1.00 42.48 362 TYR A CA 1
ATOM 2769 C C . TYR A 1 367 ? 25.818 30.575 16.872 1.00 39.10 362 TYR A C 1
ATOM 2770 O O . TYR A 1 367 ? 24.895 31.363 17.144 1.00 36.70 362 TYR A O 1
ATOM 2779 N N . LYS A 1 368 ? 26.270 29.640 17.704 1.00 35.11 363 LYS A N 1
ATOM 2780 C CA . LYS A 1 368 ? 25.709 29.370 19.017 1.00 33.40 363 LYS A CA 1
ATOM 2781 C C . LYS A 1 368 ? 26.446 30.153 20.114 1.00 33.23 363 LYS A C 1
ATOM 2782 O O . LYS A 1 368 ? 27.691 30.174 20.129 1.00 30.19 363 LYS A O 1
ATOM 2788 N N . THR A 1 369 ? 25.682 30.759 21.033 1.00 29.61 364 THR A N 1
ATOM 2789 C CA . THR A 1 369 ? 26.249 31.380 22.243 1.00 28.20 364 THR A CA 1
ATOM 2790 C C . THR A 1 369 ? 25.584 30.829 23.535 1.00 24.53 364 THR A C 1
ATOM 2791 O O . THR A 1 369 ? 24.422 30.460 23.523 1.00 23.83 364 THR A O 1
ATOM 2795 N N . ARG A 1 370 ? 26.377 30.733 24.609 1.00 23.81 365 ARG A N 1
ATOM 2796 C CA . ARG A 1 370 ? 25.910 30.418 25.935 1.00 24.79 365 ARG A CA 1
ATOM 2797 C C . ARG A 1 370 ? 26.533 31.438 26.872 1.00 26.13 365 ARG A C 1
ATOM 2798 O O . ARG A 1 370 ? 27.771 31.584 26.934 1.00 25.92 365 ARG A O 1
ATOM 2806 N N . ASP A 1 371 ? 25.655 32.166 27.546 1.00 24.74 366 ASP A N 1
ATOM 2807 C CA . ASP A 1 371 ? 26.042 33.102 28.584 1.00 28.20 366 ASP A CA 1
ATOM 2808 C C . ASP A 1 371 ? 26.172 32.338 29.913 1.00 23.47 366 ASP A C 1
ATOM 2809 O O . ASP A 1 371 ? 25.190 31.769 30.423 1.00 23.27 366 ASP A O 1
ATOM 2814 N N . PHE A 1 372 ? 27.374 32.361 30.472 1.00 23.11 367 PHE A N 1
ATOM 2815 C CA . PHE A 1 372 ? 27.650 31.668 31.724 1.00 25.00 367 PHE A CA 1
ATOM 2816 C C . PHE A 1 372 ? 26.787 32.192 32.878 1.00 26.15 367 PHE A C 1
ATOM 2817 O O . PHE A 1 372 ? 26.337 31.394 33.707 1.00 25.01 367 PHE A O 1
ATOM 2825 N N . ALA A 1 373 ? 26.551 33.522 32.909 1.00 22.24 368 ALA A N 1
ATOM 2826 C CA . ALA A 1 373 ? 25.632 34.106 33.874 1.00 22.04 368 ALA A CA 1
ATOM 2827 C C . ALA A 1 373 ? 24.286 33.412 33.844 1.00 18.68 368 ALA A C 1
ATOM 2828 O O . ALA A 1 373 ? 23.734 33.115 34.865 1.00 19.45 368 ALA A O 1
ATOM 2830 N N . ARG A 1 374 ? 23.763 33.128 32.673 1.00 20.58 369 ARG A N 1
ATOM 2831 C CA . ARG A 1 374 ? 22.497 32.358 32.577 1.00 23.81 369 ARG A CA 1
ATOM 2832 C C . ARG A 1 374 ? 22.640 30.887 33.044 1.00 23.57 369 ARG A C 1
ATOM 2833 O O . ARG A 1 374 ? 21.737 30.315 33.617 1.00 23.23 369 ARG A O 1
ATOM 2841 N N . VAL A 1 375 ? 23.786 30.280 32.770 1.00 23.71 370 VAL A N 1
ATOM 2842 C CA . VAL A 1 375 ? 24.041 28.930 33.235 1.00 22.49 370 VAL A CA 1
ATOM 2843 C C . VAL A 1 375 ? 23.939 28.933 34.762 1.00 20.85 370 VAL A C 1
ATOM 2844 O O . VAL A 1 375 ? 23.176 28.155 35.320 1.00 18.38 370 VAL A O 1
ATOM 2848 N N . LEU A 1 376 ? 24.619 29.871 35.403 1.00 19.32 371 LEU A N 1
ATOM 2849 C CA . LEU A 1 376 ? 24.550 29.985 36.874 1.00 22.12 371 LEU A CA 1
ATOM 2850 C C . LEU A 1 376 ? 23.188 30.288 37.443 1.00 25.01 371 LEU A C 1
ATOM 2851 O O . LEU A 1 376 ? 22.846 29.758 38.530 1.00 21.20 371 LEU A O 1
ATOM 2856 N N . ALA A 1 377 ? 22.428 31.138 36.719 1.00 23.13 372 ALA A N 1
ATOM 2857 C CA . ALA A 1 377 ? 21.089 31.467 37.109 1.00 22.57 372 ALA A CA 1
ATOM 2858 C C . ALA A 1 377 ? 20.155 30.251 37.025 1.00 20.04 372 ALA A C 1
ATOM 2859 O O . ALA A 1 377 ? 19.283 30.058 37.880 1.00 18.56 372 ALA A O 1
ATOM 2861 N N . GLU A 1 378 ? 20.298 29.436 35.998 1.00 20.02 373 GLU A N 1
ATOM 2862 C CA . GLU A 1 378 ? 19.466 28.226 35.968 1.00 19.76 373 GLU A CA 1
ATOM 2863 C C . GLU A 1 378 ? 19.802 27.338 37.145 1.00 19.42 373 GLU A C 1
ATOM 2864 O O . GLU A 1 378 ? 18.907 26.872 37.846 1.00 19.50 373 GLU A O 1
ATOM 2870 N N . VAL A 1 379 ? 21.086 27.190 37.440 1.00 21.65 374 VAL A N 1
ATOM 2871 C CA . VAL A 1 379 ? 21.494 26.338 38.570 1.00 22.23 374 VAL A CA 1
ATOM 2872 C C . VAL A 1 379 ? 20.909 26.830 39.885 1.00 23.17 374 VAL A C 1
ATOM 2873 O O . VAL A 1 379 ? 20.325 26.046 40.657 1.00 21.56 374 VAL A O 1
ATOM 2877 N N . ARG A 1 380 ? 21.094 28.120 40.141 1.00 26.33 375 ARG A N 1
ATOM 2878 C CA . ARG A 1 380 ? 20.615 28.739 41.381 1.00 29.97 375 ARG A CA 1
ATOM 2879 C C . ARG A 1 380 ? 19.089 28.515 41.530 1.00 28.04 375 ARG A C 1
ATOM 2880 O O . ARG A 1 380 ? 18.594 28.107 42.602 1.00 28.54 375 ARG A O 1
ATOM 2888 N N . GLN A 1 381 ? 18.355 28.684 40.439 1.00 25.93 376 GLN A N 1
ATOM 2889 C CA . GLN A 1 381 ? 16.907 28.505 40.498 1.00 27.30 376 GLN A CA 1
ATOM 2890 C C . GLN A 1 381 ? 16.503 27.043 40.707 1.00 26.46 376 GLN A C 1
ATOM 2891 O O . GLN A 1 381 ? 15.628 26.764 41.537 1.00 25.14 376 GLN A O 1
ATOM 2897 N N . PHE A 1 382 ? 17.248 26.114 40.096 1.00 21.93 377 PHE A N 1
ATOM 2898 C CA . PHE A 1 382 ? 17.051 24.667 40.333 1.00 18.50 377 PHE A CA 1
ATOM 2899 C C . PHE A 1 382 ? 17.047 24.352 41.771 1.00 16.31 377 PHE A C 1
ATOM 2900 O O . PHE A 1 382 ? 16.136 23.658 42.256 1.00 16.51 377 PHE A O 1
ATOM 2908 N N . PHE A 1 383 ? 18.073 24.814 42.473 1.00 16.75 378 PHE A N 1
ATOM 2909 C CA . PHE A 1 383 ? 18.184 24.606 43.920 1.00 17.90 378 PHE A CA 1
ATOM 2910 C C . PHE A 1 383 ? 17.055 25.312 44.705 1.00 18.92 378 PHE A C 1
ATOM 2911 O O . PHE A 1 383 ? 16.455 24.714 45.611 1.00 15.72 378 PHE A O 1
ATOM 2919 N N . GLU A 1 384 ? 16.743 26.562 44.310 1.00 21.85 379 GLU A N 1
ATOM 2920 C CA . GLU A 1 384 ? 15.646 27.314 44.925 1.00 22.68 379 GLU A CA 1
ATOM 2921 C C . GLU A 1 384 ? 14.335 26.574 44.801 1.00 22.52 379 GLU A C 1
ATOM 2922 O O . GLU A 1 384 ? 13.592 26.468 45.759 1.00 26.55 379 GLU A O 1
ATOM 2928 N N . VAL A 1 385 ? 14.083 26.018 43.631 1.00 24.43 380 VAL A N 1
ATOM 2929 C CA . VAL A 1 385 ? 12.820 25.296 43.372 1.00 23.18 380 VAL A CA 1
ATOM 2930 C C . VAL A 1 385 ? 12.728 24.057 44.208 1.00 23.83 380 VAL A C 1
ATOM 2931 O O . VAL A 1 385 ? 11.645 23.728 44.711 1.00 26.28 380 VAL A O 1
ATOM 2935 N N . HIS A 1 386 ? 13.829 23.314 44.313 1.00 25.05 381 HIS A N 1
ATOM 2936 C CA . HIS A 1 386 ? 13.857 22.129 45.189 1.00 23.38 381 HIS A CA 1
ATOM 2937 C C . HIS A 1 386 ? 13.637 22.526 46.616 1.00 22.33 381 HIS A C 1
ATOM 2938 O O . HIS A 1 386 ? 12.916 21.870 47.349 1.00 17.28 381 HIS A O 1
ATOM 2945 N N . GLN A 1 387 ? 14.347 23.560 47.020 1.00 27.35 382 GLN A N 1
ATOM 2946 C CA . GLN A 1 387 ? 14.198 24.123 48.363 1.00 31.44 382 GLN A CA 1
ATOM 2947 C C . GLN A 1 387 ? 12.711 24.389 48.698 1.00 29.40 382 GLN A C 1
ATOM 2948 O O . GLN A 1 387 ? 12.196 23.899 49.701 1.00 28.69 382 GLN A O 1
ATOM 2954 N N . ALA A 1 388 ? 12.018 25.036 47.780 1.00 26.53 383 ALA A N 1
ATOM 2955 C CA . ALA A 1 388 ? 10.595 25.383 47.970 1.00 28.20 383 ALA A CA 1
ATOM 2956 C C . ALA A 1 388 ? 9.649 24.189 47.984 1.00 34.25 383 ALA A C 1
ATOM 2957 O O . ALA A 1 388 ? 8.607 24.233 48.659 1.00 35.12 383 ALA A O 1
ATOM 2959 N N . GLU A 1 389 ? 9.987 23.129 47.252 1.00 30.68 384 GLU A N 1
ATOM 2960 C CA . GLU A 1 389 ? 9.065 22.016 47.097 1.00 30.66 384 GLU A CA 1
ATOM 2961 C C . GLU A 1 389 ? 9.265 20.881 48.062 1.00 30.14 384 GLU A C 1
ATOM 2962 O O . GLU A 1 389 ? 8.471 19.937 48.049 1.00 33.35 384 GLU A O 1
ATOM 2968 N N . GLY A 1 390 ? 10.326 20.919 48.859 1.00 28.59 385 GLY A N 1
ATOM 2969 C CA . GLY A 1 390 ? 10.626 19.796 49.775 1.00 31.52 385 GLY A CA 1
ATOM 2970 C C . GLY A 1 390 ? 11.420 18.614 49.158 1.00 33.27 385 GLY A C 1
ATOM 2971 O O . GLY A 1 390 ? 11.685 17.634 49.852 1.00 34.97 385 GLY A O 1
ATOM 2972 N N . SER A 1 391 ? 11.803 18.698 47.877 1.00 28.97 386 SER A N 1
ATOM 2973 C CA . SER A 1 391 ? 12.544 17.604 47.185 1.00 27.91 386 SER A CA 1
ATOM 2974 C C . SER A 1 391 ? 14.062 17.865 47.211 1.00 24.42 386 SER A C 1
ATOM 2975 O O . SER A 1 391 ? 14.527 18.838 47.772 1.00 26.85 386 SER A O 1
ATOM 2978 N N . TYR A 1 392 ? 14.833 16.996 46.582 1.00 25.92 387 TYR A N 1
ATOM 2979 C CA . TYR A 1 392 ? 16.320 17.066 46.675 1.00 24.89 387 TYR A CA 1
ATOM 2980 C C . TYR A 1 392 ? 16.973 17.442 45.345 1.00 22.53 387 TYR A C 1
ATOM 2981 O O . TYR A 1 392 ? 16.738 16.770 44.328 1.00 20.53 387 TYR A O 1
ATOM 2990 N N . ALA A 1 393 ? 17.770 18.528 45.353 1.00 19.71 388 ALA A N 1
ATOM 2991 C CA . ALA A 1 393 ? 18.527 18.924 44.201 1.00 17.64 388 ALA A CA 1
ATOM 2992 C C . ALA A 1 393 ? 19.758 18.004 44.193 1.00 17.06 388 ALA A C 1
ATOM 2993 O O . ALA A 1 393 ? 20.659 18.179 44.965 1.00 16.45 388 ALA A O 1
ATOM 2995 N N . GLY A 1 394 ? 19.773 17.041 43.285 1.00 17.00 389 GLY A N 1
ATOM 2996 C CA . GLY A 1 394 ? 20.605 15.860 43.447 1.00 17.73 389 GLY A CA 1
ATOM 2997 C C . GLY A 1 394 ? 21.871 15.810 42.651 1.00 16.83 389 GLY A C 1
ATOM 2998 O O . GLY A 1 394 ? 22.764 15.106 42.974 1.00 16.85 389 GLY A O 1
ATOM 2999 N N . GLY A 1 395 ? 21.892 16.487 41.517 1.00 19.48 390 GLY A N 1
ATOM 3000 C CA . GLY A 1 395 ? 23.088 16.459 40.686 1.00 17.46 390 GLY A CA 1
ATOM 3001 C C . GLY A 1 395 ? 23.216 17.628 39.744 1.00 16.61 390 GLY A C 1
ATOM 3002 O O . GLY A 1 395 ? 22.310 18.473 39.593 1.00 14.81 390 GLY A O 1
ATOM 3003 N N . ILE A 1 396 ? 24.368 17.654 39.112 1.00 15.77 391 ILE A N 1
ATOM 3004 C CA . ILE A 1 396 ? 24.697 18.646 38.099 1.00 16.90 391 ILE A CA 1
ATOM 3005 C C . ILE A 1 396 ? 25.154 17.890 36.847 1.00 15.32 391 ILE A C 1
ATOM 3006 O O . ILE A 1 396 ? 25.842 16.860 36.940 1.00 15.75 391 ILE A O 1
ATOM 3011 N N . HIS A 1 397 ? 24.809 18.413 35.689 1.00 13.10 392 HIS A N 1
ATOM 3012 C CA . HIS A 1 397 ? 25.131 17.771 34.406 1.00 13.64 392 HIS A CA 1
ATOM 3013 C C . HIS A 1 397 ? 25.522 18.827 33.402 1.00 13.36 392 HIS A C 1
ATOM 3014 O O . HIS A 1 397 ? 24.673 19.611 32.949 1.00 13.63 392 HIS A O 1
ATOM 3021 N N . ILE A 1 398 ? 26.821 18.886 33.119 1.00 14.16 393 ILE A N 1
ATOM 3022 C CA . ILE A 1 398 ? 27.443 19.952 32.343 1.00 14.96 393 ILE A CA 1
ATOM 3023 C C . ILE A 1 398 ? 28.352 19.440 31.207 1.00 15.85 393 ILE A C 1
ATOM 3024 O O . ILE A 1 398 ? 28.964 18.320 31.277 1.00 14.80 393 ILE A O 1
ATOM 3029 N N . GLU A 1 399 ? 28.493 20.292 30.194 1.00 15.58 394 GLU A N 1
ATOM 3030 C CA . GLU A 1 399 ? 29.523 20.110 29.168 1.00 16.99 394 GLU A CA 1
ATOM 3031 C C . GLU A 1 399 ? 30.692 21.008 29.500 1.00 18.64 394 GLU A C 1
ATOM 3032 O O . GLU A 1 399 ? 30.488 22.161 29.859 1.00 19.18 394 GLU A O 1
ATOM 3038 N N . MET A 1 400 ? 31.900 20.430 29.481 1.00 19.78 395 MET A N 1
ATOM 3039 C CA . MET A 1 400 ? 33.086 21.105 29.964 1.00 21.30 395 MET A CA 1
ATOM 3040 C C . MET A 1 400 ? 34.284 20.556 29.270 1.00 20.71 395 MET A C 1
ATOM 3041 O O . MET A 1 400 ? 34.182 19.536 28.603 1.00 20.68 395 MET A O 1
ATOM 3046 N N . THR A 1 401 ? 35.404 21.265 29.458 1.00 21.04 396 THR A N 1
ATOM 3047 C CA . THR A 1 401 ? 36.662 20.939 28.855 1.00 20.92 396 THR A CA 1
ATOM 3048 C C . THR A 1 401 ? 37.784 21.355 29.754 1.00 20.91 396 THR A C 1
ATOM 3049 O O . THR A 1 401 ? 37.714 22.408 30.377 1.00 19.62 396 THR A O 1
ATOM 3053 N N . GLY A 1 402 ? 38.845 20.538 29.770 1.00 21.70 397 GLY A N 1
ATOM 3054 C CA . GLY A 1 402 ? 40.122 20.939 30.356 1.00 23.21 397 GLY A CA 1
ATOM 3055 C C . GLY A 1 402 ? 41.095 21.730 29.443 1.00 23.55 397 GLY A C 1
ATOM 3056 O O . GLY A 1 402 ? 42.134 22.109 29.881 1.00 23.68 397 GLY A O 1
ATOM 3057 N N . GLN A 1 403 ? 40.735 22.016 28.196 1.00 25.35 398 GLN A N 1
ATOM 3058 C CA . GLN A 1 403 ? 41.546 22.853 27.300 1.00 27.18 398 GLN A CA 1
ATOM 3059 C C . GLN A 1 403 ? 41.418 24.333 27.635 1.00 25.45 398 GLN A C 1
ATOM 3060 O O . GLN A 1 403 ? 40.369 24.761 28.121 1.00 22.86 398 GLN A O 1
ATOM 3066 N N . ASN A 1 404 ? 42.481 25.112 27.334 1.00 23.61 399 ASN A N 1
ATOM 3067 C CA . ASN A 1 404 ? 42.608 26.517 27.764 1.00 27.47 399 ASN A CA 1
ATOM 3068 C C . ASN A 1 404 ? 41.856 27.470 26.810 1.00 31.28 399 ASN A C 1
ATOM 3069 O O . ASN A 1 404 ? 42.474 28.272 26.095 1.00 28.62 399 ASN A O 1
ATOM 3074 N N . VAL A 1 405 ? 40.525 27.379 26.835 1.00 30.09 400 VAL A N 1
ATOM 3075 C CA . VAL A 1 405 ? 39.657 28.143 25.939 1.00 28.75 400 VAL A CA 1
ATOM 3076 C C . VAL A 1 405 ? 38.587 28.847 26.763 1.00 28.39 400 VAL A C 1
ATOM 3077 O O . VAL A 1 405 ? 38.451 28.594 27.962 1.00 27.25 400 VAL A O 1
ATOM 3081 N N . THR A 1 406 ? 37.836 29.729 26.110 1.00 27.49 401 THR A N 1
ATOM 3082 C CA . THR A 1 406 ? 36.623 30.277 26.658 1.00 28.43 401 THR A CA 1
ATOM 3083 C C . THR A 1 406 ? 35.577 30.247 25.562 1.00 28.53 401 THR A C 1
ATOM 3084 O O . THR A 1 406 ? 35.642 31.046 24.631 1.00 29.82 401 THR A O 1
ATOM 3088 N N . GLU A 1 407 ? 34.570 29.396 25.721 1.00 27.29 402 GLU A N 1
ATOM 3089 C CA . GLU A 1 407 ? 33.531 29.207 24.708 1.00 27.08 402 GLU A CA 1
ATOM 3090 C C . GLU A 1 407 ? 32.188 29.814 25.128 1.00 31.15 402 GLU A C 1
ATOM 3091 O O . GLU A 1 407 ? 31.392 30.226 24.279 1.00 32.33 402 GLU A O 1
ATOM 3097 N N . CYS A 1 408 ? 31.939 29.863 26.442 1.00 32.24 403 CYS A N 1
ATOM 3098 C CA . CYS A 1 408 ? 30.763 30.505 26.990 1.00 33.57 403 CYS A CA 1
ATOM 3099 C C . CYS A 1 408 ? 31.088 31.957 27.398 1.00 38.67 403 CYS A C 1
ATOM 3100 O O . CYS A 1 408 ? 32.018 32.190 28.172 1.00 34.52 403 CYS A O 1
ATOM 3103 N N . ILE A 1 409 ? 30.296 32.908 26.893 1.00 46.14 404 ILE A N 1
ATOM 3104 C CA . ILE A 1 409 ? 30.451 34.351 27.226 1.00 52.55 404 ILE A CA 1
ATOM 3105 C C . ILE A 1 409 ? 30.061 34.706 28.671 1.00 56.15 404 ILE A C 1
ATOM 3106 O O . ILE A 1 409 ? 29.504 33.882 29.412 1.00 44.34 404 ILE A O 1
ATOM 3111 N N . GLY A 1 410 ? 30.337 35.960 29.042 1.00 63.83 405 GLY A N 1
ATOM 3112 C CA . GLY A 1 410 ? 29.881 36.538 30.306 1.00 67.09 405 GLY A CA 1
ATOM 3113 C C . GLY A 1 410 ? 30.377 35.805 31.520 1.00 73.67 405 GLY A C 1
ATOM 3114 O O . GLY A 1 410 ? 29.677 35.742 32.539 1.00 62.64 405 GLY A O 1
ATOM 3115 N N . GLY A 1 411 ? 31.582 35.244 31.393 1.00 84.67 406 GLY A N 1
ATOM 3116 C CA . GLY A 1 411 ? 32.248 34.547 32.482 1.00 91.20 406 GLY A CA 1
ATOM 3117 C C . GLY A 1 411 ? 32.970 35.625 33.259 1.00 98.71 406 GLY A C 1
ATOM 3118 O O . GLY A 1 411 ? 32.361 36.625 33.667 1.00 93.87 406 GLY A O 1
ATOM 3119 N N . SER A 1 412 ? 34.271 35.437 33.433 1.00 103.80 407 SER A N 1
ATOM 3120 C CA . SER A 1 412 ? 35.111 36.424 34.102 1.00 107.83 407 SER A CA 1
ATOM 3121 C C . SER A 1 412 ? 35.953 37.178 33.085 1.00 108.42 407 SER A C 1
ATOM 3122 O O . SER A 1 412 ? 36.143 38.388 33.220 1.00 109.97 407 SER A O 1
ATOM 3125 N N . ARG A 1 413 ? 36.460 36.457 32.084 1.00 106.57 408 ARG A N 1
ATOM 3126 C CA . ARG A 1 413 ? 37.203 37.046 30.979 1.00 108.12 408 ARG A CA 1
ATOM 3127 C C . ARG A 1 413 ? 36.442 36.828 29.666 1.00 111.74 408 ARG A C 1
ATOM 3128 O O . ARG A 1 413 ? 35.663 35.878 29.563 1.00 108.02 408 ARG A O 1
ATOM 3130 N N . PRO A 1 414 ? 36.665 37.703 28.657 1.00 115.73 409 PRO A N 1
ATOM 3131 C CA . PRO A 1 414 ? 35.942 37.578 27.391 1.00 114.40 409 PRO A CA 1
ATOM 3132 C C . PRO A 1 414 ? 36.424 36.376 26.582 1.00 109.88 409 PRO A C 1
ATOM 3133 O O . PRO A 1 414 ? 37.509 35.827 26.847 1.00 105.83 409 PRO A O 1
ATOM 3137 N N . ILE A 1 415 ? 35.616 35.986 25.600 1.00 101.86 410 ILE A N 1
ATOM 3138 C CA . ILE A 1 415 ? 35.720 34.648 25.017 1.00 101.87 410 ILE A CA 1
ATOM 3139 C C . ILE A 1 415 ? 36.905 34.475 24.077 1.00 103.71 410 ILE A C 1
ATOM 3140 O O . ILE A 1 415 ? 37.555 35.441 23.680 1.00 107.56 410 ILE A O 1
ATOM 3145 N N . THR A 1 416 ? 37.177 33.216 23.757 1.00 105.04 411 THR A N 1
ATOM 3146 C CA . THR A 1 416 ? 38.101 32.839 22.697 1.00 101.57 411 THR A CA 1
ATOM 3147 C C . THR A 1 416 ? 37.255 32.276 21.530 1.00 105.03 411 THR A C 1
ATOM 3148 O O . THR A 1 416 ? 36.420 31.376 21.719 1.00 109.34 411 THR A O 1
ATOM 3152 N N . GLU A 1 417 ? 37.454 32.843 20.341 1.00 103.53 412 GLU A N 1
ATOM 3153 C CA . GLU A 1 417 ? 36.743 32.426 19.128 1.00 107.34 412 GLU A CA 1
ATOM 3154 C C . GLU A 1 417 ? 37.737 31.692 18.219 1.00 110.26 412 GLU A C 1
ATOM 3155 O O . GLU A 1 417 ? 37.904 32.040 17.041 1.00 101.48 412 GLU A O 1
ATOM 3157 N N . ASP A 1 418 ? 38.356 30.650 18.779 1.00 114.55 413 ASP A N 1
ATOM 3158 C CA . ASP A 1 418 ? 39.662 30.143 18.300 1.00 116.02 413 ASP A CA 1
ATOM 3159 C C . ASP A 1 418 ? 39.671 29.548 16.895 1.00 110.50 413 ASP A C 1
ATOM 3160 O O . ASP A 1 418 ? 40.580 29.833 16.103 1.00 98.19 413 ASP A O 1
ATOM 3165 N N . GLY A 1 419 ? 38.663 28.732 16.600 1.00 102.65 414 GLY A N 1
ATOM 3166 C CA . GLY A 1 419 ? 38.733 27.791 15.480 1.00 96.81 414 GLY A CA 1
ATOM 3167 C C . GLY A 1 419 ? 38.836 26.376 16.030 1.00 92.98 414 GLY A C 1
ATOM 3168 O O . GLY A 1 419 ? 38.124 25.481 15.574 1.00 92.78 414 GLY A O 1
ATOM 3169 N N . LEU A 1 420 ? 39.712 26.179 17.022 1.00 90.70 415 LEU A N 1
ATOM 3170 C CA . LEU A 1 420 ? 39.685 24.984 17.888 1.00 86.62 415 LEU A CA 1
ATOM 3171 C C . LEU A 1 420 ? 38.314 24.840 18.568 1.00 82.81 415 LEU A C 1
ATOM 3172 O O . LEU A 1 420 ? 37.855 23.727 18.796 1.00 73.71 415 LEU A O 1
ATOM 3174 N N . SER A 1 421 ? 37.674 25.979 18.862 1.00 87.62 416 SER A N 1
ATOM 3175 C CA . SER A 1 421 ? 36.326 26.034 19.447 1.00 81.81 416 SER A CA 1
ATOM 3176 C C . SER A 1 421 ? 35.209 26.506 18.480 1.00 73.82 416 SER A C 1
ATOM 3177 O O . SER A 1 421 ? 34.128 26.865 18.924 1.00 70.51 416 SER A O 1
ATOM 3180 N N . ASP A 1 422 ? 35.453 26.472 17.170 1.00 68.41 417 ASP A N 1
ATOM 3181 C CA . ASP A 1 422 ? 34.431 26.825 16.160 1.00 61.27 417 ASP A CA 1
ATOM 3182 C C . ASP A 1 422 ? 33.425 25.647 16.009 1.00 49.11 417 ASP A C 1
ATOM 3183 O O . ASP A 1 422 ? 32.237 25.866 15.763 1.00 41.42 417 ASP A O 1
ATOM 3188 N N . ARG A 1 423 ? 33.902 24.418 16.210 1.00 39.78 418 ARG A N 1
ATOM 3189 C CA . ARG A 1 423 ? 33.050 23.224 16.273 1.00 34.95 418 ARG A CA 1
ATOM 3190 C C . ARG A 1 423 ? 32.013 23.385 17.399 1.00 31.52 418 ARG A C 1
ATOM 3191 O O . ARG A 1 423 ? 30.879 22.926 17.320 1.00 27.40 418 ARG A O 1
ATOM 3199 N N . TYR A 1 424 ? 32.423 24.064 18.450 1.00 30.71 419 TYR A N 1
ATOM 3200 C CA . TYR A 1 424 ? 31.576 24.250 19.627 1.00 29.54 419 TYR A CA 1
ATOM 3201 C C . TYR A 1 424 ? 30.755 25.538 19.580 1.00 29.23 419 TYR A C 1
ATOM 3202 O O . TYR A 1 424 ? 30.097 25.893 20.552 1.00 30.88 419 TYR A O 1
ATOM 3211 N N . HIS A 1 425 ? 30.717 26.194 18.419 1.00 31.63 420 HIS A N 1
ATOM 3212 C CA . HIS A 1 425 ? 29.773 27.301 18.177 1.00 31.23 420 HIS A CA 1
ATOM 3213 C C . HIS A 1 425 ? 28.874 27.042 16.972 1.00 31.56 420 HIS A C 1
ATOM 3214 O O . HIS A 1 425 ? 28.037 27.899 16.637 1.00 29.20 420 HIS A O 1
ATOM 3221 N N . THR A 1 426 ? 29.023 25.876 16.332 1.00 28.20 421 THR A N 1
ATOM 3222 C CA . THR A 1 426 ? 28.199 25.532 15.168 1.00 27.18 421 THR A CA 1
ATOM 3223 C C . THR A 1 426 ? 27.549 24.155 15.358 1.00 28.46 421 THR A C 1
ATOM 3224 O O . THR A 1 426 ? 26.452 24.030 15.894 1.00 27.22 421 THR A O 1
ATOM 3228 N N . HIS A 1 427 ? 28.286 23.096 15.017 1.00 27.76 422 HIS A N 1
ATOM 3229 C CA . HIS A 1 427 ? 27.735 21.759 15.118 1.00 27.78 422 HIS A CA 1
ATOM 3230 C C . HIS A 1 427 ? 27.594 21.277 16.591 1.00 29.46 422 HIS A C 1
ATOM 3231 O O . HIS A 1 427 ? 26.677 20.510 16.885 1.00 27.18 422 HIS A O 1
ATOM 3238 N N . CYS A 1 428 ? 28.445 21.719 17.504 1.00 30.27 423 CYS A N 1
ATOM 3239 C CA . CYS A 1 428 ? 28.343 21.401 18.914 1.00 30.75 423 CYS A CA 1
ATOM 3240 C C . CYS A 1 428 ? 28.130 22.685 19.703 1.00 31.94 423 CYS A C 1
ATOM 3241 O O . CYS A 1 428 ? 28.047 23.730 19.120 1.00 28.15 423 CYS A O 1
ATOM 3244 N N . ASP A 1 429 ? 28.037 22.567 21.015 1.00 29.18 424 ASP A N 1
ATOM 3245 C CA . ASP A 1 429 ? 27.692 23.657 21.889 1.00 30.38 424 ASP A CA 1
ATOM 3246 C C . ASP A 1 429 ? 28.877 24.111 22.732 1.00 29.48 424 ASP A C 1
ATOM 3247 O O . ASP A 1 429 ? 29.801 23.337 22.984 1.00 31.30 424 ASP A O 1
ATOM 3252 N N . PRO A 1 430 ? 28.854 25.372 23.174 1.00 29.34 425 PRO A N 1
ATOM 3253 C CA . PRO A 1 430 ? 29.956 25.870 23.983 1.00 26.52 425 PRO A CA 1
ATOM 3254 C C . PRO A 1 430 ? 30.075 25.147 25.341 1.00 23.15 425 PRO A C 1
ATOM 3255 O O . PRO A 1 430 ? 29.095 24.995 26.061 1.00 19.59 425 PRO A O 1
ATOM 3259 N N . ARG A 1 431 ? 31.287 24.737 25.683 1.00 21.20 426 ARG A N 1
ATOM 3260 C CA . ARG A 1 431 ? 31.524 23.999 26.918 1.00 21.50 426 ARG A CA 1
ATOM 3261 C C . ARG A 1 431 ? 32.035 24.951 28.001 1.00 19.64 426 ARG A C 1
ATOM 3262 O O . ARG A 1 431 ? 32.623 25.996 27.701 1.00 21.81 426 ARG A O 1
ATOM 3270 N N . LEU A 1 432 ? 31.795 24.601 29.257 1.00 18.34 427 LEU A N 1
ATOM 3271 C CA . LEU A 1 432 ? 32.453 25.305 30.371 1.00 17.23 427 LEU A CA 1
ATOM 3272 C C . LEU A 1 432 ? 33.942 25.007 30.341 1.00 17.38 427 LEU A C 1
ATOM 3273 O O . LEU A 1 432 ? 34.363 23.860 30.083 1.00 18.05 427 LEU A O 1
ATOM 3278 N N . ASN A 1 433 ? 34.741 26.042 30.581 1.00 17.17 428 ASN A N 1
ATOM 3279 C CA . ASN A 1 433 ? 36.172 25.848 30.804 1.00 18.66 428 ASN A CA 1
ATOM 3280 C C . ASN A 1 433 ? 36.398 25.567 32.280 1.00 16.47 428 ASN A C 1
ATOM 3281 O O . ASN A 1 433 ? 35.463 25.392 33.033 1.00 17.43 428 ASN A O 1
ATOM 3286 N N . ALA A 1 434 ? 37.655 25.557 32.702 1.00 19.73 429 ALA A N 1
ATOM 3287 C CA . ALA A 1 434 ? 37.994 25.084 34.039 1.00 19.44 429 ALA A CA 1
ATOM 3288 C C . ALA A 1 434 ? 37.706 26.107 35.131 1.00 20.76 429 ALA A C 1
ATOM 3289 O O . ALA A 1 434 ? 37.239 25.755 36.225 1.00 18.80 429 ALA A O 1
ATOM 3291 N N . ASP A 1 435 ? 37.966 27.384 34.828 1.00 20.77 430 ASP A N 1
ATOM 3292 C CA . ASP A 1 435 ? 37.532 28.488 35.681 1.00 22.58 430 ASP A CA 1
ATOM 3293 C C . ASP A 1 435 ? 36.061 28.344 35.945 1.00 17.89 430 ASP A C 1
ATOM 3294 O O . ASP A 1 435 ? 35.616 28.382 37.089 1.00 16.65 430 ASP A O 1
ATOM 3299 N N . GLN A 1 436 ? 35.306 28.281 34.860 1.00 17.36 431 GLN A N 1
ATOM 3300 C CA . GLN A 1 436 ? 33.847 28.266 34.961 1.00 19.26 431 GLN A CA 1
ATOM 3301 C C . GLN A 1 436 ? 33.363 27.007 35.730 1.00 17.78 431 GLN A C 1
ATOM 3302 O O . GLN A 1 436 ? 32.509 27.105 36.581 1.00 16.79 431 GLN A O 1
ATOM 3308 N N . SER A 1 437 ? 33.966 25.849 35.454 1.00 17.50 432 SER A N 1
ATOM 3309 C CA . SER A 1 437 ? 33.591 24.573 36.149 1.00 16.68 432 SER A CA 1
ATOM 3310 C C . SER A 1 437 ? 33.827 24.660 37.620 1.00 17.29 432 SER A C 1
ATOM 3311 O O . SER A 1 437 ? 33.026 24.232 38.447 1.00 17.18 432 SER A O 1
ATOM 3314 N N . LEU A 1 438 ? 34.935 25.294 37.964 1.00 19.12 433 LEU A N 1
ATOM 3315 C CA . LEU A 1 438 ? 35.303 25.456 39.354 1.00 20.79 433 LEU A CA 1
ATOM 3316 C C . LEU A 1 438 ? 34.384 26.428 40.104 1.00 19.67 433 LEU A C 1
ATOM 3317 O O . LEU A 1 438 ? 33.949 26.146 41.235 1.00 16.62 433 LEU A O 1
ATOM 3322 N N . GLU A 1 439 ? 34.029 27.555 39.472 1.00 18.98 434 GLU A N 1
ATOM 3323 C CA . GLU A 1 439 ? 33.163 28.548 40.127 1.00 17.88 434 GLU A CA 1
ATOM 3324 C C . GLU A 1 439 ? 31.827 27.876 40.359 1.00 15.83 434 GLU A C 1
ATOM 3325 O O . GLU A 1 439 ? 31.216 27.998 41.404 1.00 14.18 434 GLU A O 1
ATOM 3331 N N . LEU A 1 440 ? 31.365 27.149 39.352 1.00 15.53 435 LEU A N 1
ATOM 3332 C CA . LEU A 1 440 ? 30.174 26.343 39.531 1.00 14.64 435 LEU A CA 1
ATOM 3333 C C . LEU A 1 440 ? 30.305 25.414 40.733 1.00 14.57 435 LEU A C 1
ATOM 3334 O O . LEU A 1 440 ? 29.399 25.309 41.526 1.00 12.50 435 LEU A O 1
ATOM 3339 N N . ALA A 1 441 ? 31.442 24.733 40.854 1.00 15.92 436 ALA A N 1
ATOM 3340 C CA . ALA A 1 441 ? 31.625 23.752 41.940 1.00 16.34 436 ALA A CA 1
ATOM 3341 C C . ALA A 1 441 ? 31.552 24.423 43.325 1.00 17.52 436 ALA A C 1
ATOM 3342 O O . ALA A 1 441 ? 30.957 23.895 44.261 1.00 17.97 436 ALA A O 1
ATOM 3344 N N . PHE A 1 442 ? 32.161 25.592 43.441 1.00 17.47 437 PHE A N 1
ATOM 3345 C CA . PHE A 1 442 ? 32.094 26.348 44.672 1.00 18.91 437 PHE A CA 1
ATOM 3346 C C . PHE A 1 442 ? 30.667 26.824 44.984 1.00 19.68 437 PHE A C 1
ATOM 3347 O O . PHE A 1 442 ? 30.246 26.766 46.122 1.00 20.46 437 PHE A O 1
ATOM 3355 N N . LEU A 1 443 ? 29.919 27.252 43.983 1.00 20.50 438 LEU A N 1
ATOM 3356 C CA . LEU A 1 443 ? 28.532 27.635 44.207 1.00 22.14 438 LEU A CA 1
ATOM 3357 C C . LEU A 1 443 ? 27.716 26.417 44.671 1.00 19.55 438 LEU A C 1
ATOM 3358 O O . LEU A 1 443 ? 26.922 26.496 45.649 1.00 17.60 438 LEU A O 1
ATOM 3363 N N . ILE A 1 444 ? 27.887 25.300 43.969 1.00 18.69 439 ILE A N 1
ATOM 3364 C CA . ILE A 1 444 ? 27.171 24.069 44.358 1.00 18.86 439 ILE A CA 1
ATOM 3365 C C . ILE A 1 444 ? 27.512 23.711 45.802 1.00 18.46 439 ILE A C 1
ATOM 3366 O O . ILE A 1 444 ? 26.639 23.406 46.618 1.00 18.71 439 ILE A O 1
ATOM 3371 N N . ALA A 1 445 ? 28.783 23.853 46.118 1.00 19.08 440 ALA A N 1
ATOM 3372 C CA . ALA A 1 445 ? 29.305 23.473 47.414 1.00 19.87 440 ALA A CA 1
ATOM 3373 C C . ALA A 1 445 ? 28.708 24.267 48.595 1.00 22.05 440 ALA A C 1
ATOM 3374 O O . ALA A 1 445 ? 28.356 23.709 49.624 1.00 17.10 440 ALA A O 1
ATOM 3376 N N . GLU A 1 446 ? 28.607 25.582 48.418 1.00 25.72 441 GLU A N 1
ATOM 3377 C CA . GLU A 1 446 ? 28.002 26.465 49.444 1.00 28.36 441 GLU A CA 1
ATOM 3378 C C . GLU A 1 446 ? 26.539 26.120 49.572 1.00 24.93 441 GLU A C 1
ATOM 3379 O O . GLU A 1 446 ? 26.012 26.004 50.662 1.00 27.59 441 GLU A O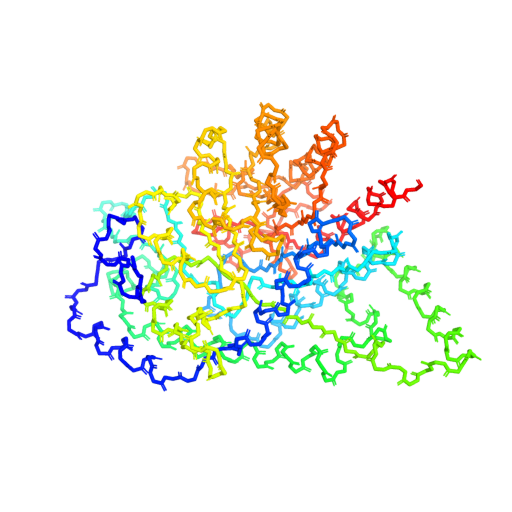 1
ATOM 3385 N N . THR A 1 447 ? 25.879 25.959 48.435 1.00 22.58 442 THR A N 1
ATOM 3386 C CA . THR A 1 447 ? 24.468 25.631 48.428 1.00 21.51 442 THR A CA 1
ATOM 3387 C C . THR A 1 447 ? 24.174 24.319 49.157 1.00 22.04 442 THR A C 1
ATOM 3388 O O . THR A 1 447 ? 23.235 24.246 49.967 1.00 23.46 442 THR A O 1
ATOM 3392 N N . LEU A 1 448 ? 24.991 23.301 48.904 1.00 25.00 443 LEU A N 1
ATOM 3393 C CA . LEU A 1 448 ? 24.840 21.993 49.569 1.00 24.79 443 LEU A CA 1
ATOM 3394 C C . LEU A 1 448 ? 25.113 22.083 51.054 1.00 24.16 443 LEU A C 1
ATOM 3395 O O . LEU A 1 448 ? 24.435 21.458 51.842 1.00 25.13 443 LEU A O 1
ATOM 3400 N N . LYS A 1 449 ? 26.160 22.799 51.418 1.00 24.82 444 LYS A N 1
ATOM 3401 C CA . LYS A 1 449 ? 26.425 23.047 52.828 1.00 28.26 444 LYS A CA 1
ATOM 3402 C C . LYS A 1 449 ? 25.195 23.669 53.530 1.00 28.61 444 LYS A C 1
ATOM 3403 O O . LYS A 1 449 ? 24.828 23.239 54.628 1.00 28.50 444 LYS A O 1
ATOM 3409 N N . GLN A 1 450 ? 24.568 24.650 52.871 1.00 26.32 445 GLN A N 1
ATOM 3410 C CA . GLN A 1 450 ? 23.435 25.356 53.447 1.00 27.18 445 GLN A CA 1
ATOM 3411 C C . GLN A 1 450 ? 22.210 24.439 53.581 1.00 29.07 445 GLN A C 1
ATOM 3412 O O . GLN A 1 450 ? 21.454 24.551 54.527 1.00 32.11 445 GLN A O 1
ATOM 3418 N N . VAL A 1 451 ? 22.047 23.513 52.643 1.00 29.61 446 VAL A N 1
ATOM 3419 C CA . VAL A 1 451 ? 20.921 22.554 52.637 1.00 29.83 446 VAL A CA 1
ATOM 3420 C C . VAL A 1 451 ? 21.005 21.619 53.824 1.00 32.11 446 VAL A C 1
ATOM 3421 O O . VAL A 1 451 ? 19.994 21.204 54.368 1.00 33.38 446 VAL A O 1
ATOM 3425 N N . ARG A 1 452 ? 22.241 21.275 54.183 1.00 38.30 447 ARG A N 1
ATOM 3426 C CA . ARG A 1 452 ? 22.561 20.241 55.170 1.00 39.64 447 ARG A CA 1
ATOM 3427 C C . ARG A 1 452 ? 22.904 20.798 56.569 1.00 38.93 447 ARG A C 1
ATOM 3428 O O . ARG A 1 452 ? 23.316 20.034 57.455 1.00 36.02 447 ARG A O 1
ATOM 3436 N N . ARG A 1 453 ? 22.762 22.114 56.752 1.00 34.98 448 ARG A N 1
ATOM 3437 C CA . ARG A 1 453 ? 23.320 22.819 57.913 1.00 37.79 448 ARG A CA 1
ATOM 3438 C C . ARG A 1 453 ? 22.446 22.609 59.164 1.00 38.85 448 ARG A C 1
ATOM 3439 O O . ARG A 1 453 ? 21.231 22.447 59.037 1.00 37.45 448 ARG A O 1
#

Organism: Pseudomonas aeruginosa (strain ATCC 15692 / DSM 22644 / CIP 104116 / JCM 14847 / LMG 12228 / 1C / PRS 101 / PAO1) (NCBI:txid208964)

Sequence (445 aa):
SWSPESWRAKPIQQQPEYPDAAHLARVEQTLAGYPPLVFAGEARELRRQFAEVTAGRAFLLQGGDCAESFAEFSAAKIRDTFKVLLQMAVVMTFAAGCPVVKVGRMAGQFAKPRSSGDETQNGVTLPAYRGDIVNGIGFDEKSRVPDPERLLQAYHQSTASLNLLRAFAQQGGFADLHQVHRWNLDFIANSALAERYQQLADRIDETLAFMRACGLDSAPQLRETSFFTAHEALLLNYEEALTRRDSLTGEWYDCSAHMLWIGDRTRQIDGAHVEMLRGVGNPIGVKVGPSMDSEELIRLIDILNPDNDPGRLNLIVRMGADKVGDHLPRLIQAIQQREGRQVLWSSDPMHGNTIKASSGYKTRDFARVLAEVRQFFEVHQAEGSYAGGIHIEMTGQNVTECIGGSRPITEDGLSDRYHTHCDPRLNADQSLELAFLIAETLKQVRR

Solvent-accessible surface area: 17535 Å² total

InterPro domains:
  IPR002480 DAHP synthetase, class II [PF01474] (5-440)
  IPR002480 DAHP synthetase, class II [PTHR21337] (2-447)
  IPR002480 DAHP synthetase, class II [TIGR01358] (5-447)
  IPR013785 Aldolase-type TIM barrel [G3DSA:3.20.20.70] (177-445)

Nearest PDB structures (foldseek):
  5uxm-assembly1_A  TM=1.002E+00  e=1.329E-91  Pseudomonas aeruginosa PAO1
  5uxo-assembly1_A  TM=1.001E+00  e=3.864E-85  Pseudomonas aeruginosa PAO1
  5ckv-assembly1_B-2  TM=9.390E-01  e=1.815E-55  Mycobacterium tuberculosis
  5e4n-assembly1_A-2  TM=9.382E-01  e=3.617E-55  Mycobacterium tuberculosis
  5e4n-assembly1_B-2  TM=9.375E-01  e=4.533E-54  Mycobacterium tuberculosis

Radius of gyration: 21.15 Å; Cα contacts (8 Å, |Δi|>4): 847; chains: 1; bounding box: 48×52×67 Å

Secondary structure (DSSP, 8-state):
---TTGGGGS--SS----S-HHHHHHHHHHHHTSPPSS-HHHHHHHHHHHHHHHTTS-EEEEEE-SS--TT---HHHHHHHHHHHHHHHHHHHHHHT--EEEEEE-SS------SSSEEEETTEEEEPP--TTT--SSSSHHHHS--TTHHHHHHHHHHHHHHHHHHHHHHTTT-GGGTTTTS-TTS-SSHHHHHHHHHHHHHHHHHHHHHHTT-TT-GGGT----EEEEE---HHHHHHTEEE-TTT--EEETT-SEEEE-GGG--TTSHHHHHHHT--S-EEEEE-TT--HHHHHHHHHHH-TT--TTSEEEEE---TTTHHHHHHHHHHHHHHTT---EEEE--STTSEEE-TTS-EEEBHHHHHHHHHHHHHHHHHHT----EEEEEB-SSS---SBSSSS-----STTTGGGTTS-PPB-HHHHHHHHHHHHHHHHHHT-

B-factor: mean 24.28, std 14.62, range [7.06, 119.65]

Foldseek 3Di:
DAALCPLVPFAFPQEADAPDPVQLVVLLLVLLPDDFLDAVVVLVVLLVVLLCLLVVQAFEEEEAALADAPVPQDPVFLLLRVLLQLLLQLLQCVLQVGHYAAEYQDLQAFFAGDPDQWDDDPHDIAGDCGGQLFFAPDPDHRRRRGDSNSLVVSNVSSSVSSVVVQCCQQVFVSQLLCQVVSDDPVLDPDPLSVVSVVSSVVSVVVQVVCVVVVNNPPSVRGGDDYWYEYECRHSSSQSSQWDANPPPRAIASRSTSEYEHEPVTLDQRHSRLSNQLRHPGAYEYEAEPVDAQVNVVSSCCRNPVVLSQSRYEYEYEYWLVPCLPGVLRNVVSCVVVVHRYAYEYALFPNQWDQDPVQFIAGALVRSVSSVVVLLVSCVVNVGRHRYYHFYETSDPFARYANDDDGGDPDVVCSCCGHVRHGGHYSSSSSVVSNVSNVSSNVVVD